Protein AF-0000000082408204 (afdb_homodimer)

Organism: Rhodococcus erythropolis (NCBI:txid1833)

Radius of gyration: 27.94 Å; Cα contacts (8 Å, |Δi|>4): 1577; chains: 2; bounding box: 45×94×66 Å

Secondary structure (DSSP, 8-state):
--EEEETTEEEEGGG--EEEEEE-SSEE-GGG----SSHHHHHHTSSS--GGGHHHHHH-TTS-TGGGEE--HHHHHHHHHHHHHTTEEEEEE---GGGT--HHHHHHHHHHHT-EEEEEES---GGG--HHHHHS-HHHHHHHHHHHT-TT-SS--SEEEEEE--SS--HHHHHHHHHHHHHHHHH---EEEE--TTS--HHHHHIIIIIIT---GGGEEE---GGGTT-HHHHHHHHTTT-EEEE--TT---EETTTEEPPPHHHHHHHHHHHHHTT-GGGEEE-----SGGGSGGGTS-TT-IIIIIIHHHHHHTT--HHHHHHHHTHHHHHHHHHHHTTTGGGT-/--EEEETTEEEEGGG--EEEEEE-SSEE-GGG----SSHHHHHHTSSS--GGGHHHHHH-TTS-TGGGEE--HHHHHHHHHHHHHTTEEEEEE---GGGT--HHHHHHHHHHHT-EEEEEES---GGG--HHHHHS-HHHHHHHHHHHT-TT-SS--SEEEEEE--SS--HHHHHHHHHHHHHHHHH---EEEE--TTS--HHHHHIIIIIIT---GGGEEE---GGGTT-HHHHHHHHTTTPEEEE--TT---EETTTEEPPPHHHHHHHHHHHHHTT-GGGEEE-----SGGGSGGGTS-TT-IIIIIIHHHHHHTT--HHHHHHHHTHHHHHHHHHHHTTTGGGT-

pLDDT: mean 96.57, std 7.71, range [27.03, 98.94]

Solvent-accessible surface area (backbone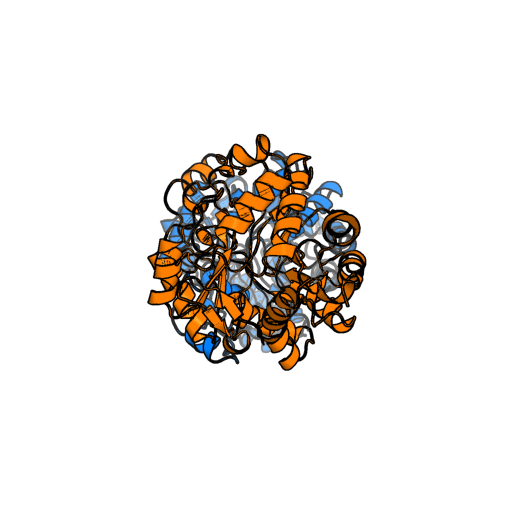 atoms only — not comparable to full-atom values): 34087 Å² total; per-residue (Å²): 131,32,82,40,41,21,42,86,46,73,40,53,36,84,67,41,49,33,39,34,71,35,29,35,80,36,34,44,50,53,86,64,44,44,82,45,86,50,64,68,59,30,59,71,37,51,59,74,74,44,21,50,47,36,51,60,33,26,65,36,53,39,35,17,64,47,27,22,27,23,76,54,62,69,54,46,34,52,31,41,37,54,20,35,74,75,57,35,32,27,37,25,27,38,30,15,64,60,30,44,45,48,69,70,58,48,32,48,43,21,68,76,28,70,29,45,34,27,34,24,32,58,45,40,40,69,94,38,47,55,72,59,64,76,72,47,53,44,68,58,48,14,51,57,54,45,57,50,52,37,84,84,45,72,76,26,44,37,35,38,11,31,30,21,36,51,87,80,54,46,72,61,26,51,41,51,47,53,10,48,38,56,24,31,68,70,69,24,35,31,37,35,34,35,47,38,34,83,52,89,53,62,67,62,52,45,44,45,45,33,69,69,62,57,40,58,33,52,22,31,33,41,35,37,43,37,60,40,34,88,40,56,67,62,52,48,57,50,44,73,63,46,26,27,44,22,35,24,44,48,79,38,70,38,34,44,86,95,72,48,63,49,45,51,55,68,54,38,36,51,31,52,40,49,40,40,73,72,70,45,47,75,35,33,41,54,25,36,46,42,59,40,33,49,36,32,28,82,22,27,13,54,45,64,42,41,56,79,54,53,48,44,51,47,30,40,76,66,67,38,52,65,68,56,54,49,33,29,34,28,50,23,59,36,47,31,48,38,48,10,52,60,45,68,51,74,72,77,103,132,31,82,40,41,22,41,86,46,73,42,53,36,85,67,41,49,32,40,35,71,35,32,33,80,37,33,43,50,51,87,64,43,43,79,44,86,51,65,68,58,30,58,72,36,51,60,76,75,44,21,48,47,37,52,59,32,26,65,36,53,38,36,17,65,48,26,22,27,24,76,55,63,68,54,46,33,51,32,41,37,53,19,34,75,73,56,36,30,27,36,25,29,37,31,16,65,59,30,44,44,47,69,70,56,49,32,49,42,20,68,75,29,70,29,47,33,27,33,24,32,59,46,42,40,69,94,40,46,56,70,59,64,78,72,46,53,43,67,58,49,13,50,57,56,43,58,50,54,39,83,84,45,73,76,26,44,38,34,37,10,32,30,22,36,50,85,81,52,46,71,61,24,50,40,51,49,53,10,49,37,57,24,31,68,70,69,25,34,30,38,34,34,37,47,40,34,86,53,90,54,62,66,60,51,45,44,44,44,32,70,70,61,57,40,57,33,52,21,32,33,42,35,38,43,38,58,41,34,86,40,55,66,62,53,49,59,49,45,72,64,46,26,28,44,22,34,24,43,48,80,37,70,38,34,43,87,95,74,49,65,48,45,51,56,68,52,39,36,51,32,52,42,49,38,40,73,73,69,45,48,76,35,33,39,54,24,36,46,43,59,39,32,48,36,33,28,82,22,26,13,53,44,63,42,41,56,79,53,54,47,44,52,47,30,39,75,65,66,40,52,65,68,55,54,49,32,30,33,26,52,24,58,35,47,31,48,37,48,11,51,62,45,70,52,76,74,78,105

InterPro domains:
  IPR001559 Phosphotriesterase [PF02126] (3-337)
  IPR001559 Phosphotriesterase [PS51347] (2-342)
  IPR001559 Phosphotriesterase [PTHR10819] (1-338)
  IPR032466 Metal-dependent hydrolase [SSF51556] (1-338)

Sequence (698 aa):
MSKVRTVTGTVDSSELGLVLPHEHLHNDVTGAYTEAPDPVVAQRLAGPVRAEDGWLLHDNPYYSLDNCRVDDAAAVVEDLVDFARLGGRTIVDLTPPGLGRAPEKLAEFSRKSDVRVIMGSGWYLETTHPVEVHELGVDDLAGSLVEEFDPAKELAPGVIGEIGVSPLFTQNEAKALRAACIAQREVDVPLFVHLPGWQRVGHHVVDIVVDEMGVDPQAVVLCHMDPSGHDADYQRSLADRGVFLEFDMIGMPFDFPGEGLSPHPAETATAVAGLVTSGHASQLLLSHDLFLKSMLRKHGGNGFSYVPLVFAARLVRAGVDPQQVSALMRDNPRSLFEQAAKGNRSSHGMSKVRTVTGTVDSSELGLVLPHEHLHNDVTGAYTEAPDPVVAQRLAGPVRAEDGWLLHDNPYYSLDNCRVDDAAAVVEDLVDFARLGGRTIVDLTPPGLGRAPEKLAEFSRKSDVRVIMGSGWYLETTHPVEVHELGVDDLAGSLVEEFDPAKELAPGVIGEIGVSPLFTQNEAKALRAACIAQREVDVPLFVHLPGWQRVGHHVVDIVVDEMGVDPQAVVLCHMDPSGHDADYQRSLADRGVFLEFDMIGMPFDFPGEGLSPHPAETATAVAGLVTSGHASQLLLSHDLFLKSMLRKHGGNGFSYVPLVFAARLVRAGVDPQQVSALMRDNPRSLFEQAAKGNRSSHG

Nearest PDB structures (foldseek):
  3k2g-assembly1_B  TM=9.594E-01  e=1.259E-33  Cereibacter sphaeroides 2.4.1
  3rhg-assembly1_A  TM=9.277E-01  e=2.143E-33  Proteus mirabilis HI4320
  5wms-assembly1_A  TM=8.334E-01  e=2.188E-19  Brevundimonas diminuta
  3urb-assembly1_A  TM=8.331E-01  e=4.069E-18  Brevundimonas diminuta
  3urq-assembly1_B  TM=8.294E-01  e=3.470E-18  Brevundimonas diminuta

Foldseek 3Di:
DDWFAFLQGIDALQQQWFEFEFAAQWWAQLVLADADPDVVLNVVLEDAFALVCLVSCQAVVRNHRNQRTNPPLVLSLVLLLVCVVLGHAEYEHFHEVLTPDDSVSRSVSCVSRVHTYAYEYFDADPVSDDPCLVVDFLQVLLVVLLVQQPPVDSRGGRAYDDQYQDPVRDPSSLRRLLSSLSNLLVNLAAYHYEDLQQDLCLVVSCCCNPVVNNQDQLRYEYENVQNCLVVLVSVLVSLVSVHAYENAQAQPSHQDPPRGGGDHLLSSLLSLLSCVVVPSLLRYAYHNHHRTNCCRVNSNRPRGVCLSPPSLVSNVVSPDDNVSSSCNRRVSVSSNRVNSNVRSPVVVD/DDWFAFLQGIDALQQQWFEFEFAAQWWAQLVLADADPDVVLNVVLEDAFALVCLVSCQAVVRNHRNQRTNPPLVLSLVLLLVCVVLGHAEYEHFHEPLTPDDSVSRSVSCVSRVHTYAYEYFDADPVSDDPCLVVDFLQVLLVVLLVQQPPVDSRGGRAYDDQYQDPVRDPSSLRRLLSSLSNLLVNLAAYHYEDLQQDLCLVVSCCCNPVVNNQDQLSYEYENVQNCLVVLVSVLVSLVSVHAYENAQAQPSHQDPPRGGGDHLLSSLLSLLVCVVVPSLLRYAYHNHHRTNCCRVNSNRDRGVCLSPPSLVSNVVSPDDNVSSSCNRRVSVSSNRVNSNVHSPVVVD

Structure (mmCIF, N/CA/C/O backbone):
data_AF-0000000082408204-model_v1
#
loop_
_entity.id
_entity.type
_entity.pdbx_description
1 polymer Phosphotriesterase
#
loop_
_atom_site.group_PDB
_atom_site.id
_atom_site.type_symbol
_atom_site.label_atom_id
_atom_site.label_alt_id
_atom_site.label_comp_id
_atom_site.label_asym_id
_atom_site.label_entity_id
_atom_site.label_seq_id
_atom_site.pdbx_PDB_ins_code
_atom_site.Cartn_x
_atom_site.Cartn_y
_atom_site.Cartn_z
_atom_site.occupancy
_atom_site.B_iso_or_equiv
_atom_site.auth_seq_id
_atom_site.auth_comp_id
_atom_site.auth_asym_id
_atom_site.auth_atom_id
_atom_site.pdbx_PDB_model_num
ATOM 1 N N . MET A 1 1 ? 18.766 -33.031 -13.812 1 89.12 1 MET A N 1
ATOM 2 C CA . MET A 1 1 ? 18.078 -32.031 -14.633 1 89.12 1 MET A CA 1
ATOM 3 C C . MET A 1 1 ? 16.875 -32.625 -15.344 1 89.12 1 MET A C 1
ATOM 5 O O . MET A 1 1 ? 16.844 -33.844 -15.57 1 89.12 1 MET A O 1
ATOM 9 N N . SER A 1 2 ? 15.836 -31.797 -15.414 1 93.56 2 SER A N 1
ATOM 10 C CA . SER A 1 2 ? 14.617 -32.281 -16.047 1 93.56 2 SER A CA 1
ATOM 11 C C . SER A 1 2 ? 14.203 -31.375 -17.203 1 93.56 2 SER A C 1
ATOM 13 O O . SER A 1 2 ? 14.742 -30.281 -17.359 1 93.56 2 SER A O 1
ATOM 15 N N . LYS A 1 3 ? 13.367 -31.938 -18.062 1 96.25 3 LYS A N 1
ATOM 16 C CA . LYS A 1 3 ? 12.805 -31.156 -19.172 1 96.25 3 LYS A CA 1
ATOM 17 C C . LYS A 1 3 ? 11.547 -30.406 -18.734 1 96.25 3 LYS A C 1
ATOM 19 O O . LYS A 1 3 ? 10.711 -30.969 -18 1 96.25 3 LYS A O 1
ATOM 24 N N . VAL A 1 4 ? 11.5 -29.172 -19.109 1 98 4 VAL A N 1
ATOM 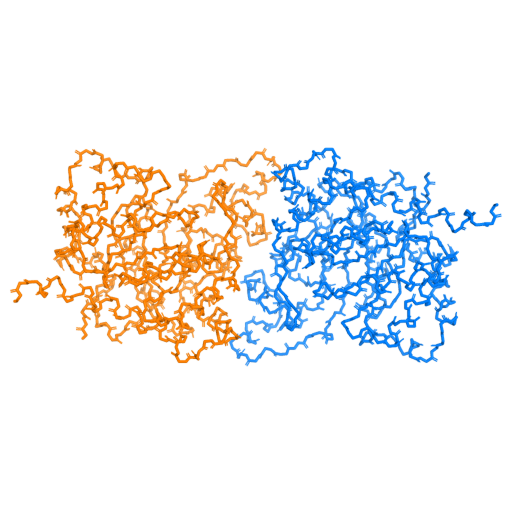25 C CA . VAL A 1 4 ? 10.367 -28.328 -18.766 1 98 4 VAL A CA 1
ATOM 26 C C . VAL A 1 4 ? 9.711 -27.781 -20.031 1 98 4 VAL A C 1
ATOM 28 O O . VAL A 1 4 ? 10.383 -27.172 -20.875 1 98 4 VAL A O 1
ATOM 31 N N . ARG A 1 5 ? 8.469 -28 -20.172 1 98.12 5 ARG A N 1
ATOM 32 C CA . ARG A 1 5 ? 7.73 -27.547 -21.344 1 98.12 5 ARG A CA 1
ATOM 33 C C . ARG A 1 5 ? 7.328 -26.078 -21.203 1 98.12 5 ARG A C 1
ATOM 35 O O . ARG A 1 5 ? 6.734 -25.688 -20.203 1 98.12 5 ARG A O 1
ATOM 42 N N . THR A 1 6 ? 7.691 -25.25 -22.219 1 98.31 6 THR A N 1
ATOM 43 C CA . THR A 1 6 ? 7.238 -23.875 -22.312 1 98.31 6 THR A CA 1
ATOM 44 C C . THR A 1 6 ? 6.375 -23.688 -23.562 1 98.31 6 THR A C 1
ATOM 46 O O . THR A 1 6 ? 6.262 -24.594 -24.391 1 98.31 6 THR A O 1
ATOM 49 N N . VAL A 1 7 ? 5.828 -22.531 -23.719 1 98.38 7 VAL A N 1
ATOM 50 C CA . VAL A 1 7 ? 4.938 -22.25 -24.844 1 98.38 7 VAL A CA 1
ATOM 51 C C . VAL A 1 7 ? 5.758 -22.016 -26.109 1 98.38 7 VAL A C 1
ATOM 53 O O . VAL A 1 7 ? 5.203 -21.906 -27.203 1 98.38 7 VAL A O 1
ATOM 56 N N . THR A 1 8 ? 7.047 -22.016 -26 1 96.75 8 THR A N 1
ATOM 57 C CA . THR A 1 8 ? 7.887 -21.859 -27.188 1 96.75 8 THR A CA 1
ATOM 58 C C . THR A 1 8 ? 8.859 -23.016 -27.312 1 96.75 8 THR A C 1
ATOM 60 O O . THR A 1 8 ? 9.859 -22.922 -28.031 1 96.75 8 THR A O 1
ATOM 63 N N . GLY A 1 9 ? 8.586 -24.094 -26.594 1 96 9 GLY A N 1
ATOM 64 C CA . GLY A 1 9 ? 9.414 -25.281 -26.703 1 96 9 GLY A CA 1
ATOM 65 C C . GLY A 1 9 ? 9.875 -25.812 -25.359 1 96 9 GLY A C 1
ATOM 66 O O . GLY A 1 9 ? 9.656 -25.172 -24.328 1 96 9 GLY A O 1
ATOM 67 N N . THR A 1 10 ? 10.484 -26.969 -25.375 1 97.06 10 THR A N 1
ATOM 68 C CA . THR A 1 10 ? 10.977 -27.625 -24.156 1 97.06 10 THR A CA 1
ATOM 69 C C . THR A 1 10 ? 12.398 -27.172 -23.844 1 97.06 10 THR A C 1
ATOM 71 O O . THR A 1 10 ? 13.227 -27.031 -24.75 1 97.06 10 THR A O 1
ATOM 74 N N . VAL A 1 11 ? 12.656 -26.953 -22.578 1 97.75 11 VAL A N 1
ATOM 75 C CA . VAL A 1 11 ? 13.992 -26.531 -22.156 1 97.75 11 VAL A CA 1
ATOM 76 C C . VAL A 1 11 ? 14.461 -27.422 -21 1 97.75 11 VAL A C 1
ATOM 78 O O . VAL A 1 11 ? 13.664 -28.109 -20.375 1 97.75 11 VAL A O 1
ATOM 81 N N . ASP A 1 12 ? 15.789 -27.344 -20.797 1 98.19 12 ASP A N 1
ATOM 82 C CA . ASP A 1 12 ? 16.344 -28 -19.609 1 98.19 12 ASP A CA 1
ATOM 83 C C . ASP A 1 12 ? 16.062 -27.188 -18.344 1 98.19 12 ASP A C 1
ATOM 85 O O . ASP A 1 12 ? 16.094 -25.969 -18.375 1 98.19 12 ASP A O 1
ATOM 89 N N . SER A 1 13 ? 15.812 -27.906 -17.25 1 98.38 13 SER A N 1
ATOM 90 C CA . SER A 1 13 ? 15.523 -27.203 -15.992 1 98.38 13 SER A CA 1
ATOM 91 C C . SER A 1 13 ? 16.656 -26.266 -15.609 1 98.38 13 SER A C 1
ATOM 93 O O . SER A 1 13 ? 16.422 -25.234 -14.984 1 98.38 13 SER A O 1
ATOM 95 N N . SER A 1 14 ? 17.906 -26.516 -15.992 1 97.75 14 SER A N 1
ATOM 96 C CA . SER A 1 14 ? 19.062 -25.688 -15.68 1 97.75 14 SER A CA 1
ATOM 97 C C . SER A 1 14 ? 18.969 -24.344 -16.391 1 97.75 14 SER A C 1
ATOM 99 O O . SER A 1 14 ? 19.688 -23.406 -16.047 1 97.75 14 SER A O 1
ATOM 101 N N . GLU A 1 15 ? 18.062 -24.188 -17.312 1 97.94 15 GLU A N 1
ATOM 102 C CA . GLU A 1 15 ? 17.969 -22.984 -18.141 1 97.94 15 GLU A CA 1
ATOM 103 C C . GLU A 1 15 ? 16.859 -22.062 -17.625 1 97.94 15 GLU A C 1
ATOM 105 O O . GLU A 1 15 ? 16.688 -20.953 -18.125 1 97.94 15 GLU A O 1
ATOM 110 N N . LEU A 1 16 ? 16.172 -22.406 -16.641 1 98.69 16 LEU A N 1
ATOM 111 C CA . LEU A 1 16 ? 15 -21.656 -16.188 1 98.69 16 LEU A CA 1
ATOM 112 C C . LEU A 1 16 ? 15.414 -20.297 -15.648 1 98.69 16 LEU A C 1
ATOM 114 O O . LEU A 1 16 ? 14.648 -19.328 -15.758 1 98.69 16 LEU A O 1
ATOM 118 N N . GLY A 1 17 ? 16.641 -20.172 -15 1 98.62 17 GLY A N 1
ATOM 119 C CA . GLY A 1 17 ? 17.094 -18.891 -14.5 1 98.62 17 GLY A CA 1
ATOM 120 C C . GLY A 1 17 ? 16.219 -18.328 -13.391 1 98.62 17 GLY A C 1
ATOM 121 O O . GLY A 1 17 ? 15.766 -19.078 -12.523 1 98.62 17 GLY A O 1
ATOM 122 N N . LEU A 1 18 ? 16.109 -16.984 -13.344 1 98.88 18 LEU A N 1
ATOM 123 C CA . LEU A 1 18 ? 15.203 -16.328 -12.406 1 98.88 18 LEU A CA 1
ATOM 124 C C . LEU A 1 18 ? 13.75 -16.547 -12.828 1 98.88 18 LEU A C 1
ATOM 126 O O . LEU A 1 18 ? 13.375 -16.25 -13.961 1 98.88 18 LEU A O 1
ATOM 130 N N . VAL A 1 19 ? 12.961 -17.141 -11.906 1 98.94 19 VAL A N 1
ATOM 131 C CA . VAL A 1 19 ? 11.617 -17.594 -12.234 1 98.94 19 VAL A CA 1
ATOM 132 C C . VAL A 1 19 ? 10.594 -16.859 -11.367 1 98.94 19 VAL A C 1
ATOM 134 O O . VAL A 1 19 ? 10.797 -16.703 -10.156 1 98.94 19 VAL A O 1
ATOM 137 N N . LEU A 1 20 ? 9.562 -16.344 -11.969 1 98.94 20 LEU A N 1
ATOM 138 C CA . LEU A 1 20 ? 8.32 -16.062 -11.266 1 98.94 20 LEU A CA 1
ATOM 139 C C . LEU A 1 20 ? 7.324 -17.203 -11.422 1 98.94 20 LEU A C 1
ATOM 141 O O . LEU A 1 20 ? 6.785 -17.406 -12.516 1 98.94 20 LEU A O 1
ATOM 145 N N . PRO A 1 21 ? 7.047 -17.875 -10.375 1 98.94 21 PRO A N 1
ATOM 146 C CA . PRO A 1 21 ? 6.34 -19.156 -10.508 1 98.94 21 PRO A CA 1
ATOM 147 C C . PRO A 1 21 ? 4.82 -18.984 -10.523 1 98.94 21 PRO A C 1
ATOM 149 O O . PRO A 1 21 ? 4.094 -19.969 -10.695 1 98.94 21 PRO A O 1
ATOM 152 N N . HIS A 1 22 ? 4.273 -17.766 -10.422 1 98.94 22 HIS A N 1
ATOM 153 C CA . HIS A 1 22 ? 2.828 -17.594 -10.312 1 98.94 22 HIS A CA 1
ATOM 154 C C . HIS A 1 22 ? 2.396 -16.234 -10.844 1 98.94 22 HIS A C 1
ATOM 156 O O . HIS A 1 22 ? 2.344 -15.258 -10.102 1 98.94 22 HIS A O 1
ATOM 162 N N . GLU A 1 23 ? 1.952 -16.188 -12.062 1 98.94 23 GLU A N 1
ATOM 163 C CA . GLU A 1 23 ? 1.441 -14.969 -12.68 1 98.94 23 GLU A CA 1
ATOM 164 C C . GLU A 1 23 ? 0.255 -15.258 -13.594 1 98.94 23 GLU A C 1
ATOM 166 O O . GLU A 1 23 ? -0.073 -16.422 -13.836 1 98.94 23 GLU A O 1
ATOM 171 N N . HIS A 1 24 ? -0.434 -14.266 -14.023 1 98.88 24 HIS A N 1
ATOM 172 C CA . HIS A 1 24 ? -1.466 -14.305 -15.055 1 98.88 24 HIS A CA 1
ATOM 173 C C . HIS A 1 24 ? -1.238 -13.219 -16.109 1 98.88 24 HIS A C 1
ATOM 175 O O . HIS A 1 24 ? -1.566 -12.055 -15.875 1 98.88 24 HIS A O 1
ATOM 181 N N . LEU A 1 25 ? -0.733 -13.688 -17.281 1 98.88 25 LEU A N 1
ATOM 182 C CA . LEU A 1 25 ? -0.298 -12.734 -18.297 1 98.88 25 LEU A CA 1
ATOM 183 C C . LEU A 1 25 ? -1.47 -12.305 -19.172 1 98.88 25 LEU A C 1
ATOM 185 O O . LEU A 1 25 ? -1.405 -11.266 -19.844 1 98.88 25 LEU A O 1
ATOM 189 N N . HIS A 1 26 ? -2.473 -13.094 -19.234 1 98.75 26 HIS A N 1
ATOM 190 C CA . HIS A 1 26 ? -3.76 -12.852 -19.875 1 98.75 26 HIS A CA 1
ATOM 191 C C . HIS A 1 26 ? -4.887 -13.578 -19.141 1 98.75 26 HIS A C 1
ATOM 193 O O . HIS A 1 26 ? -4.797 -14.781 -18.906 1 98.75 26 HIS A O 1
ATOM 199 N N . ASN A 1 27 ? -5.859 -12.836 -18.719 1 98.62 27 ASN A N 1
ATOM 200 C CA . ASN A 1 27 ? -6.973 -13.484 -18.031 1 98.62 27 ASN A CA 1
ATOM 201 C C . ASN A 1 27 ? -8.234 -12.617 -18.062 1 98.62 27 ASN A C 1
ATOM 203 O O . ASN A 1 27 ? -8.219 -11.523 -18.625 1 98.62 27 ASN A O 1
ATOM 207 N N . ASP A 1 28 ? -9.32 -13.164 -17.719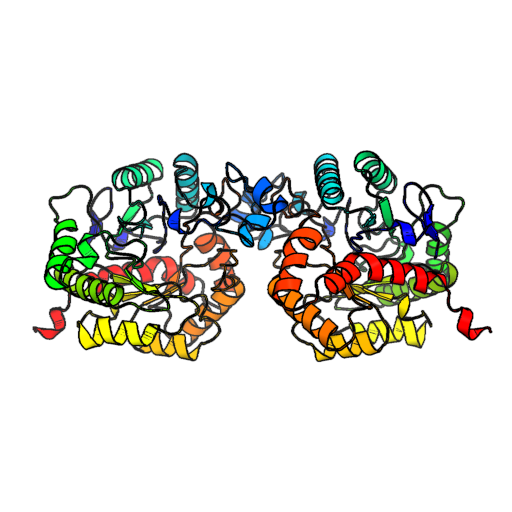 1 98.19 28 ASP A N 1
ATOM 208 C CA . ASP A 1 28 ? -10.617 -12.516 -17.531 1 98.19 28 ASP A CA 1
ATOM 209 C C . ASP A 1 28 ? -11.289 -12.969 -16.25 1 98.19 28 ASP A C 1
ATOM 211 O O . ASP A 1 28 ? -11.828 -14.078 -16.172 1 98.19 28 ASP A O 1
ATOM 215 N N . VAL A 1 29 ? -11.273 -12.117 -15.258 1 97.88 29 VAL A N 1
ATOM 216 C CA . VAL A 1 29 ? -11.922 -12.453 -13.992 1 97.88 29 VAL A CA 1
ATOM 217 C C . VAL A 1 29 ? -13.125 -11.539 -13.766 1 97.88 29 VAL A C 1
ATOM 219 O O . VAL A 1 29 ? -13.406 -11.156 -12.625 1 97.88 29 VAL A O 1
ATOM 222 N N . THR A 1 30 ? -13.844 -11.102 -14.789 1 97.25 30 THR A N 1
ATOM 223 C CA . THR A 1 30 ? -14.984 -10.203 -14.719 1 97.25 30 THR A CA 1
ATOM 224 C C . THR A 1 30 ? -16.109 -10.812 -13.875 1 97.25 30 THR A C 1
ATOM 226 O O . THR A 1 30 ? -17.016 -10.102 -13.438 1 97.25 30 THR A O 1
ATOM 229 N N . GLY A 1 31 ? -16.047 -12.133 -13.672 1 95.25 31 GLY A N 1
ATOM 230 C CA . GLY A 1 31 ? -16.984 -12.758 -12.766 1 95.25 31 GLY A CA 1
ATOM 231 C C . GLY A 1 31 ? -16.938 -12.188 -11.359 1 95.25 31 GLY A C 1
ATOM 232 O O . GLY A 1 31 ? -17.922 -12.266 -10.617 1 95.25 31 GLY A O 1
ATOM 233 N N . ALA A 1 32 ? -15.812 -11.609 -11.008 1 95.12 32 ALA A N 1
ATOM 234 C CA . ALA A 1 32 ? -15.633 -11.047 -9.672 1 95.12 32 ALA A CA 1
ATOM 235 C C . ALA A 1 32 ? -16.109 -9.594 -9.625 1 95.12 32 ALA A C 1
ATOM 237 O O . ALA A 1 32 ? -16.234 -9.008 -8.547 1 95.12 32 ALA A O 1
ATOM 238 N N . TYR A 1 33 ? -16.406 -8.961 -10.758 1 97.19 33 TYR A N 1
ATOM 239 C CA . TYR A 1 33 ? -16.781 -7.555 -10.828 1 97.19 33 TYR A CA 1
ATOM 240 C C . TYR A 1 33 ? -18.062 -7.297 -10.047 1 97.19 33 TYR A C 1
ATOM 242 O O . TYR A 1 33 ? -19.016 -8.094 -10.102 1 97.19 33 TYR A O 1
ATOM 250 N N . THR A 1 34 ? -18.047 -6.301 -9.328 1 96.31 34 THR A N 1
ATOM 251 C CA . THR A 1 34 ? -19.234 -5.793 -8.641 1 96.31 34 THR A CA 1
ATOM 252 C C . THR A 1 34 ? -19.328 -4.277 -8.789 1 96.31 34 THR A C 1
ATOM 254 O O . THR A 1 34 ? -18.328 -3.566 -8.68 1 96.31 34 THR A O 1
ATOM 257 N N . GLU A 1 35 ? -20.531 -3.773 -9.008 1 95.94 35 GLU A N 1
ATOM 258 C CA . GLU A 1 35 ? -20.719 -2.33 -9.086 1 95.94 35 GLU A CA 1
ATOM 259 C C . GLU A 1 35 ? -20.5 -1.663 -7.734 1 95.94 35 GLU A C 1
ATOM 261 O O . GLU A 1 35 ? -20.953 -2.162 -6.707 1 95.94 35 GLU A O 1
ATOM 266 N N . ALA A 1 36 ? -19.75 -0.56 -7.805 1 96.31 36 ALA A N 1
ATOM 267 C CA . ALA A 1 36 ? -19.5 0.173 -6.566 1 96.31 36 ALA A CA 1
ATOM 268 C C . ALA A 1 36 ? -20.781 0.752 -6.004 1 96.31 36 ALA A C 1
ATOM 270 O O . ALA A 1 36 ? -21.578 1.351 -6.734 1 96.31 36 ALA A O 1
ATOM 271 N N . PRO A 1 37 ? -21.031 0.598 -4.742 1 94.88 37 PRO A N 1
ATOM 272 C CA . PRO A 1 37 ? -22.234 1.201 -4.152 1 94.88 37 PRO A CA 1
ATOM 273 C C . PRO A 1 37 ? -22.172 2.725 -4.105 1 94.88 37 PRO A C 1
ATOM 275 O O . PRO A 1 37 ? -23.203 3.398 -4.219 1 94.88 37 PRO A O 1
ATOM 278 N N . ASP A 1 38 ? -21.062 3.328 -3.861 1 96.25 38 ASP A N 1
ATOM 279 C CA . ASP A 1 38 ? -20.875 4.773 -3.861 1 96.25 38 ASP A CA 1
ATOM 280 C C . ASP A 1 38 ? -20.844 5.324 -5.285 1 96.25 38 ASP A C 1
ATOM 282 O O . ASP A 1 38 ? -19.953 4.961 -6.07 1 96.25 38 ASP A O 1
ATOM 286 N N . PRO A 1 39 ? -21.703 6.23 -5.629 1 96.75 39 PRO A N 1
ATOM 287 C CA . PRO A 1 39 ? -21.781 6.727 -7.004 1 96.75 39 PRO A CA 1
ATOM 288 C C . PRO A 1 39 ? -20.5 7.461 -7.434 1 96.75 39 PRO A C 1
ATOM 290 O O . PRO A 1 39 ? -20.141 7.43 -8.609 1 96.75 39 PRO A O 1
ATOM 293 N N . VAL A 1 40 ? -19.828 8.102 -6.535 1 96.62 40 VAL A N 1
ATOM 294 C CA . VAL A 1 40 ? -18.594 8.805 -6.863 1 96.62 40 VAL A CA 1
ATOM 295 C C . VAL A 1 40 ? -17.531 7.797 -7.277 1 96.62 40 VAL A C 1
ATOM 297 O O . VAL A 1 40 ? -16.844 7.988 -8.281 1 96.62 40 VAL A O 1
ATOM 300 N N . VAL A 1 41 ? -17.422 6.734 -6.504 1 97.38 41 VAL A N 1
ATOM 301 C CA . VAL A 1 41 ? -16.453 5.684 -6.809 1 97.38 41 VAL A CA 1
ATOM 302 C C . VAL A 1 41 ? -16.828 5.008 -8.125 1 97.38 41 VAL A C 1
ATOM 304 O O . VAL A 1 41 ? -15.969 4.777 -8.977 1 97.38 41 VAL A O 1
ATOM 307 N N . ALA A 1 42 ? -18.141 4.711 -8.281 1 97.69 42 ALA A N 1
ATOM 308 C CA . ALA A 1 42 ? -18.625 4.07 -9.5 1 97.69 42 ALA A CA 1
ATOM 309 C C . ALA A 1 42 ? -18.25 4.898 -10.727 1 97.69 42 ALA A C 1
ATOM 311 O O . ALA A 1 42 ? -17.797 4.352 -11.734 1 97.69 42 ALA A O 1
ATOM 312 N N . GLN A 1 43 ? -18.469 6.18 -10.586 1 96.81 43 GLN A N 1
ATOM 313 C CA . GLN A 1 43 ? -18.188 7.066 -11.711 1 96.81 43 GLN A CA 1
ATOM 314 C C . GLN A 1 43 ? -16.688 7.129 -12.016 1 96.81 43 GLN A C 1
ATOM 316 O O . GLN A 1 43 ? -16.281 7.07 -13.18 1 96.81 43 GLN A O 1
ATOM 321 N N . ARG A 1 44 ? -15.859 7.207 -11.016 1 95.75 44 ARG A N 1
ATOM 322 C CA . ARG A 1 44 ? -14.414 7.336 -11.188 1 95.75 44 ARG A CA 1
ATOM 323 C C . ARG A 1 44 ? -13.82 6.07 -11.789 1 95.75 44 ARG A C 1
ATOM 325 O O . ARG A 1 44 ? -12.844 6.129 -12.531 1 95.75 44 ARG A O 1
ATOM 332 N N . LEU A 1 45 ? -14.422 4.945 -11.445 1 97.25 45 LEU A N 1
ATOM 333 C CA . LEU A 1 45 ? -13.852 3.67 -11.852 1 97.25 45 LEU A CA 1
ATOM 334 C C . LEU A 1 45 ? -14.594 3.102 -13.055 1 97.25 45 LEU A C 1
ATOM 336 O O . LEU A 1 45 ? -14.375 1.947 -13.438 1 97.25 45 LEU A O 1
ATOM 340 N N . ALA A 1 46 ? -15.43 4.113 -13.609 1 94.75 46 ALA A N 1
ATOM 341 C CA . ALA A 1 46 ? -16.109 3.73 -14.844 1 94.75 46 ALA A CA 1
ATOM 342 C C . ALA A 1 46 ? -15.156 3.826 -16.031 1 94.75 46 ALA A C 1
ATOM 344 O O . ALA A 1 46 ? -14.328 4.734 -16.109 1 94.75 46 ALA A O 1
ATOM 345 N N . GLY A 1 47 ? -14.922 2.908 -16.875 1 95.62 47 GLY A N 1
ATOM 346 C CA . GLY A 1 47 ? -14.109 2.992 -18.078 1 95.62 47 GLY A CA 1
ATOM 347 C C . GLY A 1 47 ? -12.758 2.32 -17.938 1 95.62 47 GLY A C 1
ATOM 348 O O . GLY A 1 47 ? -12.578 1.445 -17.094 1 95.62 47 GLY A O 1
ATOM 349 N N . PRO A 1 48 ? -11.789 2.852 -18.719 1 97.5 48 PRO A N 1
ATOM 350 C CA . PRO A 1 48 ? -10.469 2.215 -18.688 1 97.5 48 PRO A CA 1
ATOM 351 C C . PRO A 1 48 ? -9.688 2.533 -17.406 1 97.5 48 PRO A C 1
ATOM 353 O O . PRO A 1 48 ? -9.773 3.648 -16.891 1 97.5 48 PRO A O 1
ATOM 356 N N . VAL A 1 49 ? -8.961 1.629 -16.922 1 97 49 VAL A N 1
ATOM 357 C CA . VAL A 1 49 ? -8.094 1.803 -15.766 1 97 49 VAL A CA 1
ATOM 358 C C . VAL A 1 49 ? -7.066 2.896 -16.047 1 97 49 VAL A C 1
ATOM 360 O O . VAL A 1 49 ? -6.504 2.959 -17.141 1 97 49 VAL A O 1
ATOM 363 N N . ARG A 1 50 ? -6.867 3.793 -15.164 1 94.75 50 ARG A N 1
ATOM 364 C CA . ARG A 1 50 ? -5.828 4.816 -15.211 1 94.75 50 ARG A CA 1
ATOM 365 C C . ARG A 1 50 ? -4.91 4.719 -13.992 1 94.75 50 ARG A C 1
ATOM 367 O O . ARG A 1 50 ? -5.371 4.449 -12.883 1 94.75 50 ARG A O 1
ATOM 374 N N . ALA A 1 51 ? -3.588 4.98 -14.211 1 95.19 51 ALA A N 1
ATOM 375 C CA . ALA A 1 51 ? -2.627 4.938 -13.109 1 95.19 51 ALA A CA 1
ATOM 376 C C . ALA A 1 51 ? -3.025 5.902 -12 1 95.19 51 ALA A C 1
ATOM 378 O O . ALA A 1 51 ? -2.799 5.621 -10.82 1 95.19 51 ALA A O 1
ATOM 379 N N . GLU A 1 52 ? -3.73 7.012 -12.32 1 93.25 52 GLU A N 1
ATOM 380 C CA . GLU A 1 52 ? -4.121 8.055 -11.375 1 93.25 52 GLU A CA 1
ATOM 381 C C . GLU A 1 52 ? -5.223 7.566 -10.445 1 93.25 52 GLU A C 1
ATOM 383 O O . GLU A 1 52 ? -5.492 8.188 -9.414 1 93.25 52 GLU A O 1
ATOM 388 N N . ASP A 1 53 ? -5.855 6.422 -10.844 1 93.19 53 ASP A N 1
ATOM 389 C CA . ASP A 1 53 ? -6.957 5.91 -10.031 1 93.19 53 ASP A CA 1
ATOM 390 C C . ASP A 1 53 ? -6.527 4.676 -9.242 1 93.19 53 ASP A C 1
ATOM 392 O O . ASP A 1 53 ? -7.363 3.994 -8.641 1 93.19 53 ASP A O 1
ATOM 396 N N . GLY A 1 54 ? -5.18 4.383 -9.281 1 95.38 54 GLY A N 1
ATOM 397 C CA . GLY A 1 54 ? -4.645 3.203 -8.625 1 95.38 54 GLY A CA 1
ATOM 398 C C . GLY A 1 54 ? -5 3.119 -7.156 1 95.38 54 GLY A C 1
ATOM 399 O O . GLY A 1 54 ? -5.352 2.047 -6.656 1 95.38 54 GLY A O 1
ATOM 400 N N . TRP A 1 55 ? -4.996 4.301 -6.5 1 95.88 55 TRP A N 1
ATOM 401 C CA . TRP A 1 55 ? -5.281 4.336 -5.066 1 95.88 55 TRP A CA 1
ATOM 402 C C . TRP A 1 55 ? -6.699 3.846 -4.785 1 95.88 55 TRP A C 1
ATOM 404 O O . TRP A 1 55 ? -6.926 3.123 -3.812 1 95.88 55 TRP A O 1
ATOM 414 N N . LEU A 1 56 ? -7.645 4.223 -5.629 1 96.94 56 LEU A N 1
ATOM 415 C CA . LEU A 1 56 ? -9.039 3.832 -5.461 1 96.94 56 LEU A CA 1
ATOM 416 C C . LEU A 1 56 ? -9.227 2.346 -5.742 1 96.94 56 LEU A C 1
ATOM 418 O O . LEU A 1 56 ? -10.031 1.681 -5.086 1 96.94 56 LEU A O 1
ATOM 422 N N . LEU A 1 57 ? -8.461 1.85 -6.676 1 97.44 57 LEU A N 1
ATOM 423 C CA . LEU A 1 57 ? -8.516 0.435 -7.027 1 97.44 57 LEU A CA 1
ATOM 424 C C . LEU A 1 57 ? -7.887 -0.422 -5.938 1 97.44 57 LEU A C 1
ATOM 426 O O . LEU A 1 57 ? -8.273 -1.578 -5.746 1 97.44 57 LEU A O 1
ATOM 430 N N . HIS A 1 58 ? -6.898 0.118 -5.199 1 97.12 58 HIS A N 1
ATOM 431 C CA . HIS A 1 58 ? -6.305 -0.611 -4.082 1 97.12 58 HIS A CA 1
ATOM 432 C C . HIS A 1 58 ? -7.363 -1.006 -3.059 1 97.12 58 HIS A C 1
ATOM 434 O O . HIS A 1 58 ? -7.336 -2.121 -2.531 1 97.12 58 HIS A O 1
ATOM 440 N N . ASP A 1 59 ? -8.352 -0.14 -2.877 1 96.31 59 ASP A N 1
ATOM 441 C CA . ASP A 1 59 ? -9.391 -0.376 -1.879 1 96.31 59 ASP A CA 1
ATOM 442 C C . ASP A 1 59 ? -10.602 -1.063 -2.502 1 96.31 59 ASP A C 1
ATOM 444 O O . ASP A 1 59 ? -11.461 -1.595 -1.787 1 96.31 59 ASP A O 1
ATOM 448 N N . ASN A 1 60 ? -10.68 -1.015 -3.85 1 96.81 60 ASN A N 1
ATOM 449 C CA . ASN A 1 60 ? -11.844 -1.504 -4.578 1 96.81 60 ASN A CA 1
ATOM 450 C C . ASN A 1 60 ? -11.445 -2.223 -5.863 1 96.81 60 ASN A C 1
ATOM 452 O O . ASN A 1 60 ? -11.852 -1.824 -6.953 1 96.81 60 ASN A O 1
ATOM 456 N N . PRO A 1 61 ? -10.734 -3.311 -5.715 1 97.81 61 PRO A N 1
ATOM 457 C CA . PRO A 1 61 ? -10.117 -3.881 -6.914 1 97.81 61 PRO A CA 1
ATOM 458 C C . PRO A 1 61 ? -11.148 -4.43 -7.902 1 97.81 61 PRO A C 1
ATOM 460 O O . PRO A 1 61 ? -10.883 -4.496 -9.102 1 97.81 61 PRO A O 1
ATOM 463 N N . TYR A 1 62 ? -12.367 -4.762 -7.461 1 98.06 62 TYR A N 1
ATOM 464 C CA . TYR A 1 62 ? -13.336 -5.422 -8.328 1 98.06 62 TYR A CA 1
ATOM 465 C C . TYR A 1 62 ? -14.438 -4.457 -8.75 1 98.06 62 TYR A C 1
ATOM 467 O O . TYR A 1 62 ? -15.422 -4.863 -9.375 1 98.06 62 TYR A O 1
ATOM 475 N N . TYR A 1 63 ? -14.305 -3.158 -8.469 1 97.81 63 TYR A N 1
ATOM 476 C CA . TYR A 1 63 ? -15.344 -2.191 -8.812 1 97.81 63 TYR A CA 1
ATOM 477 C C . TYR A 1 63 ? -15.094 -1.588 -10.188 1 97.81 63 TYR A C 1
ATOM 479 O O . TYR A 1 63 ? -15.797 -0.67 -10.609 1 97.81 63 TYR A O 1
ATOM 487 N N . SER A 1 64 ? -14.102 -2.035 -10.906 1 98.31 64 SER A N 1
ATOM 488 C CA . SER A 1 64 ? -13.812 -1.652 -12.281 1 98.31 64 SER A CA 1
ATOM 489 C C . SER A 1 64 ? -13.828 -2.865 -13.211 1 98.31 64 SER A C 1
ATOM 491 O O . SER A 1 64 ? -13.008 -3.771 -13.062 1 98.31 64 SER A O 1
ATOM 493 N N . LEU A 1 65 ? -14.711 -2.838 -14.125 1 98.25 65 LEU A N 1
ATOM 494 C CA . LEU A 1 65 ? -14.805 -3.932 -15.086 1 98.25 65 LEU A CA 1
ATOM 495 C C . LEU A 1 65 ? -13.508 -4.074 -15.875 1 98.25 65 LEU A C 1
ATOM 497 O O . LEU A 1 65 ? -13.039 -5.188 -16.109 1 98.25 65 LEU A O 1
ATOM 501 N N . ASP A 1 66 ? -12.961 -2.965 -16.266 1 98.56 66 ASP A N 1
ATOM 502 C CA . ASP A 1 66 ? -11.727 -2.967 -17.047 1 98.56 66 ASP A CA 1
ATOM 503 C C . ASP A 1 66 ? -10.57 -3.551 -16.234 1 98.56 66 ASP A C 1
ATOM 505 O O . ASP A 1 66 ? -9.688 -4.207 -16.781 1 98.56 66 ASP A O 1
ATOM 509 N N . ASN A 1 67 ? -10.578 -3.299 -14.898 1 98.56 67 ASN A N 1
ATOM 510 C CA . ASN A 1 67 ? -9.508 -3.793 -14.039 1 98.56 67 ASN A CA 1
ATOM 511 C C . ASN A 1 67 ? -9.547 -5.312 -13.914 1 98.56 67 ASN A C 1
ATOM 513 O O . ASN A 1 67 ? -8.547 -5.941 -13.57 1 98.56 67 ASN A O 1
ATOM 517 N N . CYS A 1 68 ? -10.672 -5.93 -14.281 1 98.5 68 CYS A N 1
ATOM 518 C CA . CYS A 1 68 ? -10.883 -7.359 -14.07 1 98.5 68 CYS A CA 1
ATOM 519 C C . CYS A 1 68 ? -10.414 -8.164 -15.281 1 98.5 68 CYS A C 1
ATOM 521 O O . CYS A 1 68 ? -10.734 -9.344 -15.398 1 98.5 68 CYS A O 1
ATOM 523 N N . ARG A 1 69 ? -9.633 -7.547 -16.125 1 98.44 69 ARG A N 1
ATOM 524 C CA . ARG A 1 69 ? -9.078 -8.234 -17.281 1 98.44 69 ARG A CA 1
ATOM 525 C C . ARG A 1 69 ? -7.629 -7.82 -17.516 1 98.44 69 ARG A C 1
ATOM 527 O O . ARG A 1 69 ? -7.328 -6.633 -17.672 1 98.44 69 ARG A O 1
ATOM 534 N N . VAL A 1 70 ? -6.777 -8.742 -17.531 1 98.69 70 VAL A N 1
ATOM 535 C CA . VAL A 1 70 ? -5.445 -8.492 -18.078 1 98.69 70 VAL A CA 1
ATOM 536 C C . VAL A 1 70 ? -5.438 -8.758 -19.578 1 98.69 70 VAL A C 1
ATOM 538 O O . VAL A 1 70 ? -5.109 -9.859 -20.016 1 98.69 70 VAL A O 1
ATOM 541 N N . ASP A 1 71 ? -5.77 -7.715 -20.359 1 98.31 71 ASP A N 1
ATOM 542 C CA . ASP A 1 71 ? -5.949 -7.867 -21.797 1 98.31 71 ASP A CA 1
ATOM 543 C C . ASP A 1 71 ? -5.191 -6.789 -22.562 1 98.31 71 ASP A C 1
ATOM 545 O O . ASP A 1 71 ? -5.52 -6.484 -23.703 1 98.31 71 ASP A O 1
ATOM 549 N N . ASP A 1 72 ? -4.277 -6.125 -21.922 1 98.25 72 ASP A N 1
ATOM 550 C CA . ASP A 1 72 ? -3.414 -5.121 -22.531 1 98.25 72 ASP A CA 1
ATOM 551 C C . ASP A 1 72 ? -2.08 -5.73 -22.953 1 98.25 72 ASP A C 1
ATOM 553 O O . ASP A 1 72 ? -1.075 -5.582 -22.25 1 98.25 72 ASP A O 1
ATOM 557 N N . ALA A 1 73 ? -2.018 -6.305 -24.109 1 98.62 73 ALA A N 1
ATOM 558 C CA . ALA A 1 73 ? -0.879 -7.082 -24.594 1 98.62 73 ALA A CA 1
ATOM 559 C C . ALA A 1 73 ? 0.398 -6.25 -24.578 1 98.62 73 ALA A C 1
ATOM 561 O O . ALA A 1 73 ? 1.46 -6.727 -24.188 1 98.62 73 ALA A O 1
ATOM 562 N N . ALA A 1 74 ? 0.289 -5.023 -25.062 1 98.62 74 ALA A N 1
ATOM 563 C CA . ALA A 1 74 ? 1.468 -4.164 -25.141 1 98.62 74 ALA A CA 1
ATOM 564 C C . ALA A 1 74 ? 2.059 -3.914 -23.75 1 98.62 74 ALA A C 1
ATOM 566 O O . ALA A 1 74 ? 3.277 -3.949 -23.578 1 98.62 74 ALA A O 1
ATOM 567 N N . ALA A 1 75 ? 1.176 -3.627 -22.766 1 98.62 75 ALA A N 1
ATOM 568 C CA . ALA A 1 75 ? 1.633 -3.383 -21.391 1 98.62 75 ALA A CA 1
ATOM 569 C C . ALA A 1 75 ? 2.268 -4.633 -20.797 1 98.62 75 ALA A C 1
ATOM 571 O O . ALA A 1 75 ? 3.266 -4.547 -20.078 1 98.62 75 ALA A O 1
ATOM 572 N N . VAL A 1 76 ? 1.704 -5.773 -21.062 1 98.88 76 VAL A N 1
ATOM 573 C CA . VAL A 1 76 ? 2.24 -7.035 -20.578 1 98.88 76 VAL A CA 1
ATOM 574 C C . VAL A 1 76 ? 3.639 -7.266 -21.141 1 98.88 76 VAL A C 1
ATOM 576 O O . VAL A 1 76 ? 4.57 -7.598 -20.406 1 98.88 76 VAL A O 1
ATOM 579 N N . VAL A 1 77 ? 3.793 -7.086 -22.438 1 98.88 77 VAL A N 1
ATOM 580 C CA . VAL A 1 77 ? 5.086 -7.293 -23.078 1 98.88 77 VAL A CA 1
ATOM 581 C C . VAL A 1 77 ? 6.109 -6.316 -22.5 1 98.88 77 VAL A C 1
ATOM 583 O O . VAL A 1 77 ? 7.258 -6.691 -22.25 1 98.88 77 VAL A O 1
ATOM 586 N N . GLU A 1 78 ? 5.688 -5.074 -22.312 1 98.69 78 GLU A N 1
ATOM 587 C CA . GLU A 1 78 ? 6.594 -4.09 -21.734 1 98.69 78 GLU A CA 1
ATOM 588 C C . GLU A 1 78 ? 7.078 -4.531 -20.359 1 98.69 78 GLU A C 1
ATOM 590 O O . GLU A 1 78 ? 8.258 -4.395 -20.031 1 98.69 78 GLU A O 1
ATOM 595 N N . ASP A 1 79 ? 6.227 -5.012 -19.531 1 98.81 79 ASP A N 1
ATOM 596 C CA . ASP A 1 79 ? 6.594 -5.484 -18.203 1 98.81 79 ASP A CA 1
ATOM 597 C C . ASP A 1 79 ? 7.508 -6.703 -18.281 1 98.81 79 ASP A C 1
ATOM 599 O O . ASP A 1 79 ? 8.414 -6.859 -17.469 1 98.81 79 ASP A O 1
ATOM 603 N N . LEU A 1 80 ? 7.215 -7.586 -19.234 1 98.94 80 LEU A N 1
ATOM 604 C CA . LEU A 1 80 ? 8.062 -8.758 -19.438 1 98.94 80 LEU A CA 1
ATOM 605 C C . LEU A 1 80 ? 9.477 -8.336 -19.844 1 98.94 80 LEU A C 1
ATOM 607 O O . LEU A 1 80 ? 10.461 -8.914 -19.375 1 98.94 80 LEU A O 1
ATOM 611 N N . VAL A 1 81 ? 9.555 -7.383 -20.719 1 98.75 81 VAL A N 1
ATOM 612 C CA . VAL A 1 81 ? 10.852 -6.871 -21.156 1 98.75 81 VAL A CA 1
ATOM 613 C C . VAL A 1 81 ? 11.586 -6.273 -19.953 1 98.75 81 VAL A C 1
ATOM 615 O O . VAL A 1 81 ? 12.797 -6.465 -19.812 1 98.75 81 VAL A O 1
ATOM 618 N N . ASP A 1 82 ? 10.898 -5.543 -19.141 1 97.94 82 ASP A N 1
ATOM 619 C CA . ASP A 1 82 ? 11.484 -5 -17.922 1 97.94 82 ASP A CA 1
ATOM 620 C C . ASP A 1 82 ? 12 -6.117 -17.016 1 97.94 82 ASP A C 1
ATOM 622 O O . ASP A 1 82 ? 13.086 -6.004 -16.438 1 97.94 82 ASP A O 1
ATOM 626 N N . PHE A 1 83 ? 11.227 -7.152 -16.859 1 98.75 83 PHE A N 1
ATOM 627 C CA . PHE A 1 83 ? 11.617 -8.32 -16.094 1 98.75 83 PHE A CA 1
ATOM 628 C C . PHE A 1 83 ? 12.891 -8.938 -16.656 1 98.75 83 PHE A C 1
ATOM 630 O O . PHE A 1 83 ? 13.812 -9.266 -15.898 1 98.75 83 PHE A O 1
ATOM 637 N N . ALA A 1 84 ? 12.961 -9.062 -17.922 1 98.75 84 ALA A N 1
ATOM 638 C CA . ALA A 1 84 ? 14.133 -9.617 -18.594 1 98.75 84 ALA A CA 1
ATOM 639 C C . ALA A 1 84 ? 15.367 -8.758 -18.328 1 98.75 84 ALA A C 1
ATOM 641 O O . ALA A 1 84 ? 16.469 -9.289 -18.125 1 98.75 84 ALA A O 1
ATOM 642 N N . ARG A 1 85 ? 15.219 -7.484 -18.312 1 97.5 85 ARG A N 1
ATOM 643 C CA . ARG A 1 85 ? 16.328 -6.562 -18.078 1 97.5 85 ARG A CA 1
ATOM 644 C C . ARG A 1 85 ? 16.891 -6.742 -16.672 1 97.5 85 ARG A C 1
ATOM 646 O O . ARG A 1 85 ? 18.078 -6.477 -16.453 1 97.5 85 ARG A O 1
ATOM 653 N N . LEU A 1 86 ? 16.078 -7.281 -15.773 1 97.31 86 LEU A N 1
ATOM 654 C CA . LEU A 1 86 ? 16.5 -7.508 -14.398 1 97.31 86 LEU A CA 1
ATOM 655 C C . LEU A 1 86 ? 17.078 -8.906 -14.227 1 97.31 86 LEU A C 1
ATOM 657 O O . LEU A 1 86 ? 17.359 -9.336 -13.109 1 97.31 86 LEU A O 1
ATOM 661 N N . GLY A 1 87 ? 17.141 -9.625 -15.312 1 97.88 87 GLY A N 1
ATOM 662 C CA . GLY A 1 87 ? 17.688 -10.969 -15.266 1 97.88 87 GLY A CA 1
ATOM 663 C C . GLY A 1 87 ? 16.625 -12.047 -15.25 1 97.88 87 GLY A C 1
ATOM 664 O O . GLY A 1 87 ? 16.938 -13.242 -15.188 1 97.88 87 GLY A O 1
ATOM 665 N N . GLY A 1 88 ? 15.375 -11.609 -15.336 1 98.75 88 GLY A N 1
ATOM 666 C CA . GLY A 1 88 ? 14.289 -12.57 -15.422 1 98.75 88 GLY A CA 1
ATOM 667 C C . GLY A 1 88 ? 14.336 -13.414 -16.688 1 98.75 88 GLY A C 1
ATOM 668 O O . GLY A 1 88 ? 14.68 -12.922 -17.75 1 98.75 88 GLY A O 1
ATOM 669 N N . ARG A 1 89 ? 13.93 -14.703 -16.531 1 98.81 89 ARG A N 1
ATOM 670 C CA . ARG A 1 89 ? 14.055 -15.602 -17.672 1 98.81 89 ARG A CA 1
ATOM 671 C C . ARG A 1 89 ? 12.766 -16.391 -17.891 1 98.81 89 ARG A C 1
ATOM 673 O O . ARG A 1 89 ? 12.422 -16.703 -19.031 1 98.81 89 ARG A O 1
ATOM 680 N N . THR A 1 90 ? 12.062 -16.766 -16.828 1 98.94 90 THR A N 1
ATOM 681 C CA . THR A 1 90 ? 10.922 -17.656 -16.953 1 98.94 90 THR A CA 1
ATOM 682 C C . THR A 1 90 ? 9.766 -17.188 -16.078 1 98.94 90 THR A C 1
ATOM 684 O O . THR A 1 90 ? 9.984 -16.734 -14.945 1 98.94 90 THR A O 1
ATOM 687 N N . ILE A 1 91 ? 8.586 -17.266 -16.578 1 98.94 91 ILE A N 1
ATOM 688 C CA . ILE A 1 91 ? 7.367 -17 -15.805 1 98.94 91 ILE A CA 1
ATOM 689 C C . ILE A 1 91 ? 6.391 -18.156 -15.961 1 98.94 91 ILE A C 1
ATOM 691 O O . ILE A 1 91 ? 6.254 -18.719 -17.047 1 98.94 91 ILE A O 1
ATOM 695 N N . VAL A 1 92 ? 5.793 -18.594 -14.867 1 98.94 92 VAL A N 1
ATOM 696 C CA . VAL A 1 92 ? 4.707 -19.578 -14.898 1 98.94 92 VAL A CA 1
ATOM 697 C C . VAL A 1 92 ? 3.361 -18.844 -14.906 1 98.94 92 VAL A C 1
ATOM 699 O O . VAL A 1 92 ? 3.061 -18.078 -13.992 1 98.94 92 VAL A O 1
ATOM 702 N N . ASP A 1 93 ? 2.609 -18.984 -15.969 1 98.94 93 ASP A N 1
ATOM 703 C CA . ASP A 1 93 ? 1.248 -18.469 -16.078 1 98.94 93 ASP A CA 1
ATOM 704 C C . ASP A 1 93 ? 0.228 -19.5 -15.609 1 98.94 93 ASP A C 1
ATOM 706 O O . ASP A 1 93 ? 0.037 -20.531 -16.266 1 98.94 93 ASP A O 1
ATOM 710 N N . LEU A 1 94 ? -0.459 -19.203 -14.539 1 98.81 94 LEU A N 1
ATOM 711 C CA . LEU A 1 94 ? -1.344 -20.188 -13.93 1 98.81 94 LEU A CA 1
ATOM 712 C C . LEU A 1 94 ? -2.803 -19.891 -14.25 1 98.81 94 LEU A C 1
ATOM 714 O O . LEU A 1 94 ? -3.697 -20.234 -13.477 1 98.81 94 LEU A O 1
ATOM 718 N N . THR A 1 95 ? -3.059 -19.219 -15.383 1 98.56 95 THR A N 1
ATOM 719 C CA . THR A 1 95 ? -4.426 -18.938 -15.797 1 98.56 95 THR A CA 1
ATOM 720 C C . THR A 1 95 ? -5.109 -20.203 -16.312 1 98.56 95 THR A C 1
ATOM 722 O O . THR A 1 95 ? -4.73 -20.734 -17.359 1 98.5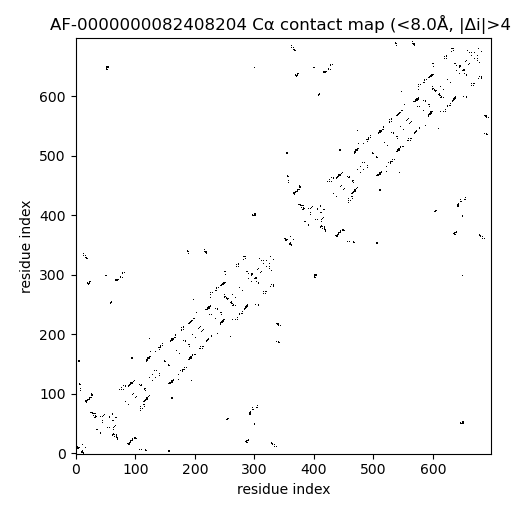6 95 THR A O 1
ATOM 725 N N . PRO A 1 96 ? -6.125 -20.656 -15.648 1 96.25 96 PRO A N 1
ATOM 726 C CA . PRO A 1 96 ? -6.848 -21.812 -16.156 1 96.25 96 PRO A CA 1
ATOM 727 C C . PRO A 1 96 ? -7.781 -21.469 -17.312 1 96.25 96 PRO A C 1
ATOM 729 O O . PRO A 1 96 ? -8.094 -20.297 -17.531 1 96.25 96 PRO A O 1
ATOM 732 N N . PRO A 1 97 ? -8.219 -22.5 -18.031 1 94.12 97 PRO A N 1
ATOM 733 C CA . PRO A 1 97 ? -9.148 -22.25 -19.141 1 94.12 97 PRO A CA 1
ATOM 734 C C . PRO A 1 97 ? -10.391 -21.469 -18.703 1 94.12 97 PRO A C 1
ATOM 736 O O . PRO A 1 97 ? -10.859 -20.594 -19.438 1 94.12 97 PRO A O 1
ATOM 739 N N . GLY A 1 98 ? -10.883 -21.688 -17.547 1 94.19 98 GLY A N 1
ATOM 740 C CA . GLY A 1 98 ? -12.094 -21.031 -17.062 1 94.19 98 GLY A CA 1
ATOM 741 C C . GLY A 1 98 ? -11.914 -19.547 -16.797 1 94.19 98 GLY A C 1
ATOM 742 O O . GLY A 1 98 ? -12.898 -18.828 -16.641 1 94.19 98 GLY A O 1
ATOM 743 N N . LEU A 1 99 ? -10.672 -19.094 -16.844 1 96.62 99 LEU A N 1
ATOM 744 C CA . LEU A 1 99 ? -10.383 -17.688 -16.547 1 96.62 99 LEU A CA 1
ATOM 745 C C . LEU A 1 99 ? -9.703 -17.016 -17.734 1 96.62 99 LEU A C 1
ATOM 747 O O . LEU A 1 99 ? -9.023 -16 -17.562 1 96.62 99 LEU A O 1
ATOM 751 N N . GLY A 1 100 ? -9.742 -17.594 -18.891 1 95.88 100 GLY A N 1
ATOM 752 C CA . GLY A 1 100 ? -9.312 -16.906 -20.094 1 95.88 100 GLY A CA 1
ATOM 753 C C . GLY A 1 100 ? -7.895 -17.266 -20.5 1 95.88 100 GLY A C 1
ATOM 754 O O . GLY A 1 100 ? -7.191 -16.438 -21.109 1 95.88 100 GLY A O 1
ATOM 755 N N . ARG A 1 101 ? -7.457 -18.484 -20.156 1 97.19 101 ARG A N 1
ATOM 756 C CA . ARG A 1 101 ? -6.164 -18.938 -20.672 1 97.19 101 ARG A CA 1
ATOM 757 C C . ARG A 1 101 ? -6.07 -18.719 -22.172 1 97.19 101 ARG A C 1
ATOM 759 O O . ARG A 1 101 ? -7.012 -19.016 -22.906 1 97.19 101 ARG A O 1
ATOM 766 N N . ALA A 1 102 ? -4.922 -18.141 -22.656 1 98 102 ALA A N 1
ATOM 767 C CA . ALA A 1 102 ? -4.734 -17.812 -24.062 1 98 102 ALA A CA 1
ATOM 768 C C . ALA A 1 102 ? -3.363 -18.266 -24.562 1 98 102 ALA A C 1
ATOM 770 O O . ALA A 1 102 ? -2.424 -17.469 -24.625 1 98 102 ALA A O 1
ATOM 771 N N . PRO A 1 103 ? -3.287 -19.531 -24.984 1 98.19 103 PRO A N 1
ATOM 772 C CA . PRO A 1 103 ? -1.99 -20.109 -25.344 1 98.19 103 PRO A CA 1
ATOM 773 C C . PRO A 1 103 ? -1.271 -19.328 -26.438 1 98.19 103 PRO A C 1
ATOM 775 O O . PRO A 1 103 ? -0.067 -19.078 -26.328 1 98.19 103 PRO A O 1
ATOM 778 N N . GLU A 1 104 ? -1.98 -18.891 -27.484 1 98.19 104 GLU A N 1
ATOM 779 C CA . GLU A 1 104 ? -1.353 -18.156 -28.594 1 98.19 104 GLU A CA 1
ATOM 780 C C . GLU A 1 104 ? -0.805 -16.812 -28.125 1 98.19 104 GLU A C 1
ATOM 782 O O . GLU A 1 104 ? 0.261 -16.375 -28.578 1 98.19 104 GLU A O 1
ATOM 787 N N . LYS A 1 105 ? -1.537 -16.188 -27.219 1 98.62 105 LYS A N 1
ATOM 788 C CA . LYS A 1 105 ? -1.054 -14.922 -26.656 1 98.62 105 LYS A CA 1
ATOM 789 C C . LYS A 1 105 ? 0.197 -15.141 -25.812 1 98.62 105 LYS A C 1
ATOM 791 O O . LYS A 1 105 ? 1.133 -14.336 -25.859 1 98.62 105 LYS A O 1
ATOM 796 N N . LEU A 1 106 ? 0.156 -16.172 -25.062 1 98.81 106 LEU A N 1
ATOM 797 C CA . LEU A 1 106 ? 1.312 -16.469 -24.234 1 98.81 106 LEU A CA 1
ATOM 798 C C . LEU A 1 106 ? 2.553 -16.719 -25.078 1 98.81 106 LEU A C 1
ATOM 800 O O . LEU A 1 106 ? 3.645 -16.25 -24.75 1 98.81 106 LEU A O 1
ATOM 804 N N . ALA A 1 107 ? 2.373 -17.453 -26.172 1 98.69 107 ALA A N 1
ATOM 805 C CA . ALA A 1 107 ? 3.484 -17.688 -27.094 1 98.69 107 ALA A CA 1
ATOM 806 C C . ALA A 1 107 ? 3.986 -16.375 -27.688 1 98.69 107 ALA A C 1
ATOM 808 O O . ALA A 1 107 ? 5.195 -16.156 -27.812 1 98.69 107 ALA A O 1
ATOM 809 N N . GLU A 1 108 ? 3.043 -15.523 -28.047 1 98.62 108 GLU A N 1
ATOM 810 C CA . GLU A 1 108 ? 3.396 -14.219 -28.578 1 98.62 108 GLU A CA 1
ATOM 811 C C . GLU A 1 108 ? 4.18 -13.398 -27.562 1 98.62 108 GLU A C 1
ATOM 813 O O . GLU A 1 108 ? 5.211 -12.805 -27.891 1 98.62 108 GLU A O 1
ATOM 818 N N . PHE A 1 109 ? 3.672 -13.344 -26.297 1 98.88 109 PHE A N 1
ATOM 819 C CA . PHE A 1 109 ? 4.352 -12.617 -25.219 1 98.88 109 PHE A CA 1
ATOM 820 C C . PHE A 1 109 ? 5.773 -13.133 -25.047 1 98.88 109 PHE A C 1
ATOM 822 O O . PHE A 1 109 ? 6.711 -12.344 -24.906 1 98.88 109 PHE A O 1
ATOM 829 N N . SER A 1 110 ? 5.891 -14.461 -25.031 1 98.81 110 SER A N 1
ATOM 830 C CA . SER A 1 110 ? 7.199 -15.086 -24.844 1 98.81 110 SER A CA 1
ATOM 831 C C . SER A 1 110 ? 8.164 -14.68 -25.953 1 98.81 110 SER A C 1
ATOM 833 O O . SER A 1 110 ? 9.297 -14.273 -25.672 1 98.81 110 SER A O 1
ATOM 835 N N . ARG A 1 111 ? 7.762 -14.719 -27.188 1 98.5 111 ARG A N 1
ATOM 836 C CA . ARG A 1 111 ? 8.609 -14.391 -28.328 1 98.5 111 ARG A CA 1
ATOM 837 C C . ARG A 1 111 ? 9.008 -12.922 -28.312 1 98.5 111 ARG A C 1
ATOM 839 O O . ARG A 1 111 ? 10.164 -12.578 -28.562 1 98.5 111 ARG A O 1
ATOM 846 N N . LYS A 1 112 ? 8.094 -12.07 -27.969 1 98.69 112 LYS A N 1
ATOM 847 C CA . LYS A 1 112 ? 8.312 -10.633 -28.047 1 98.69 112 LYS A CA 1
ATOM 848 C C . LYS A 1 112 ? 9.219 -10.156 -26.906 1 98.69 112 LYS A C 1
ATOM 850 O O . LYS A 1 112 ? 9.93 -9.156 -27.047 1 98.69 112 LYS A O 1
ATOM 855 N N . SER A 1 113 ? 9.227 -10.844 -25.781 1 98.69 113 SER A N 1
ATOM 856 C CA . SER A 1 113 ? 9.938 -10.359 -24.609 1 98.69 113 SER A CA 1
ATOM 857 C C . SER A 1 113 ? 11.211 -11.148 -24.359 1 98.69 113 SER A C 1
ATOM 859 O O . SER A 1 113 ? 12.062 -10.742 -23.562 1 98.69 113 SER A O 1
ATOM 861 N N . ASP A 1 114 ? 11.352 -12.305 -24.953 1 97.5 114 ASP A N 1
ATOM 862 C CA . ASP A 1 114 ? 12.445 -13.25 -24.734 1 97.5 114 ASP A CA 1
ATOM 863 C C . ASP A 1 114 ? 12.398 -13.82 -23.312 1 97.5 114 ASP A C 1
ATOM 865 O O . ASP A 1 114 ? 13.438 -14.102 -22.719 1 97.5 114 ASP A O 1
ATOM 869 N N . VAL A 1 115 ? 11.203 -13.812 -22.688 1 98.88 115 VAL A N 1
ATOM 870 C CA . VAL A 1 115 ? 10.93 -14.484 -21.422 1 98.88 115 VAL A CA 1
ATOM 871 C C . VAL A 1 115 ? 10.164 -15.781 -21.672 1 98.88 115 VAL A C 1
ATOM 873 O O . VAL A 1 115 ? 9.148 -15.789 -22.375 1 98.88 115 VAL A O 1
ATOM 876 N N . ARG A 1 116 ? 10.688 -16.906 -21.203 1 98.88 116 ARG A N 1
ATOM 877 C CA . ARG A 1 116 ? 9.977 -18.172 -21.328 1 98.88 116 ARG A CA 1
ATOM 878 C C . ARG A 1 116 ? 8.695 -18.172 -20.5 1 98.88 116 ARG A C 1
ATOM 880 O O . ARG A 1 116 ? 8.68 -17.672 -19.375 1 98.88 116 ARG A O 1
ATOM 887 N N . VAL A 1 117 ? 7.652 -18.703 -21.094 1 98.94 117 VAL A N 1
ATOM 888 C CA . VAL A 1 117 ? 6.391 -18.828 -20.375 1 98.94 117 VAL A CA 1
ATOM 889 C C . VAL A 1 117 ? 6 -20.297 -20.25 1 98.94 117 VAL A C 1
ATOM 891 O O . VAL A 1 117 ? 5.961 -21.016 -21.25 1 98.94 117 VAL A O 1
ATOM 894 N N . ILE A 1 118 ? 5.863 -20.75 -19.062 1 98.94 118 ILE A N 1
ATOM 895 C CA . ILE A 1 118 ? 5.27 -22.062 -18.781 1 98.94 118 ILE A CA 1
ATOM 896 C C . ILE A 1 118 ? 3.777 -21.891 -18.5 1 98.94 118 ILE A C 1
ATOM 898 O O . ILE A 1 118 ? 3.385 -21.156 -17.594 1 98.94 118 ILE A O 1
ATOM 902 N N . MET A 1 119 ? 2.961 -22.531 -19.328 1 98.81 119 MET A N 1
ATOM 903 C CA . MET A 1 119 ? 1.51 -22.391 -19.234 1 98.81 119 MET A CA 1
ATOM 904 C C . MET A 1 119 ? 0.928 -23.469 -18.328 1 98.81 119 MET A C 1
ATOM 906 O O . MET A 1 119 ? 1.346 -24.625 -18.375 1 98.81 119 MET A O 1
ATOM 910 N N . GLY A 1 120 ? 0.011 -23.062 -17.438 1 98.69 120 GLY A N 1
ATOM 911 C CA . GLY A 1 120 ? -0.687 -24 -16.594 1 98.69 120 GLY A CA 1
ATOM 912 C C . GLY A 1 120 ? -2.029 -24.438 -17.156 1 98.69 120 GLY A C 1
ATOM 913 O O . GLY A 1 120 ? -2.502 -23.875 -18.141 1 98.69 120 GLY A O 1
ATOM 914 N N . SER A 1 121 ? -2.547 -25.5 -16.625 1 97.81 121 SER A N 1
ATOM 915 C CA . SER A 1 121 ? -3.912 -25.938 -16.891 1 97.81 121 SER A CA 1
ATOM 916 C C . SER A 1 121 ? -4.543 -26.578 -15.664 1 97.81 121 SER A C 1
ATOM 918 O O . SER A 1 121 ? -3.834 -27.031 -14.758 1 97.81 121 SER A O 1
ATOM 920 N N . GLY A 1 122 ? -5.738 -26.75 -15.688 1 98.19 122 GLY A N 1
ATOM 921 C CA . GLY A 1 122 ? -6.555 -27.219 -14.586 1 98.19 122 GLY A CA 1
ATOM 922 C C . GLY A 1 122 ? -7.832 -26.422 -14.406 1 98.19 122 GLY A C 1
ATOM 923 O O . GLY A 1 122 ? -8.414 -25.953 -15.375 1 98.19 122 GLY A O 1
ATOM 924 N N . TRP A 1 123 ? -8.344 -26.453 -13.102 1 98.5 123 TRP A N 1
ATOM 925 C CA . TRP A 1 123 ? -9.625 -25.812 -12.789 1 98.5 123 TRP A CA 1
ATOM 926 C C . TRP A 1 123 ? -9.516 -24.953 -11.539 1 98.5 123 TRP A C 1
ATOM 928 O O . TRP A 1 123 ? -8.992 -25.391 -10.516 1 98.5 123 TRP A O 1
ATOM 938 N N . TYR A 1 124 ? -10.016 -23.781 -11.727 1 97.94 124 TYR A N 1
ATOM 939 C CA . TYR A 1 124 ? -9.969 -22.844 -10.609 1 97.94 124 TYR A CA 1
ATOM 940 C C . TYR A 1 124 ? -11.156 -23.047 -9.68 1 97.94 124 TYR A C 1
ATOM 942 O O . TYR A 1 124 ? -11.531 -24.188 -9.375 1 97.94 124 TYR A O 1
ATOM 950 N N . LEU A 1 125 ? -11.742 -22.016 -9.125 1 97.69 125 LEU A N 1
ATOM 951 C CA . LEU A 1 125 ? -12.859 -22.094 -8.195 1 97.69 125 LEU A CA 1
ATOM 952 C C . LEU A 1 125 ? -14.133 -22.562 -8.898 1 97.69 125 LEU A C 1
ATOM 954 O O . LEU A 1 125 ? -14.297 -22.328 -10.102 1 97.69 125 LEU A O 1
ATOM 958 N N . GLU A 1 126 ? -14.977 -23.109 -8.148 1 96.94 126 GLU A N 1
ATOM 959 C CA . GLU A 1 126 ? -16.188 -23.703 -8.703 1 96.94 126 GLU A CA 1
ATOM 960 C C . GLU A 1 126 ? -16.953 -22.703 -9.57 1 96.94 126 GLU A C 1
ATOM 962 O O . GLU A 1 126 ? -17.5 -23.062 -10.617 1 96.94 126 GLU A O 1
ATOM 967 N N . THR A 1 127 ? -16.953 -21.453 -9.203 1 94.25 127 THR A N 1
ATOM 968 C CA . THR A 1 127 ? -17.719 -20.438 -9.922 1 94.25 127 THR A CA 1
ATOM 969 C C . THR A 1 127 ? -17.141 -20.219 -11.32 1 94.25 127 THR A C 1
ATOM 971 O O . THR A 1 127 ? -17.781 -19.625 -12.18 1 94.25 127 THR A O 1
ATOM 974 N N . THR A 1 128 ? -15.922 -20.719 -11.57 1 95.38 128 THR A N 1
ATOM 975 C CA . THR A 1 128 ? -15.273 -20.547 -12.867 1 95.38 128 THR A CA 1
ATOM 976 C C . THR A 1 128 ? -15.133 -21.875 -13.586 1 95.38 128 THR A C 1
ATOM 978 O O . THR A 1 128 ? -14.547 -21.953 -14.672 1 95.38 128 THR A O 1
ATOM 981 N N . HIS A 1 129 ? -15.648 -22.969 -13.016 1 95.06 129 HIS A N 1
ATOM 982 C CA . HIS A 1 129 ? -15.539 -24.297 -13.625 1 95.06 129 HIS A CA 1
ATOM 983 C C . HIS A 1 129 ? -16.312 -24.359 -14.938 1 95.06 129 HIS A C 1
ATOM 985 O O . HIS A 1 129 ? -17.453 -23.891 -15.023 1 95.06 129 HIS A O 1
ATOM 991 N N . PRO A 1 130 ? -15.656 -24.953 -15.906 1 92.75 130 PRO A N 1
ATOM 992 C CA . PRO A 1 130 ? -16.484 -25.359 -17.047 1 92.75 130 PRO A CA 1
ATOM 993 C C . PRO A 1 130 ? -17.531 -26.422 -16.672 1 92.75 130 PRO A C 1
ATOM 995 O O . PRO A 1 130 ? -17.406 -27.062 -15.633 1 92.75 130 PRO A O 1
ATOM 998 N N . VAL A 1 131 ? -18.5 -26.578 -17.484 1 92.69 131 VAL A N 1
ATOM 999 C CA . VAL A 1 131 ? -19.641 -27.453 -17.219 1 92.69 131 VAL A CA 1
ATOM 1000 C C . VAL A 1 131 ? -19.156 -28.891 -17.016 1 92.69 131 VAL A C 1
ATOM 1002 O O . VAL A 1 131 ? -19.719 -29.625 -16.203 1 92.69 131 VAL A O 1
ATOM 1005 N N . GLU A 1 132 ? -18.141 -29.234 -17.656 1 93.12 132 GLU A N 1
ATOM 1006 C CA . GLU A 1 132 ? -17.641 -30.609 -17.609 1 93.12 132 GLU A CA 1
ATOM 1007 C C . GLU A 1 132 ? -17.219 -31 -16.203 1 93.12 132 GLU A C 1
ATOM 1009 O O . GLU A 1 132 ? -17.328 -32.156 -15.812 1 93.12 132 GLU A O 1
ATOM 1014 N N . VAL A 1 133 ? -16.734 -30.078 -15.414 1 94.31 133 VAL A N 1
ATOM 1015 C CA . VAL A 1 133 ? -16.281 -30.391 -14.062 1 94.31 133 VAL A CA 1
ATOM 1016 C C . VAL A 1 133 ? -17.453 -30.828 -13.203 1 94.31 133 VAL A C 1
ATOM 1018 O O . VAL A 1 133 ? -17.297 -31.672 -12.312 1 94.31 133 VAL A O 1
ATOM 1021 N N . HIS A 1 134 ? -18.578 -30.281 -13.492 1 94.44 134 HIS A N 1
ATOM 1022 C CA . HIS A 1 134 ? -19.781 -30.672 -12.75 1 94.44 134 HIS A CA 1
ATOM 1023 C C . HIS A 1 134 ? -20.297 -32.031 -13.203 1 94.44 134 HIS A C 1
ATOM 1025 O O . HIS A 1 134 ? -20.781 -32.812 -12.391 1 94.44 134 HIS A O 1
ATOM 1031 N N . GLU A 1 135 ? -20.094 -32.312 -14.43 1 95.69 135 GLU A N 1
ATOM 1032 C CA . GLU A 1 135 ? -20.766 -33.469 -15.031 1 95.69 135 GLU A CA 1
ATOM 1033 C C . GLU A 1 135 ? -19.906 -34.719 -14.945 1 95.69 135 GLU A C 1
ATOM 1035 O O . GLU A 1 135 ? -20.422 -35.844 -14.836 1 95.69 135 GLU A O 1
ATOM 1040 N N . LEU A 1 136 ? -18.641 -34.562 -15.031 1 97.12 136 LEU A N 1
ATOM 1041 C CA . LEU A 1 136 ? -17.75 -35.688 -15.125 1 97.12 136 LEU A CA 1
ATOM 1042 C C . LEU A 1 136 ? -17.266 -36.125 -13.742 1 97.12 136 LEU A C 1
ATOM 1044 O O . LEU A 1 136 ? -17.281 -35.312 -12.805 1 97.12 136 LEU A O 1
ATOM 1048 N N . GLY A 1 137 ? -16.844 -37.375 -13.656 1 97.62 137 GLY A N 1
ATOM 1049 C CA . GLY A 1 137 ? -16.219 -37.875 -12.453 1 97.62 137 GLY A CA 1
ATOM 1050 C C . GLY A 1 137 ? -14.727 -37.625 -12.406 1 97.62 137 GLY A C 1
ATOM 1051 O O . GLY A 1 137 ? -14.148 -37.125 -13.367 1 97.62 137 GLY A O 1
ATOM 1052 N N . VAL A 1 138 ? -14.125 -38 -11.375 1 98.5 138 VAL A N 1
ATOM 1053 C CA . VAL A 1 138 ? -12.727 -37.75 -11.07 1 98.5 138 VAL A CA 1
ATOM 1054 C C . VAL A 1 138 ? -11.844 -38.312 -12.172 1 98.5 138 VAL A C 1
ATOM 1056 O O . VAL A 1 138 ? -10.961 -37.625 -12.703 1 98.5 138 VAL A O 1
ATOM 1059 N N . ASP A 1 139 ? -12.07 -39.562 -12.586 1 98.44 139 ASP A N 1
ATOM 1060 C CA . ASP A 1 139 ? -11.203 -40.25 -13.547 1 98.44 139 ASP A CA 1
ATOM 1061 C C . ASP A 1 139 ? -11.312 -39.594 -14.93 1 98.44 139 ASP A C 1
ATOM 1063 O O . ASP A 1 139 ? -10.305 -39.469 -15.625 1 98.44 139 ASP A O 1
ATOM 1067 N N . ASP A 1 140 ? -12.523 -39.281 -15.297 1 98.44 140 ASP A N 1
ATOM 1068 C CA . ASP A 1 140 ? -12.734 -38.656 -16.594 1 98.44 140 ASP A CA 1
ATOM 1069 C C . ASP A 1 140 ? -12.094 -37.25 -16.641 1 98.44 140 ASP A C 1
ATOM 1071 O O . ASP A 1 140 ? -11.516 -36.875 -17.656 1 98.44 140 ASP A O 1
ATOM 1075 N N . LEU A 1 141 ? -12.242 -36.531 -15.586 1 98.5 141 LEU A N 1
ATOM 1076 C CA . LEU A 1 141 ? -11.602 -35.219 -15.484 1 98.5 141 LEU A CA 1
ATOM 1077 C C . LEU A 1 141 ? -10.086 -35.375 -15.578 1 98.5 141 LEU A C 1
ATOM 1079 O O . LEU A 1 141 ? -9.43 -34.594 -16.297 1 98.5 141 LEU A O 1
ATOM 1083 N N . ALA A 1 142 ? -9.555 -36.312 -14.812 1 98.69 142 ALA A N 1
ATOM 1084 C CA . ALA A 1 142 ? -8.117 -36.562 -14.852 1 98.69 142 ALA A CA 1
ATOM 1085 C C . ALA A 1 142 ? -7.648 -36.875 -16.266 1 98.69 142 ALA A C 1
ATOM 1087 O O . ALA A 1 142 ? -6.617 -36.344 -16.719 1 98.69 142 ALA A O 1
ATOM 1088 N N . GLY A 1 143 ? -8.391 -37.75 -16.922 1 98.44 143 GLY A N 1
ATOM 1089 C CA . GLY A 1 143 ? -8.055 -38.094 -18.297 1 98.44 143 GLY A CA 1
ATOM 1090 C C . GLY A 1 143 ? -8.055 -36.875 -19.219 1 98.44 143 GLY A C 1
ATOM 1091 O O . GLY A 1 143 ? -7.172 -36.75 -20.078 1 98.44 143 GLY A O 1
ATOM 1092 N N . SER A 1 144 ? -9.07 -36.062 -19.078 1 97.44 144 SER A N 1
ATOM 1093 C CA . SER A 1 144 ? -9.148 -34.844 -19.906 1 97.44 144 SER A CA 1
ATOM 1094 C C . SER A 1 144 ? -7.957 -33.938 -19.672 1 97.44 144 SER A C 1
ATOM 1096 O O . SER A 1 144 ? -7.43 -33.344 -20.609 1 97.44 144 SER A O 1
ATOM 1098 N N . LEU A 1 145 ? -7.543 -33.781 -18.453 1 98.19 145 LEU A N 1
ATOM 1099 C CA . LEU A 1 145 ? -6.391 -32.938 -18.125 1 98.19 145 LEU A CA 1
ATOM 1100 C C . LEU A 1 145 ? -5.105 -33.562 -18.672 1 98.19 145 LEU A C 1
ATOM 1102 O O . LEU A 1 145 ? -4.27 -32.844 -19.25 1 98.19 145 LEU A O 1
ATOM 1106 N N . VAL A 1 146 ? -4.891 -34.844 -18.531 1 98.44 146 VAL A N 1
ATOM 1107 C CA . VAL A 1 146 ? -3.709 -35.531 -19.031 1 98.44 146 VAL A CA 1
ATOM 1108 C C . VAL A 1 146 ? -3.596 -35.344 -20.531 1 98.44 146 VAL A C 1
ATOM 1110 O O . VAL A 1 146 ? -2.496 -35.156 -21.062 1 98.44 146 VAL A O 1
ATOM 1113 N N . GLU A 1 147 ? -4.727 -35.375 -21.203 1 97.94 147 GLU A N 1
ATOM 1114 C CA . GLU A 1 147 ? -4.746 -35.219 -22.656 1 97.94 147 GLU A CA 1
ATOM 1115 C C . GLU A 1 147 ? -4.16 -33.875 -23.078 1 97.94 147 GLU A C 1
ATOM 1117 O O . GLU A 1 147 ? -3.562 -33.75 -24.141 1 97.94 147 GLU A O 1
ATOM 1122 N N . GLU A 1 148 ? -4.309 -32.844 -22.281 1 97.5 148 GLU A N 1
ATOM 1123 C CA . GLU A 1 148 ? -3.756 -31.531 -22.594 1 97.5 148 GLU A CA 1
ATOM 1124 C C . GLU A 1 148 ? -2.23 -31.562 -22.641 1 97.5 148 GLU A C 1
ATOM 1126 O O . GLU A 1 148 ? -1.601 -30.719 -23.281 1 97.5 148 GLU A O 1
ATOM 1131 N N . PHE A 1 149 ? -1.625 -32.5 -21.969 1 97.5 149 PHE A N 1
ATOM 1132 C CA . PHE A 1 149 ? -0.175 -32.594 -21.844 1 97.5 149 PHE A CA 1
ATOM 1133 C C . PHE A 1 149 ? 0.421 -33.469 -22.922 1 97.5 149 PHE A C 1
ATOM 1135 O O . PHE A 1 149 ? 1.593 -33.844 -22.859 1 97.5 149 PHE A O 1
ATOM 1142 N N . ASP A 1 150 ? -0.37 -33.781 -23.906 1 96.19 150 ASP A N 1
ATOM 1143 C CA . ASP A 1 150 ? 0.114 -34.562 -25.047 1 96.19 150 ASP A CA 1
ATOM 1144 C C . ASP A 1 150 ? 1.349 -33.938 -25.672 1 96.19 150 ASP A C 1
ATOM 1146 O O . ASP A 1 150 ? 1.288 -32.812 -26.141 1 96.19 150 ASP A O 1
ATOM 1150 N N . PRO A 1 151 ? 2.441 -34.625 -25.719 1 92.31 151 PRO A N 1
ATOM 1151 C CA . PRO A 1 151 ? 3.691 -34.094 -26.25 1 92.31 151 PRO A CA 1
ATOM 1152 C C . PRO A 1 151 ? 3.574 -33.656 -27.719 1 92.31 151 PRO A C 1
ATOM 1154 O O . PRO A 1 151 ? 4.387 -32.875 -28.203 1 92.31 151 PRO A O 1
ATOM 1157 N N . ALA A 1 152 ? 2.584 -34.156 -28.359 1 94.44 152 ALA A N 1
ATOM 1158 C CA . ALA A 1 152 ? 2.406 -33.844 -29.781 1 94.44 152 ALA A CA 1
ATOM 1159 C C . ALA A 1 152 ? 1.806 -32.469 -29.969 1 94.44 152 ALA A C 1
ATOM 1161 O O . ALA A 1 152 ? 1.853 -31.906 -31.062 1 94.44 152 ALA A O 1
ATOM 1162 N N . LYS A 1 153 ? 1.254 -31.953 -28.922 1 94.06 153 LYS A N 1
ATOM 1163 C CA . LYS A 1 153 ? 0.666 -30.625 -29 1 94.06 153 LYS A CA 1
ATOM 1164 C C . LYS A 1 153 ? 1.74 -29.547 -28.938 1 94.06 153 LYS A C 1
ATOM 1166 O O . LYS A 1 153 ? 2.643 -29.609 -28.094 1 94.06 153 LYS A O 1
ATOM 1171 N N . GLU A 1 154 ? 1.677 -28.641 -29.812 1 90.75 154 GLU A N 1
ATOM 1172 C CA . GLU A 1 154 ? 2.654 -27.562 -29.859 1 90.75 154 GLU A CA 1
ATOM 1173 C C . GLU A 1 154 ? 2.541 -26.672 -28.625 1 90.75 154 GLU A C 1
ATOM 1175 O O . GLU A 1 154 ? 3.553 -26.297 -28.031 1 90.75 154 GLU A O 1
ATOM 1180 N N . LEU A 1 155 ? 1.332 -26.25 -28.391 1 96.06 155 LEU A N 1
ATOM 1181 C CA . LEU A 1 155 ? 1.066 -25.469 -27.188 1 96.06 155 LEU A CA 1
ATOM 1182 C C . LEU A 1 155 ? 0.4 -26.312 -26.109 1 96.06 155 LEU A C 1
ATOM 1184 O O . LEU A 1 155 ? -0.801 -26.578 -26.188 1 96.06 155 LEU A O 1
ATOM 1188 N N . ALA A 1 156 ? 1.189 -26.812 -25.219 1 96.38 156 ALA A N 1
ATOM 1189 C CA . ALA A 1 156 ? 0.723 -27.641 -24.109 1 96.38 156 ALA A CA 1
ATOM 1190 C C . ALA A 1 156 ? 1.188 -27.094 -22.766 1 96.38 156 ALA A C 1
ATOM 1192 O O . ALA A 1 156 ? 2.193 -26.391 -22.703 1 96.38 156 ALA A O 1
ATOM 1193 N N . PRO A 1 157 ? 0.442 -27.375 -21.766 1 98.44 157 PRO A N 1
ATOM 1194 C CA . PRO A 1 157 ? 0.841 -26.906 -20.438 1 98.44 157 PRO A CA 1
ATOM 1195 C C . PRO A 1 157 ? 2.113 -27.578 -19.922 1 98.44 157 PRO A C 1
ATOM 1197 O O . PRO A 1 157 ? 2.475 -28.656 -20.406 1 98.44 157 PRO A O 1
ATOM 1200 N N . GLY A 1 158 ? 2.832 -26.859 -19.047 1 98.56 158 GLY A N 1
ATOM 1201 C CA . GLY A 1 158 ? 4.027 -27.391 -18.406 1 98.56 158 GLY A CA 1
ATOM 1202 C C . GLY A 1 158 ? 3.873 -27.578 -16.906 1 98.56 158 GLY A C 1
ATOM 1203 O O . GLY A 1 158 ? 4.777 -28.094 -16.234 1 98.56 158 GLY A O 1
ATOM 1204 N N . VAL A 1 159 ? 2.721 -27.188 -16.344 1 98.88 159 VAL A N 1
ATOM 1205 C CA . VAL A 1 159 ? 2.377 -27.391 -14.938 1 98.88 159 VAL A CA 1
ATOM 1206 C C . VAL A 1 159 ? 0.874 -27.609 -14.797 1 98.88 159 VAL A C 1
ATOM 1208 O O . VAL A 1 159 ? 0.112 -27.344 -15.734 1 98.88 159 VAL A O 1
ATOM 1211 N N . ILE A 1 160 ? 0.5 -28.203 -13.68 1 98.88 160 ILE A N 1
ATOM 1212 C CA . ILE A 1 160 ? -0.914 -28.266 -13.328 1 98.88 160 ILE A CA 1
ATOM 1213 C C . ILE A 1 160 ? -1.242 -27.203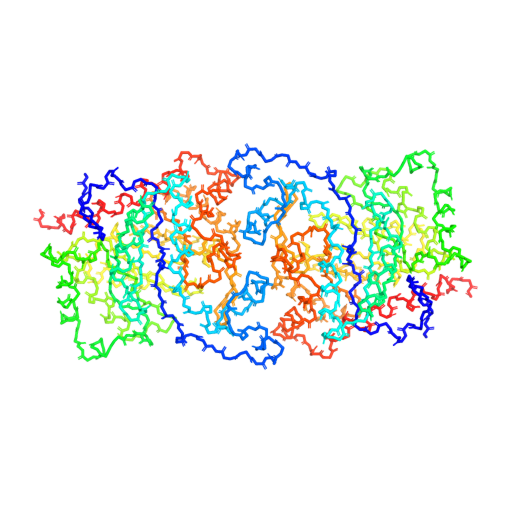 -12.281 1 98.88 160 ILE A C 1
ATOM 1215 O O . ILE A 1 160 ? -0.63 -27.156 -11.219 1 98.88 160 ILE A O 1
ATOM 1219 N N . GLY A 1 161 ? -2.26 -26.391 -12.586 1 97.75 161 GLY A N 1
ATOM 1220 C CA . GLY A 1 161 ? -2.678 -25.328 -11.68 1 97.75 161 GLY A CA 1
ATOM 1221 C C . GLY A 1 161 ? -2.965 -24.016 -12.375 1 97.75 161 GLY A C 1
ATOM 1222 O O . GLY A 1 161 ? -2.695 -23.875 -13.57 1 97.75 161 GLY A O 1
ATOM 1223 N N . GLU A 1 162 ? -3.518 -23.094 -11.711 1 96.88 162 GLU A N 1
ATOM 1224 C CA . GLU A 1 162 ? -3.75 -23.328 -10.289 1 96.88 162 GLU A CA 1
ATOM 1225 C C . GLU A 1 162 ? -5.094 -24.016 -10.055 1 96.88 162 GLU A C 1
ATOM 1227 O O . GLU A 1 162 ? -6.086 -23.688 -10.703 1 96.88 162 GLU A O 1
ATOM 1232 N N . ILE A 1 163 ? -5.094 -24.984 -9.156 1 98.81 163 ILE A N 1
ATOM 1233 C CA . ILE A 1 163 ? -6.309 -25.703 -8.789 1 98.81 163 ILE A CA 1
ATOM 1234 C C . ILE A 1 163 ? -6.98 -25.016 -7.605 1 98.81 163 ILE A C 1
ATOM 1236 O O . ILE A 1 163 ? -6.398 -24.906 -6.523 1 98.81 163 ILE A O 1
ATOM 1240 N N . GLY A 1 164 ? -8.234 -24.625 -7.855 1 98.5 164 GLY A N 1
ATOM 1241 C CA . GLY A 1 164 ? -8.891 -23.719 -6.922 1 98.5 164 GLY A CA 1
ATOM 1242 C C . GLY A 1 164 ? -9.484 -24.422 -5.723 1 98.5 164 GLY A C 1
ATOM 1243 O O . GLY A 1 164 ? -10.219 -25.406 -5.875 1 98.5 164 GLY A O 1
ATOM 1244 N N . VAL A 1 165 ? -9.133 -23.953 -4.555 1 98.31 165 VAL A N 1
ATOM 1245 C CA . VAL A 1 165 ? -9.773 -24.297 -3.291 1 98.31 165 VAL A CA 1
ATOM 1246 C C . VAL A 1 165 ? -10.312 -23.031 -2.631 1 98.31 165 VAL A C 1
ATOM 1248 O O . VAL A 1 165 ? -9.547 -22.109 -2.309 1 98.31 165 VAL A O 1
ATOM 1251 N N . SER A 1 166 ? -11.648 -22.922 -2.498 1 97.31 166 SER A N 1
ATOM 1252 C CA . SER A 1 166 ? -12.289 -21.781 -1.855 1 97.31 166 SER A CA 1
ATOM 1253 C C . SER A 1 166 ? -12.445 -22 -0.355 1 97.31 166 SER A C 1
ATOM 1255 O O . SER A 1 166 ? -12.172 -23.094 0.147 1 97.31 166 SER A O 1
ATOM 1257 N N . PRO A 1 167 ? -12.852 -20.969 0.344 1 95.81 167 PRO A N 1
ATOM 1258 C CA . PRO A 1 167 ? -13.109 -21.156 1.771 1 95.81 167 PRO A CA 1
ATOM 1259 C C . PRO A 1 167 ? -14.141 -22.25 2.039 1 95.81 167 PRO A C 1
ATOM 1261 O O . PRO A 1 167 ? -14.039 -22.969 3.039 1 95.81 167 PRO A O 1
ATOM 1264 N N . LEU A 1 168 ? -15.109 -22.406 1.191 1 96 168 LEU A N 1
ATOM 1265 C CA . LEU A 1 168 ? -16.141 -23.422 1.352 1 96 168 LEU A CA 1
ATOM 1266 C C . LEU A 1 168 ? -15.602 -24.812 1.017 1 96 168 LEU A C 1
ATOM 1268 O O . LEU A 1 168 ? -16.109 -25.812 1.518 1 96 168 LEU A O 1
ATOM 1272 N N . PHE A 1 169 ? -14.484 -24.828 0.162 1 97.88 169 PHE A N 1
ATOM 1273 C CA . PHE A 1 169 ? -13.898 -26.078 -0.305 1 97.88 169 PHE A CA 1
ATOM 1274 C C . PHE A 1 169 ? -14.977 -27.062 -0.741 1 97.88 169 PHE A C 1
ATOM 1276 O O . PHE A 1 169 ? -15.062 -28.172 -0.216 1 97.88 169 PHE A O 1
ATOM 1283 N N . THR A 1 170 ? -15.727 -26.75 -1.791 1 97.69 170 THR A N 1
ATOM 1284 C CA . THR A 1 170 ? -16.922 -27.453 -2.217 1 97.69 170 THR A CA 1
ATOM 1285 C C . THR A 1 170 ? -16.578 -28.875 -2.691 1 97.69 170 THR A C 1
ATOM 1287 O O . THR A 1 170 ? -15.414 -29.172 -2.928 1 97.69 170 THR A O 1
ATOM 1290 N N . GLN A 1 171 ? -17.547 -29.688 -2.836 1 97.19 171 GLN A N 1
ATOM 1291 C CA . GLN A 1 171 ? -17.359 -31.047 -3.324 1 97.19 171 GLN A CA 1
ATOM 1292 C C . GLN A 1 171 ? -16.781 -31.047 -4.73 1 97.19 171 GLN A C 1
ATOM 1294 O O . GLN A 1 171 ? -15.953 -31.906 -5.062 1 97.19 171 GLN A O 1
ATOM 1299 N N . ASN A 1 172 ? -17.172 -30.109 -5.531 1 97.69 172 ASN A N 1
ATOM 1300 C CA . ASN A 1 172 ? -16.641 -30.031 -6.891 1 97.69 172 ASN A CA 1
ATOM 1301 C C . ASN A 1 172 ? -15.18 -29.594 -6.898 1 97.69 172 ASN A C 1
ATOM 1303 O O . ASN A 1 172 ? -14.398 -30.062 -7.734 1 97.69 172 ASN A O 1
ATOM 1307 N N . GLU A 1 173 ? -14.867 -28.703 -6.039 1 98.56 173 GLU A N 1
ATOM 1308 C CA . GLU A 1 173 ? -13.469 -28.312 -5.918 1 98.56 173 GLU A CA 1
ATOM 1309 C C . GLU A 1 173 ? -12.602 -29.484 -5.445 1 98.56 173 GLU A C 1
ATOM 1311 O O . GLU A 1 173 ? -11.5 -29.703 -5.957 1 98.56 173 GLU A O 1
ATOM 1316 N N . ALA A 1 174 ? -13.133 -30.234 -4.496 1 98.56 174 ALA A N 1
ATOM 1317 C CA . ALA A 1 174 ? -12.422 -31.422 -4.027 1 98.56 174 ALA A CA 1
ATOM 1318 C C . ALA A 1 174 ? -12.289 -32.469 -5.137 1 98.56 174 ALA A C 1
ATOM 1320 O O . ALA A 1 174 ? -11.234 -33.094 -5.273 1 98.56 174 ALA A O 1
ATOM 1321 N N . LYS A 1 175 ? -13.352 -32.625 -5.871 1 98.62 175 LYS A N 1
ATOM 1322 C CA . LYS A 1 175 ? -13.32 -33.531 -7.016 1 98.62 175 LYS A CA 1
ATOM 1323 C C . LYS A 1 175 ? -12.266 -33.094 -8.031 1 98.62 175 LYS A C 1
ATOM 1325 O O . LYS A 1 175 ? -11.484 -33.938 -8.516 1 98.62 175 LYS A O 1
ATOM 1330 N N . ALA A 1 176 ? -12.258 -31.828 -8.352 1 98.69 176 ALA A N 1
ATOM 1331 C CA . ALA A 1 176 ? -11.281 -31.297 -9.297 1 98.69 176 ALA A CA 1
ATOM 1332 C C . ALA A 1 176 ? -9.859 -31.469 -8.773 1 98.69 176 ALA A C 1
ATOM 1334 O O . ALA A 1 176 ? -8.938 -31.781 -9.539 1 98.69 176 ALA A O 1
ATOM 1335 N N . LEU A 1 177 ? -9.695 -31.281 -7.48 1 98.88 177 LEU A N 1
ATOM 1336 C CA . LEU A 1 177 ? -8.391 -31.453 -6.859 1 98.88 177 LEU A CA 1
ATOM 1337 C C . LEU A 1 177 ? -7.914 -32.906 -6.988 1 98.88 177 LEU A C 1
ATOM 1339 O O . LEU A 1 177 ? -6.766 -33.156 -7.359 1 98.88 177 LEU A O 1
ATOM 1343 N N . ARG A 1 178 ? -8.734 -33.844 -6.691 1 98.88 178 ARG A N 1
ATOM 1344 C CA . ARG A 1 178 ? -8.391 -35.25 -6.809 1 98.88 178 ARG A CA 1
ATOM 1345 C C . ARG A 1 178 ? -8.062 -35.625 -8.25 1 98.88 178 ARG A C 1
ATOM 1347 O O . ARG A 1 178 ? -7.117 -36.375 -8.516 1 98.88 178 ARG A O 1
ATOM 1354 N N . ALA A 1 179 ? -8.859 -35.094 -9.172 1 98.88 179 ALA A N 1
ATOM 1355 C CA . ALA A 1 179 ? -8.594 -35.312 -10.586 1 98.88 179 ALA A CA 1
ATOM 1356 C C . ALA A 1 179 ? -7.223 -34.781 -10.992 1 98.88 179 ALA A C 1
ATOM 1358 O O . ALA A 1 179 ? -6.48 -35.438 -11.727 1 98.88 179 ALA A O 1
ATOM 1359 N N . ALA A 1 180 ? -6.918 -33.594 -10.531 1 98.88 180 ALA A N 1
ATOM 1360 C CA . ALA A 1 180 ? -5.621 -33 -10.805 1 98.88 180 ALA A CA 1
ATOM 1361 C C . ALA A 1 180 ? -4.48 -33.844 -10.25 1 98.88 180 ALA A C 1
ATOM 1363 O O . ALA A 1 180 ? -3.412 -33.938 -10.852 1 98.88 180 ALA A O 1
ATOM 1364 N N . CYS A 1 181 ? -4.695 -34.438 -9.086 1 98.81 181 CYS A N 1
ATOM 1365 C CA . CYS A 1 181 ? -3.691 -35.312 -8.477 1 98.81 181 CYS A CA 1
ATOM 1366 C C . CYS A 1 181 ? -3.42 -36.531 -9.344 1 98.81 181 CYS A C 1
ATOM 1368 O O . CYS A 1 181 ? -2.264 -36.906 -9.547 1 98.81 181 CYS A O 1
ATOM 1370 N N . ILE A 1 182 ? -4.465 -37.156 -9.82 1 98.75 182 ILE A N 1
ATOM 1371 C CA . ILE A 1 182 ? -4.309 -38.281 -10.703 1 98.75 182 ILE A CA 1
ATOM 1372 C C . ILE A 1 182 ? -3.516 -37.906 -11.945 1 98.75 182 ILE A C 1
ATOM 1374 O O . ILE A 1 182 ? -2.574 -38.594 -12.336 1 98.75 182 ILE A O 1
ATOM 1378 N N . ALA A 1 183 ? -3.898 -36.75 -12.5 1 98.69 183 ALA A N 1
ATOM 1379 C CA . ALA A 1 183 ? -3.201 -36.281 -13.688 1 98.69 183 ALA A CA 1
ATOM 1380 C C . ALA A 1 183 ? -1.731 -36 -13.383 1 98.69 183 ALA A C 1
ATOM 1382 O O . ALA A 1 183 ? -0.853 -36.312 -14.188 1 98.69 183 ALA A O 1
ATOM 1383 N N . GLN A 1 184 ? -1.477 -35.406 -12.273 1 98.62 184 GLN A N 1
ATOM 1384 C CA . GLN A 1 184 ? -0.113 -35.062 -11.883 1 98.62 184 GLN A CA 1
ATOM 1385 C C . GLN A 1 184 ? 0.771 -36.312 -11.828 1 98.62 184 GLN A C 1
ATOM 1387 O O . GLN A 1 184 ? 1.896 -36.281 -12.336 1 98.62 184 GLN A O 1
ATOM 1392 N N . ARG A 1 185 ? 0.309 -37.375 -11.281 1 97.81 185 ARG A N 1
ATOM 1393 C CA . ARG A 1 185 ? 1.079 -38.594 -11.133 1 97.81 185 ARG A CA 1
ATOM 1394 C C . ARG A 1 185 ? 1.331 -39.25 -12.484 1 97.81 185 ARG A C 1
ATOM 1396 O O . ARG A 1 185 ? 2.215 -40.094 -12.617 1 97.81 185 ARG A O 1
ATOM 1403 N N . GLU A 1 186 ? 0.574 -38.844 -13.414 1 97.25 186 GLU A N 1
ATOM 1404 C CA . GLU A 1 186 ? 0.743 -39.406 -14.75 1 97.25 186 GLU A CA 1
ATOM 1405 C C . GLU A 1 186 ? 1.715 -38.562 -15.578 1 97.25 186 GLU A C 1
ATOM 1407 O O . GLU A 1 186 ? 2.52 -39.125 -16.344 1 97.25 186 GLU A O 1
ATOM 1412 N N . VAL A 1 187 ? 1.634 -37.25 -15.438 1 97.5 187 VAL A N 1
ATOM 1413 C CA . VAL A 1 187 ? 2.395 -36.406 -16.344 1 97.5 187 VAL A CA 1
ATOM 1414 C C . VAL A 1 187 ? 3.633 -35.844 -15.641 1 97.5 187 VAL A C 1
ATOM 1416 O O . VAL A 1 187 ? 4.531 -35.312 -16.281 1 97.5 187 VAL A O 1
ATOM 1419 N N . ASP A 1 188 ? 3.738 -35.906 -14.32 1 97.19 188 ASP A N 1
ATOM 1420 C CA . ASP A 1 188 ? 4.922 -35.625 -13.508 1 97.19 188 ASP A CA 1
ATOM 1421 C C . ASP A 1 188 ? 5.363 -34.188 -13.625 1 97.19 188 ASP A C 1
ATOM 1423 O O . ASP A 1 188 ? 6.539 -33.906 -13.883 1 97.19 188 ASP A O 1
ATOM 1427 N N . VAL A 1 189 ? 4.492 -33.281 -13.523 1 98.44 189 VAL A N 1
ATOM 1428 C CA . VAL A 1 189 ? 4.793 -31.844 -13.492 1 98.44 189 VAL A CA 1
ATOM 1429 C C . VAL A 1 189 ? 4.359 -31.25 -12.156 1 98.44 189 VAL A C 1
ATOM 1431 O O . VAL A 1 189 ? 3.619 -31.875 -11.398 1 98.44 189 VAL A O 1
ATOM 1434 N N . PRO A 1 190 ? 4.852 -30.031 -11.812 1 98.81 190 PRO A N 1
ATOM 1435 C CA . PRO A 1 190 ? 4.43 -29.406 -10.555 1 98.81 190 PRO A CA 1
ATOM 1436 C C . PRO A 1 190 ? 2.918 -29.203 -10.484 1 98.81 190 PRO A C 1
ATOM 1438 O O . PRO A 1 190 ? 2.275 -28.938 -11.5 1 98.81 190 PRO A O 1
ATOM 1441 N N . LEU A 1 191 ? 2.375 -29.359 -9.273 1 98.94 191 LEU A N 1
ATOM 1442 C CA . LEU A 1 191 ? 0.967 -29.125 -8.977 1 98.94 191 LEU A CA 1
ATOM 1443 C C . LEU A 1 191 ? 0.795 -27.906 -8.086 1 98.94 191 LEU A C 1
ATOM 1445 O O . LEU A 1 191 ? 1.239 -27.891 -6.938 1 98.94 191 LEU A O 1
ATOM 1449 N N . PHE A 1 192 ? 0.183 -26.828 -8.641 1 98.94 192 PHE A N 1
ATOM 1450 C CA . PHE A 1 192 ? -0.099 -25.609 -7.898 1 98.94 192 PHE A CA 1
ATOM 1451 C C . PHE A 1 192 ? -1.531 -25.609 -7.379 1 98.94 192 PHE A C 1
ATOM 1453 O O . PHE A 1 192 ? -2.48 -25.734 -8.156 1 98.94 192 PHE A O 1
ATOM 1460 N N . VAL A 1 193 ? -1.671 -25.438 -6.086 1 98.94 193 VAL A N 1
ATOM 1461 C CA . VAL A 1 193 ? -2.994 -25.438 -5.473 1 98.94 193 VAL A CA 1
ATOM 1462 C C . VAL A 1 193 ? -3.291 -24.062 -4.887 1 98.94 193 VAL A C 1
ATOM 1464 O O . VAL A 1 193 ? -2.568 -23.594 -4.008 1 98.94 193 VAL A O 1
ATOM 1467 N N . HIS A 1 194 ? -4.297 -23.453 -5.402 1 98.81 194 HIS A N 1
ATOM 1468 C CA . HIS A 1 194 ? -4.797 -22.188 -4.867 1 98.81 194 HIS A CA 1
ATOM 1469 C C . HIS A 1 194 ? -5.457 -22.391 -3.51 1 98.81 194 HIS A C 1
ATOM 1471 O O . HIS A 1 194 ? -6.426 -23.141 -3.391 1 98.81 194 HIS A O 1
ATOM 1477 N N . LEU A 1 195 ? -5.012 -21.719 -2.496 1 98.62 195 LEU A N 1
ATOM 1478 C CA . LEU A 1 195 ? -5.641 -21.688 -1.179 1 98.62 195 LEU A CA 1
ATOM 1479 C C . LEU A 1 195 ? -6.371 -20.375 -0.948 1 98.62 195 LEU A C 1
ATOM 1481 O O . LEU A 1 195 ? -5.941 -19.328 -1.439 1 98.62 195 LEU A O 1
ATOM 1485 N N . PRO A 1 196 ? -7.523 -20.453 -0.174 1 97.75 196 PRO A N 1
ATOM 1486 C CA . PRO A 1 196 ? -8 -19.203 0.405 1 97.75 196 PRO A CA 1
ATOM 1487 C C . PRO A 1 196 ? -7.059 -18.641 1.466 1 97.75 196 PRO A C 1
ATOM 1489 O O . PRO A 1 196 ? -7.02 -19.156 2.59 1 97.75 196 PRO A O 1
ATOM 1492 N N . GLY A 1 197 ? -6.316 -17.656 1.112 1 96.12 197 GLY A N 1
ATOM 1493 C CA . GLY A 1 197 ? -5.156 -17.188 1.853 1 96.12 197 GLY A CA 1
ATOM 1494 C C . GLY A 1 197 ? -5.461 -16.875 3.303 1 96.12 197 GLY A C 1
ATOM 1495 O O . GLY A 1 197 ? -4.613 -17.047 4.18 1 96.12 197 GLY A O 1
ATOM 1496 N N . TRP A 1 198 ? -6.664 -16.469 3.619 1 97.5 198 TRP A N 1
ATOM 1497 C CA . TRP A 1 198 ? -7.016 -16.016 4.965 1 97.5 198 TRP A CA 1
ATOM 1498 C C . TRP A 1 198 ? -7.648 -17.141 5.766 1 97.5 198 TRP A C 1
ATOM 1500 O O . TRP A 1 198 ? -8.023 -16.953 6.93 1 97.5 198 TRP A O 1
ATOM 1510 N N . GLN A 1 199 ? -7.785 -18.297 5.113 1 97.19 199 GLN A N 1
ATOM 1511 C CA . GLN A 1 199 ? -8.305 -19.5 5.77 1 97.19 199 GLN A CA 1
ATOM 1512 C C . GLN A 1 199 ? -7.211 -20.547 5.965 1 97.19 199 GLN A C 1
ATOM 1514 O O . GLN A 1 199 ? -6.172 -20.484 5.301 1 97.19 199 GLN A O 1
ATOM 1519 N N . ARG A 1 200 ? -7.414 -21.438 6.91 1 97.81 200 ARG A N 1
ATOM 1520 C CA . ARG A 1 200 ? -6.414 -22.438 7.246 1 97.81 200 ARG A CA 1
ATOM 1521 C C . ARG A 1 200 ? -6.832 -23.812 6.746 1 97.81 200 ARG A C 1
ATOM 1523 O O . ARG A 1 200 ? -6.969 -24.75 7.535 1 97.81 200 ARG A O 1
ATOM 1530 N N . VAL A 1 201 ? -6.887 -23.906 5.434 1 98 201 VAL A N 1
ATOM 1531 C CA . VAL A 1 201 ? -7.348 -25.172 4.859 1 98 201 VAL A CA 1
ATOM 1532 C C . VAL A 1 201 ? -6.152 -25.969 4.344 1 98 201 VAL A C 1
ATOM 1534 O O . VAL A 1 201 ? -6.316 -27.078 3.82 1 98 201 VAL A O 1
ATOM 1537 N N . GLY A 1 202 ? -4.934 -25.484 4.52 1 98.56 202 GLY A N 1
ATOM 1538 C CA . GLY A 1 202 ? -3.732 -26.062 3.941 1 98.56 202 GLY A CA 1
ATOM 1539 C C . GLY A 1 202 ? -3.537 -27.516 4.312 1 98.56 202 GLY A C 1
ATOM 1540 O O . GLY A 1 202 ? -3.25 -28.359 3.453 1 98.56 202 GLY A O 1
ATOM 1541 N N . HIS A 1 203 ? -3.67 -27.875 5.59 1 98.69 203 HIS A N 1
ATOM 1542 C CA . HIS A 1 203 ? -3.455 -29.25 6.031 1 98.69 203 HIS A CA 1
ATOM 1543 C C . HIS A 1 203 ? -4.488 -30.188 5.418 1 98.69 203 HIS A C 1
ATOM 1545 O O . HIS A 1 203 ? -4.16 -31.312 5.055 1 98.69 203 HIS A O 1
ATOM 1551 N N . HIS A 1 204 ? -5.707 -29.719 5.305 1 98.69 204 HIS A N 1
ATOM 1552 C CA . HIS A 1 204 ? -6.734 -30.531 4.664 1 98.69 204 HIS A CA 1
ATOM 1553 C C . HIS A 1 204 ? -6.391 -30.812 3.205 1 98.69 204 HIS A C 1
ATOM 1555 O O . HIS A 1 204 ? -6.566 -31.922 2.721 1 98.69 204 HIS A O 1
ATOM 1561 N N . VAL A 1 205 ? -5.934 -29.828 2.541 1 98.88 205 VAL A N 1
ATOM 1562 C CA . VAL A 1 205 ? -5.512 -29.969 1.152 1 98.88 205 VAL A CA 1
ATOM 1563 C C . VAL A 1 205 ? -4.379 -30.984 1.058 1 98.88 205 VAL A C 1
ATOM 1565 O O . VAL A 1 205 ? -4.406 -31.875 0.208 1 98.88 205 VAL A O 1
ATOM 1568 N N . VAL A 1 206 ? -3.371 -30.891 1.918 1 98.88 206 VAL A N 1
ATOM 1569 C CA . VAL A 1 206 ? -2.227 -31.797 1.881 1 98.88 206 VAL A CA 1
ATOM 1570 C C . VAL A 1 206 ? -2.674 -33.219 2.232 1 98.88 206 VAL A C 1
ATOM 1572 O O . VAL A 1 206 ? -2.158 -34.188 1.683 1 98.88 206 VAL A O 1
ATOM 1575 N N . ASP A 1 207 ? -3.664 -33.344 3.146 1 98.88 207 ASP A N 1
ATOM 1576 C CA . ASP A 1 207 ? -4.238 -34.656 3.436 1 98.88 207 ASP A CA 1
ATOM 1577 C C . ASP A 1 207 ? -4.766 -35.344 2.166 1 98.88 207 ASP A C 1
ATOM 1579 O O . ASP A 1 207 ? -4.527 -36.531 1.935 1 98.88 207 ASP A O 1
ATOM 1583 N N . ILE A 1 208 ? -5.41 -34.562 1.36 1 98.88 208 ILE A N 1
ATOM 1584 C CA . ILE A 1 208 ? -5.992 -35.094 0.137 1 98.88 208 ILE A CA 1
ATOM 1585 C C . ILE A 1 208 ? -4.895 -35.375 -0.887 1 98.88 208 ILE A C 1
ATOM 1587 O O . ILE A 1 208 ? -4.781 -36.5 -1.41 1 98.88 208 ILE A O 1
ATOM 1591 N N . VAL A 1 209 ? -4.047 -34.438 -1.131 1 98.88 209 VAL A N 1
ATOM 1592 C CA . VAL A 1 209 ? -3.1 -34.438 -2.242 1 98.88 209 VAL A CA 1
ATOM 1593 C C . VAL A 1 209 ? -2.006 -35.469 -1.979 1 98.88 209 VAL A C 1
ATOM 1595 O O . VAL A 1 209 ? -1.668 -36.281 -2.859 1 98.88 209 VAL A O 1
ATOM 1598 N N . VAL A 1 210 ? -1.512 -35.5 -0.739 1 98.5 210 VAL A N 1
ATOM 1599 C CA . VAL A 1 210 ? -0.354 -36.312 -0.421 1 98.5 210 VAL A CA 1
ATOM 1600 C C . VAL A 1 210 ? -0.817 -37.625 0.203 1 98.5 210 VAL A C 1
ATOM 1602 O O . VAL A 1 210 ? -0.517 -38.719 -0.314 1 98.5 210 VAL A O 1
ATOM 1605 N N . ASP A 1 211 ? -1.629 -37.562 1.202 1 98.31 211 ASP A N 1
ATOM 1606 C CA . ASP A 1 211 ? -1.977 -38.75 1.954 1 98.31 211 ASP A CA 1
ATOM 1607 C C . ASP A 1 211 ? -3.002 -39.594 1.199 1 98.31 211 ASP A C 1
ATOM 1609 O O . ASP A 1 211 ? -2.852 -40.812 1.094 1 98.31 211 ASP A O 1
ATOM 1613 N N . GLU A 1 212 ? -4.012 -38.969 0.716 1 98.69 212 GLU A N 1
ATOM 1614 C CA . GLU A 1 212 ? -5.082 -39.719 0.045 1 98.69 212 GLU A CA 1
ATOM 1615 C C . GLU A 1 212 ? -4.695 -40.062 -1.389 1 98.69 212 GLU A C 1
ATOM 1617 O O . GLU A 1 212 ? -4.855 -41.219 -1.817 1 98.69 212 GLU A O 1
ATOM 1622 N N . MET A 1 213 ? -4.145 -39.125 -2.164 1 98.56 213 MET A N 1
ATOM 1623 C CA . MET A 1 213 ? -3.992 -39.25 -3.607 1 98.56 213 MET A CA 1
ATOM 1624 C C . MET A 1 213 ? -2.57 -39.688 -3.961 1 98.56 213 MET A C 1
ATOM 1626 O O . MET A 1 213 ? -2.303 -40.094 -5.094 1 98.56 213 MET A O 1
ATOM 1630 N N . GLY A 1 214 ? -1.633 -39.5 -3.008 1 98 214 GLY A N 1
ATOM 1631 C CA . GLY A 1 214 ? -0.308 -40.094 -3.174 1 98 214 GLY A CA 1
ATOM 1632 C C . GLY A 1 214 ? 0.622 -39.219 -3.998 1 98 214 GLY A C 1
ATOM 1633 O O . GLY A 1 214 ? 1.609 -39.688 -4.551 1 98 214 GLY A O 1
ATOM 1634 N N . VAL A 1 215 ? 0.377 -38 -4.152 1 98.5 215 VAL A N 1
ATOM 1635 C CA . VAL A 1 215 ? 1.283 -37.094 -4.852 1 98.5 215 VAL A CA 1
ATOM 1636 C C . VAL A 1 215 ? 2.518 -36.844 -3.992 1 98.5 215 VAL A C 1
ATOM 1638 O O . VAL A 1 215 ? 2.41 -36.656 -2.775 1 98.5 215 VAL A O 1
ATOM 1641 N N . ASP A 1 216 ? 3.717 -36.906 -4.582 1 98.38 216 ASP A N 1
ATOM 1642 C CA . ASP A 1 216 ? 4.93 -36.531 -3.865 1 98.38 216 ASP A CA 1
ATOM 1643 C C . ASP A 1 216 ? 4.832 -35.094 -3.35 1 98.38 216 ASP A C 1
ATOM 1645 O O . ASP A 1 216 ? 4.598 -34.156 -4.125 1 98.38 216 ASP A O 1
ATOM 1649 N N . PRO A 1 217 ? 5.004 -34.875 -2.061 1 98.5 217 PRO A N 1
ATOM 1650 C CA . PRO A 1 217 ? 4.879 -33.531 -1.522 1 98.5 217 PRO A CA 1
ATOM 1651 C C . PRO A 1 217 ? 5.844 -32.531 -2.174 1 98.5 217 PRO A C 1
ATOM 1653 O O . PRO A 1 217 ? 5.535 -31.344 -2.289 1 98.5 217 PRO A O 1
ATOM 1656 N N . GLN A 1 218 ? 6.938 -32.969 -2.678 1 98.44 218 GLN A N 1
ATOM 1657 C CA . GLN A 1 218 ? 7.941 -32.094 -3.271 1 98.44 218 GLN A CA 1
ATOM 1658 C C . GLN A 1 218 ? 7.516 -31.625 -4.66 1 98.44 218 GLN A C 1
ATOM 1660 O O . GLN A 1 218 ? 8.188 -30.781 -5.277 1 98.44 218 GLN A O 1
ATOM 1665 N N . ALA A 1 219 ? 6.355 -32.125 -5.152 1 98.62 219 ALA A N 1
ATOM 1666 C CA . ALA A 1 219 ? 5.793 -31.672 -6.422 1 98.62 219 ALA A CA 1
ATOM 1667 C C . ALA A 1 219 ? 4.633 -30.703 -6.195 1 98.62 219 ALA A C 1
ATOM 1669 O O . ALA A 1 219 ? 4.047 -30.203 -7.152 1 98.62 219 ALA A O 1
ATOM 1670 N N . VAL A 1 220 ? 4.312 -30.438 -4.934 1 98.88 220 VAL A N 1
ATOM 1671 C CA . VAL A 1 220 ? 3.088 -29.719 -4.586 1 98.88 220 VAL A CA 1
ATOM 1672 C C . VAL A 1 220 ? 3.428 -28.312 -4.105 1 98.88 220 VAL A C 1
ATOM 1674 O O . VAL A 1 220 ? 4.305 -28.141 -3.254 1 98.88 220 VAL A O 1
ATOM 1677 N N . VAL A 1 221 ? 2.797 -27.359 -4.68 1 98.94 221 VAL A N 1
ATOM 1678 C CA . VAL A 1 221 ? 2.943 -25.953 -4.27 1 98.94 221 VAL A CA 1
ATOM 1679 C C . VAL A 1 221 ? 1.643 -25.469 -3.643 1 98.94 221 VAL A C 1
ATOM 1681 O O . VAL A 1 221 ? 0.59 -25.484 -4.285 1 98.94 221 VAL A O 1
ATOM 1684 N N . LEU A 1 222 ? 1.663 -25.062 -2.395 1 98.94 222 LEU A N 1
ATOM 1685 C CA . LEU A 1 222 ? 0.562 -24.328 -1.775 1 98.94 222 LEU A CA 1
ATOM 1686 C C . LEU A 1 222 ? 0.687 -22.844 -2.035 1 98.94 222 LEU A C 1
ATOM 1688 O O . LEU A 1 222 ? 1.635 -22.203 -1.568 1 98.94 222 LEU A O 1
ATOM 1692 N N . CYS A 1 223 ? -0.26 -22.297 -2.773 1 98.88 223 CYS A N 1
ATOM 1693 C CA . CYS A 1 223 ? -0.207 -20.891 -3.193 1 98.88 223 CYS A CA 1
ATOM 1694 C C . CYS A 1 223 ? -0.809 -19.984 -2.131 1 98.88 223 CYS A C 1
ATOM 1696 O O . CYS A 1 223 ? -1.507 -20.453 -1.229 1 98.88 223 CYS A O 1
ATOM 1698 N N . HIS A 1 224 ? -0.549 -18.688 -2.154 1 98.62 224 HIS A N 1
ATOM 1699 C CA . HIS A 1 224 ? -1.145 -17.594 -1.38 1 98.62 224 HIS A CA 1
ATOM 1700 C C . HIS A 1 224 ? -0.879 -17.781 0.111 1 98.62 224 HIS A C 1
ATOM 1702 O O . HIS A 1 224 ? -1.797 -17.672 0.927 1 98.62 224 HIS A O 1
ATOM 1708 N N . MET A 1 225 ? 0.323 -18 0.449 1 98.75 225 MET A N 1
ATOM 1709 C CA . MET A 1 225 ? 0.693 -18.203 1.847 1 98.75 225 MET A CA 1
ATOM 1710 C C . MET A 1 225 ? 0.882 -16.859 2.561 1 98.75 225 MET A C 1
ATOM 1712 O O . MET A 1 225 ? 0.975 -16.812 3.787 1 98.75 225 MET A O 1
ATOM 1716 N N . ASP A 1 226 ? 0.861 -15.734 1.865 1 98.75 226 ASP A N 1
ATOM 1717 C CA . ASP A 1 226 ? 1.146 -14.406 2.408 1 98.75 226 ASP A CA 1
ATOM 1718 C C . ASP A 1 226 ? 0.213 -14.078 3.57 1 98.75 226 ASP A C 1
ATOM 1720 O O . ASP A 1 226 ? 0.668 -13.695 4.648 1 98.75 226 ASP A O 1
ATOM 1724 N N . PRO A 1 227 ? -1.109 -14.297 3.449 1 98.38 227 PRO A N 1
ATOM 1725 C CA . PRO A 1 227 ? -2.025 -13.867 4.508 1 98.38 227 PRO A CA 1
ATOM 1726 C C . PRO A 1 227 ? -1.854 -14.664 5.801 1 98.38 227 PRO A C 1
ATOM 1728 O O . PRO A 1 227 ? -2.299 -14.227 6.863 1 98.38 227 PRO A O 1
ATOM 1731 N N . SER A 1 228 ? -1.239 -15.812 5.746 1 98.38 228 SER A N 1
ATOM 1732 C CA . SER A 1 228 ? -1.035 -16.609 6.949 1 98.38 228 SER A CA 1
ATOM 1733 C C . SER A 1 228 ? 0.335 -16.344 7.562 1 98.38 228 SER A C 1
ATOM 1735 O O . SER A 1 228 ? 0.755 -17.047 8.484 1 98.38 228 SER A O 1
ATOM 1737 N N . GLY A 1 229 ? 1 -15.328 7.098 1 97.88 229 GLY A N 1
ATOM 1738 C CA . GLY A 1 229 ? 2.365 -15.047 7.512 1 97.88 229 GLY A CA 1
ATOM 1739 C C . GLY A 1 229 ? 2.506 -14.836 9.008 1 97.88 229 GLY A C 1
ATOM 1740 O O . GLY A 1 229 ? 3.564 -15.102 9.578 1 97.88 229 GLY A O 1
ATOM 1741 N N . HIS A 1 230 ? 1.495 -14.375 9.688 1 95.88 230 HIS A N 1
ATOM 1742 C CA . HIS A 1 230 ? 1.556 -14.117 11.117 1 95.88 230 HIS A CA 1
ATOM 1743 C C . HIS A 1 230 ? 1.394 -15.406 11.914 1 95.88 230 HIS A C 1
ATOM 1745 O O . HIS A 1 230 ? 1.618 -15.422 13.133 1 95.88 230 HIS A O 1
ATOM 1751 N N . ASP A 1 231 ? 0.958 -16.453 11.297 1 98.06 231 ASP A N 1
ATOM 1752 C CA . ASP A 1 231 ? 0.787 -17.766 11.914 1 98.06 231 ASP A CA 1
ATOM 1753 C C . ASP A 1 231 ? 1.947 -18.703 11.562 1 98.06 231 ASP A C 1
ATOM 1755 O O . ASP A 1 231 ? 1.776 -19.656 10.797 1 98.06 231 ASP A O 1
ATOM 1759 N N . ALA A 1 232 ? 3.033 -18.453 12.172 1 98 232 ALA A N 1
ATOM 1760 C CA . ALA A 1 232 ? 4.277 -19.141 11.859 1 98 232 ALA A CA 1
ATOM 1761 C C . ALA A 1 232 ? 4.129 -20.641 12.062 1 98 232 ALA A C 1
ATOM 1763 O O . ALA A 1 232 ? 4.688 -21.438 11.297 1 98 232 ALA A O 1
ATOM 1764 N N . ASP A 1 233 ? 3.441 -21.047 13.062 1 98.38 233 ASP A N 1
ATOM 1765 C CA . ASP A 1 233 ? 3.248 -22.469 13.336 1 98.38 233 ASP A CA 1
ATOM 1766 C C . ASP A 1 233 ? 2.506 -23.156 12.188 1 98.38 233 ASP A C 1
ATOM 1768 O O . ASP A 1 233 ? 2.848 -24.266 11.797 1 98.38 233 ASP A O 1
ATOM 1772 N N . TYR A 1 234 ? 1.517 -22.484 11.664 1 98.75 234 TYR A N 1
ATOM 1773 C CA . TYR A 1 234 ? 0.761 -23.016 10.531 1 98.75 234 TYR A CA 1
ATOM 1774 C C . TYR A 1 234 ? 1.665 -23.219 9.32 1 98.75 234 TYR A C 1
ATOM 1776 O O . TYR A 1 234 ? 1.673 -24.297 8.727 1 98.75 234 TYR A O 1
ATOM 1784 N N . GLN A 1 235 ? 2.463 -22.266 9.031 1 98.75 235 GLN A N 1
ATOM 1785 C CA . GLN A 1 235 ? 3.318 -22.344 7.848 1 98.75 235 GLN A CA 1
ATOM 1786 C C . GLN A 1 235 ? 4.414 -23.391 8.031 1 98.75 235 GLN A C 1
ATOM 1788 O O . GLN A 1 235 ? 4.691 -24.172 7.117 1 98.75 235 GLN A O 1
ATOM 1793 N N . ARG A 1 236 ? 4.984 -23.422 9.219 1 98.62 236 ARG A N 1
ATOM 1794 C CA . ARG A 1 236 ? 6.043 -24.391 9.484 1 98.62 236 ARG A CA 1
ATOM 1795 C C . ARG A 1 236 ? 5.512 -25.812 9.43 1 98.62 236 ARG A C 1
ATOM 1797 O O . ARG A 1 236 ? 6.164 -26.703 8.875 1 98.62 236 ARG A O 1
ATOM 1804 N N . SER A 1 237 ? 4.359 -25.984 10 1 98.69 237 SER A N 1
ATOM 1805 C CA . SER A 1 237 ? 3.787 -27.328 10.031 1 98.69 237 SER A CA 1
ATOM 1806 C C . SER A 1 237 ? 3.455 -27.828 8.625 1 98.69 237 SER A C 1
ATOM 1808 O O . SER A 1 237 ? 3.561 -29.016 8.336 1 98.69 237 SER A O 1
ATOM 1810 N N . LEU A 1 238 ? 3.049 -26.953 7.734 1 98.81 238 LEU A N 1
ATOM 1811 C CA . LEU A 1 238 ? 2.83 -27.312 6.34 1 98.81 238 LEU A CA 1
ATOM 1812 C C . LEU A 1 238 ? 4.152 -27.609 5.641 1 98.81 238 LEU A C 1
ATOM 1814 O O . LEU A 1 238 ? 4.262 -28.609 4.918 1 98.81 238 LEU A O 1
ATOM 1818 N N . ALA A 1 239 ? 5.117 -26.766 5.883 1 98.75 239 ALA A N 1
ATOM 1819 C CA . ALA A 1 239 ? 6.438 -26.969 5.293 1 98.75 239 ALA A CA 1
ATOM 1820 C C . ALA A 1 239 ? 7.031 -28.297 5.734 1 98.75 239 ALA A C 1
ATOM 1822 O O . ALA A 1 239 ? 7.695 -28.984 4.949 1 98.75 239 ALA A O 1
ATOM 1823 N N . ASP A 1 240 ? 6.805 -28.672 6.984 1 98.69 240 ASP A N 1
ATOM 1824 C CA . ASP A 1 240 ? 7.312 -29.906 7.547 1 98.69 240 ASP A CA 1
ATOM 1825 C C . ASP A 1 240 ? 6.762 -31.125 6.797 1 98.69 240 ASP A C 1
ATOM 1827 O O . ASP A 1 240 ? 7.336 -32.219 6.855 1 98.69 240 ASP A O 1
ATOM 1831 N N . ARG A 1 241 ? 5.75 -30.922 6.094 1 98.44 241 ARG A N 1
ATOM 1832 C CA . ARG A 1 241 ? 5.148 -32.031 5.355 1 98.44 241 ARG A CA 1
ATOM 1833 C C . ARG A 1 241 ? 5.758 -32.156 3.963 1 98.44 241 ARG A C 1
ATOM 1835 O O . ARG A 1 241 ? 5.359 -33.031 3.182 1 98.44 241 ARG A O 1
ATOM 1842 N N . GLY A 1 242 ? 6.641 -31.281 3.6 1 98.25 242 GLY A N 1
ATOM 1843 C CA . GLY A 1 242 ? 7.5 -31.484 2.441 1 98.25 242 GLY A CA 1
ATOM 1844 C C . GLY A 1 242 ? 7.047 -30.703 1.224 1 98.25 242 GLY A C 1
ATOM 1845 O O . GLY A 1 242 ? 7.727 -30.688 0.196 1 98.25 242 GLY A O 1
ATOM 1846 N N . VAL A 1 243 ? 5.914 -29.953 1.359 1 98.81 243 VAL A N 1
ATOM 1847 C CA . VAL A 1 243 ? 5.359 -29.234 0.224 1 98.81 243 VAL A CA 1
ATOM 1848 C C . VAL A 1 243 ? 6.059 -27.875 0.082 1 98.81 243 VAL A C 1
ATOM 1850 O O . VAL A 1 243 ? 6.75 -27.438 1.001 1 98.81 243 VAL A O 1
ATOM 1853 N N . PHE A 1 244 ? 5.969 -27.281 -1.091 1 98.88 244 PHE A N 1
ATOM 1854 C CA . PHE A 1 244 ? 6.414 -25.906 -1.297 1 98.88 244 PHE A CA 1
ATOM 1855 C C . PHE A 1 244 ? 5.375 -24.906 -0.782 1 98.88 244 PHE A C 1
ATOM 1857 O O . PHE A 1 244 ? 4.172 -25.125 -0.933 1 98.88 244 PHE A O 1
ATOM 1864 N N . LEU A 1 245 ? 5.84 -23.891 -0.167 1 98.94 245 LEU A N 1
ATOM 1865 C CA . LEU A 1 245 ? 5.027 -22.734 0.2 1 98.94 245 LEU A CA 1
ATOM 1866 C C . LEU A 1 245 ? 5.309 -21.547 -0.726 1 98.94 245 LEU A C 1
ATOM 1868 O O . LEU A 1 245 ? 6.457 -21.125 -0.87 1 98.94 245 LEU A O 1
ATOM 1872 N N . GLU A 1 246 ? 4.262 -21.078 -1.332 1 98.94 246 GLU A N 1
ATOM 1873 C CA . GLU A 1 246 ? 4.445 -19.984 -2.283 1 98.94 246 GLU A CA 1
ATOM 1874 C C . GLU A 1 246 ? 3.885 -18.672 -1.734 1 98.94 246 GLU A C 1
ATOM 1876 O O . GLU A 1 246 ? 2.709 -18.594 -1.373 1 98.94 246 GLU A O 1
ATOM 1881 N N . PHE A 1 247 ? 4.723 -17.719 -1.655 1 98.94 247 PHE A N 1
ATOM 1882 C CA . PHE A 1 247 ? 4.348 -16.344 -1.386 1 98.94 247 PHE A CA 1
ATOM 1883 C C . PHE A 1 247 ? 4.211 -15.555 -2.684 1 98.94 247 PHE A C 1
ATOM 1885 O O . PHE A 1 247 ? 5.207 -15.07 -3.232 1 98.94 247 PHE A O 1
ATOM 1892 N N . ASP A 1 248 ? 2.934 -15.453 -3.125 1 98.88 248 ASP A N 1
ATOM 1893 C CA . ASP A 1 248 ? 2.732 -14.945 -4.48 1 98.88 248 ASP A CA 1
ATOM 1894 C C . ASP A 1 248 ? 1.819 -13.727 -4.48 1 98.88 248 ASP A C 1
ATOM 1896 O O . ASP A 1 248 ? 1.239 -13.375 -5.508 1 98.88 248 ASP A O 1
ATOM 1900 N N . MET A 1 249 ? 1.647 -13.086 -3.322 1 98.75 249 MET A N 1
ATOM 1901 C CA . MET A 1 249 ? 0.888 -11.844 -3.25 1 98.75 249 MET A CA 1
ATOM 1902 C C . MET A 1 249 ? 1.811 -10.656 -3.004 1 98.75 249 MET A C 1
ATOM 1904 O O . MET A 1 249 ? 1.396 -9.648 -2.422 1 98.75 249 MET A O 1
ATOM 1908 N N . ILE A 1 250 ? 3.066 -10.82 -3.369 1 98.81 250 ILE A N 1
ATOM 1909 C CA . ILE A 1 250 ? 4.082 -9.828 -3.041 1 98.81 250 ILE A CA 1
ATOM 1910 C C . ILE A 1 250 ? 3.902 -8.594 -3.918 1 98.81 250 ILE A C 1
ATOM 1912 O O . ILE A 1 250 ? 3.889 -8.695 -5.148 1 98.81 250 ILE A O 1
ATOM 1916 N N . GLY A 1 251 ? 3.812 -7.438 -3.289 1 97.69 251 GLY A N 1
ATOM 1917 C CA . GLY A 1 251 ? 3.654 -6.188 -4.012 1 97.69 251 GLY A CA 1
ATOM 1918 C C . GLY A 1 251 ? 2.211 -5.887 -4.371 1 97.69 251 GLY A C 1
ATOM 1919 O O . GLY A 1 251 ? 1.91 -4.82 -4.914 1 97.69 251 GLY A O 1
ATOM 1920 N N . MET A 1 252 ? 1.322 -6.859 -4.055 1 96.88 252 MET A N 1
ATOM 1921 C CA . MET A 1 252 ? -0.11 -6.688 -4.281 1 96.88 252 MET A CA 1
ATOM 1922 C C . MET A 1 252 ? -0.722 -5.773 -3.227 1 96.88 252 MET A C 1
ATOM 1924 O O . MET A 1 252 ? -0.635 -6.051 -2.029 1 96.88 252 MET A O 1
ATOM 1928 N N . PRO A 1 253 ? -1.41 -4.684 -3.637 1 96 253 PRO A N 1
ATOM 1929 C CA . PRO A 1 253 ? -1.84 -3.695 -2.645 1 96 253 PRO A CA 1
ATOM 1930 C C . PRO A 1 253 ? -3.332 -3.783 -2.332 1 96 253 PRO A C 1
ATOM 1932 O O . PRO A 1 253 ? -3.912 -2.834 -1.8 1 96 253 PRO A O 1
ATOM 1935 N N . PHE A 1 254 ? -4.035 -4.836 -2.516 1 97.69 254 PHE A N 1
ATOM 1936 C CA . PHE A 1 254 ? -5.492 -4.812 -2.611 1 97.69 254 PHE A CA 1
ATOM 1937 C C . PHE A 1 254 ? -6.129 -5.137 -1.266 1 97.69 254 PHE A C 1
ATOM 1939 O O . PHE A 1 254 ? -5.602 -5.953 -0.505 1 97.69 254 PHE A O 1
ATOM 1946 N N . ASP A 1 255 ? -7.223 -4.488 -1.011 1 96 255 ASP A N 1
ATOM 1947 C CA . ASP A 1 255 ? -8.203 -4.883 -0.005 1 96 255 ASP A CA 1
ATOM 1948 C C . ASP A 1 255 ? -9.359 -5.656 -0.638 1 96 255 ASP A C 1
ATOM 1950 O O . ASP A 1 255 ? -10.227 -5.066 -1.287 1 96 255 ASP A O 1
ATOM 1954 N N . PHE A 1 256 ? -9.352 -6.973 -0.465 1 94.44 256 PHE A N 1
ATOM 1955 C CA . PHE A 1 256 ? -10.352 -7.82 -1.107 1 94.44 256 PHE A CA 1
ATOM 1956 C C . PHE A 1 256 ? -11.641 -7.848 -0.297 1 94.44 256 PHE A C 1
ATOM 1958 O O . PHE A 1 256 ? -11.648 -8.266 0.863 1 94.44 256 PHE A O 1
ATOM 1965 N N . PRO A 1 257 ? -12.727 -7.473 -0.959 1 87.12 257 PRO A N 1
ATOM 1966 C CA . PRO A 1 257 ? -13.992 -7.445 -0.219 1 87.12 257 PRO A CA 1
ATOM 1967 C C . PRO A 1 257 ? -14.367 -8.812 0.353 1 87.12 257 PRO A C 1
ATOM 1969 O O . PRO A 1 257 ? -14.398 -9.805 -0.379 1 87.12 257 PRO A O 1
ATOM 1972 N N . GLY A 1 258 ? -14.578 -8.812 1.61 1 86 258 GLY A N 1
ATOM 1973 C CA . GLY A 1 258 ? -15.055 -10.031 2.252 1 86 258 GLY A CA 1
ATOM 1974 C C . GLY A 1 258 ? -13.945 -11.023 2.535 1 86 258 GLY A C 1
ATOM 1975 O O . GLY A 1 258 ? -14.195 -12.094 3.096 1 86 258 GLY A O 1
ATOM 1976 N N . GLU A 1 259 ? -12.75 -10.797 2.223 1 91.81 259 GLU A N 1
ATOM 1977 C CA . GLU A 1 259 ? -11.633 -11.711 2.439 1 91.81 259 GLU A CA 1
ATOM 1978 C C . GLU A 1 259 ? -10.578 -11.086 3.357 1 91.81 259 GLU A C 1
ATOM 1980 O O . GLU A 1 259 ? -10.523 -11.398 4.547 1 91.81 259 GLU A O 1
ATOM 1985 N N . GLY A 1 260 ? -9.914 -10.109 2.822 1 93.56 260 GLY A N 1
ATOM 1986 C CA . GLY A 1 260 ? -8.898 -9.492 3.67 1 93.56 260 GLY A CA 1
ATOM 1987 C C . GLY A 1 260 ? -7.965 -8.57 2.91 1 93.56 260 GLY A C 1
ATOM 1988 O O . GLY A 1 260 ? -8.055 -8.461 1.687 1 93.56 260 GLY A O 1
ATOM 1989 N N . LEU A 1 261 ? -7.117 -7.926 3.672 1 95.5 261 LEU A N 1
ATOM 1990 C CA . LEU A 1 261 ? -6.113 -7.008 3.137 1 95.5 261 LEU A CA 1
ATOM 1991 C C . LEU A 1 261 ? -4.824 -7.75 2.797 1 95.5 261 LEU A C 1
ATOM 1993 O O . LEU A 1 261 ? -4.316 -8.523 3.613 1 95.5 261 LEU A O 1
ATOM 1997 N N . SER A 1 262 ? -4.344 -7.504 1.573 1 97.38 262 SER A N 1
ATOM 1998 C CA . SER A 1 262 ? -3.051 -8.078 1.205 1 97.38 262 SER A CA 1
ATOM 1999 C C . SER A 1 262 ? -1.962 -7.664 2.189 1 97.38 262 SER A C 1
ATOM 2001 O O . SER A 1 262 ? -1.865 -6.492 2.561 1 97.38 262 SER A O 1
ATOM 2003 N N . PRO A 1 263 ? -1.156 -8.625 2.643 1 96.81 263 PRO A N 1
ATOM 2004 C CA . PRO A 1 263 ? -0.074 -8.266 3.561 1 96.81 263 PRO A CA 1
ATOM 2005 C C . PRO A 1 263 ? 0.93 -7.293 2.941 1 96.81 263 PRO A C 1
ATOM 2007 O O . PRO A 1 263 ? 1.246 -7.402 1.753 1 96.81 263 PRO A O 1
ATOM 2010 N N . HIS A 1 264 ? 1.39 -6.422 3.713 1 95.62 264 HIS A N 1
ATOM 2011 C CA . HIS A 1 264 ? 2.516 -5.602 3.285 1 95.62 264 HIS A CA 1
ATOM 2012 C C . HIS A 1 264 ? 3.734 -6.461 2.963 1 95.62 264 HIS A C 1
ATOM 2014 O O . HIS A 1 264 ? 3.977 -7.473 3.625 1 95.62 264 HIS A O 1
ATOM 2020 N N . PRO A 1 265 ? 4.531 -5.973 1.982 1 97.19 265 PRO A N 1
ATOM 2021 C CA . PRO A 1 265 ? 5.73 -6.742 1.647 1 97.19 265 PRO A CA 1
ATOM 2022 C C . PRO A 1 265 ? 6.648 -6.957 2.848 1 97.19 265 PRO A C 1
ATOM 2024 O O . PRO A 1 265 ? 7.316 -7.992 2.943 1 97.19 265 PRO A O 1
ATOM 2027 N N . ALA A 1 266 ? 6.648 -6.027 3.793 1 95.75 266 ALA A N 1
ATOM 2028 C CA . ALA A 1 266 ? 7.477 -6.176 4.988 1 95.75 266 ALA A CA 1
ATOM 2029 C C . ALA A 1 266 ? 6.996 -7.344 5.844 1 95.75 266 ALA A C 1
ATOM 2031 O O . ALA A 1 266 ? 7.805 -8.055 6.445 1 95.75 266 ALA A O 1
ATOM 2032 N N . GLU A 1 267 ? 5.684 -7.512 5.949 1 96 267 GLU A N 1
ATOM 2033 C CA . GLU A 1 267 ? 5.125 -8.641 6.684 1 96 267 GLU A CA 1
ATOM 2034 C C . GLU A 1 267 ? 5.48 -9.969 6.012 1 96 267 GLU A C 1
ATOM 2036 O O . GLU A 1 267 ? 5.859 -10.93 6.688 1 96 267 GLU A O 1
ATOM 2041 N N . THR A 1 268 ? 5.336 -10 4.723 1 98.5 268 THR A N 1
ATOM 2042 C CA . THR A 1 268 ? 5.691 -11.203 3.967 1 98.5 268 THR A CA 1
ATOM 2043 C C . THR A 1 268 ? 7.176 -11.516 4.121 1 98.5 268 THR A C 1
ATOM 2045 O O . THR A 1 268 ? 7.555 -12.672 4.289 1 98.5 268 THR A O 1
ATOM 2048 N N . ALA A 1 269 ? 8.016 -10.461 4.074 1 98.38 269 ALA A N 1
ATOM 2049 C CA . ALA A 1 269 ? 9.453 -10.656 4.227 1 98.38 269 ALA A CA 1
ATOM 2050 C C . ALA A 1 269 ? 9.781 -11.258 5.59 1 98.38 269 ALA A C 1
ATOM 2052 O O . ALA A 1 269 ? 10.656 -12.125 5.699 1 98.38 269 ALA A O 1
ATOM 2053 N N . THR A 1 270 ? 9.094 -10.781 6.594 1 97.62 270 THR A N 1
ATOM 2054 C CA . THR A 1 270 ? 9.305 -11.312 7.934 1 97.62 270 THR A CA 1
ATOM 2055 C C . THR A 1 270 ? 8.938 -12.789 7.992 1 97.62 270 THR A C 1
ATOM 2057 O O . THR A 1 270 ? 9.672 -13.594 8.57 1 97.62 270 THR A O 1
ATOM 2060 N N . ALA A 1 271 ? 7.797 -13.133 7.418 1 98.62 271 ALA A N 1
ATOM 2061 C CA . ALA A 1 271 ? 7.355 -14.523 7.395 1 98.62 271 ALA A CA 1
ATOM 2062 C C . ALA A 1 271 ? 8.359 -15.406 6.656 1 98.62 271 ALA A C 1
ATOM 2064 O O . ALA A 1 271 ? 8.734 -16.469 7.148 1 98.62 271 ALA A O 1
ATOM 2065 N N . VAL A 1 272 ? 8.797 -14.969 5.484 1 98.88 272 VAL A N 1
ATOM 2066 C CA . VAL A 1 272 ? 9.734 -15.727 4.66 1 98.88 272 VAL A CA 1
ATOM 2067 C C . VAL A 1 272 ? 11.055 -15.891 5.41 1 98.88 272 VAL A C 1
ATOM 2069 O O . VAL A 1 272 ? 11.609 -17 5.469 1 98.88 272 VAL A O 1
ATOM 2072 N N . ALA A 1 273 ? 11.555 -14.812 6.012 1 98.75 273 ALA A N 1
ATOM 2073 C CA . ALA A 1 273 ? 12.797 -14.875 6.781 1 98.75 273 ALA A CA 1
ATOM 2074 C C . ALA A 1 273 ? 12.68 -15.875 7.934 1 98.75 273 ALA A C 1
ATOM 2076 O O . ALA A 1 273 ? 13.625 -16.594 8.242 1 98.75 273 ALA A O 1
ATOM 2077 N N . GLY A 1 274 ? 11.531 -15.836 8.578 1 98.5 274 GLY A N 1
ATOM 2078 C CA . GLY A 1 274 ? 11.289 -16.797 9.641 1 98.5 274 GLY A CA 1
ATOM 2079 C C . GLY A 1 274 ? 11.383 -18.234 9.188 1 98.5 274 GLY A C 1
ATOM 2080 O O . GLY A 1 274 ? 11.977 -19.078 9.859 1 98.5 274 GLY A O 1
ATOM 2081 N N . LEU A 1 275 ? 10.797 -18.547 8.062 1 98.69 275 LEU A N 1
ATOM 2082 C CA . LEU A 1 275 ? 10.82 -19.891 7.512 1 98.69 275 LEU A CA 1
ATOM 2083 C C . LEU A 1 275 ? 12.234 -20.281 7.09 1 98.69 275 LEU A C 1
ATOM 2085 O O . LEU A 1 275 ? 12.641 -21.438 7.238 1 98.69 275 LEU A O 1
ATOM 2089 N N . VAL A 1 276 ? 12.992 -19.328 6.543 1 98.44 276 VAL A N 1
ATOM 2090 C CA . VAL A 1 276 ? 14.391 -19.578 6.211 1 98.44 276 VAL A CA 1
ATOM 2091 C C . VAL A 1 276 ? 15.164 -19.953 7.477 1 98.44 276 VAL A C 1
ATOM 2093 O O . VAL A 1 276 ? 15.914 -20.938 7.488 1 98.44 276 VAL A O 1
ATOM 2096 N N . THR A 1 277 ? 14.953 -19.219 8.523 1 97.5 277 THR A N 1
ATOM 2097 C CA . THR A 1 277 ? 15.641 -19.438 9.797 1 97.5 277 THR A CA 1
ATOM 2098 C C . THR A 1 277 ? 15.273 -20.797 10.375 1 97.5 277 THR A C 1
ATOM 2100 O O . THR A 1 277 ? 16.109 -21.453 10.992 1 97.5 277 THR A O 1
ATOM 2103 N N . SER A 1 278 ? 14.086 -21.203 10.102 1 97.31 278 SER A N 1
ATOM 2104 C CA . SER A 1 278 ? 13.617 -22.453 10.68 1 97.31 278 SER A CA 1
ATOM 2105 C C . SER A 1 278 ? 14.023 -23.641 9.82 1 97.31 278 SER A C 1
ATOM 2107 O O . SER A 1 278 ? 13.617 -24.781 10.086 1 97.31 278 SER A O 1
ATOM 2109 N N . GLY A 1 279 ? 14.68 -23.422 8.68 1 97.62 279 GLY A N 1
ATOM 2110 C CA . GLY A 1 279 ? 15.273 -24.5 7.914 1 97.62 279 GLY A CA 1
ATOM 2111 C C . GLY A 1 279 ? 14.438 -24.906 6.711 1 97.62 279 GLY A C 1
ATOM 2112 O O . GLY A 1 279 ? 14.641 -25.969 6.137 1 97.62 279 GLY A O 1
ATOM 2113 N N . HIS A 1 280 ? 13.508 -24.031 6.301 1 98.5 280 HIS A N 1
ATOM 2114 C CA . HIS A 1 280 ? 12.602 -24.391 5.215 1 98.5 280 HIS A CA 1
ATOM 2115 C C . HIS A 1 280 ? 12.898 -23.578 3.959 1 98.5 280 HIS A C 1
ATOM 2117 O O . HIS A 1 280 ? 12.039 -23.438 3.086 1 98.5 280 HIS A O 1
ATOM 2123 N N . ALA A 1 281 ? 14.086 -23.062 3.805 1 98.5 281 ALA A N 1
ATOM 2124 C CA . ALA A 1 281 ? 14.445 -22.141 2.725 1 98.5 281 ALA A CA 1
ATOM 2125 C C . ALA A 1 281 ? 14.219 -22.781 1.361 1 98.5 281 ALA A C 1
ATOM 2127 O O . ALA A 1 281 ? 13.734 -22.141 0.43 1 98.5 281 ALA A O 1
ATOM 2128 N N . SER A 1 282 ? 14.508 -24.047 1.246 1 98.44 282 SER A N 1
ATOM 2129 C CA . SER A 1 282 ? 14.539 -24.703 -0.055 1 98.44 282 SER A CA 1
ATOM 2130 C C . SER A 1 282 ? 13.133 -25 -0.559 1 98.44 282 SER A C 1
ATOM 2132 O O . SER A 1 282 ? 12.945 -25.406 -1.707 1 98.44 282 SER A O 1
ATOM 2134 N N . GLN A 1 283 ? 12.078 -24.703 0.266 1 98.38 283 GLN A N 1
ATOM 2135 C CA . GLN A 1 283 ? 10.695 -25.016 -0.062 1 98.38 283 GLN A CA 1
ATOM 2136 C C . GLN A 1 283 ? 9.891 -23.75 -0.329 1 98.38 283 GLN A C 1
ATOM 2138 O O . GLN A 1 283 ? 8.656 -23.797 -0.378 1 98.38 283 GLN A O 1
ATOM 2143 N N . LEU A 1 284 ? 10.539 -22.641 -0.477 1 98.94 284 LEU A N 1
ATOM 2144 C CA . LEU A 1 284 ? 9.812 -21.375 -0.588 1 98.94 284 LEU A CA 1
ATOM 2145 C C . LEU A 1 284 ? 9.875 -20.828 -2.014 1 98.94 284 LEU A C 1
ATOM 2147 O O . LEU A 1 284 ? 10.906 -20.938 -2.674 1 98.94 284 LEU A O 1
ATOM 2151 N N . LEU A 1 285 ? 8.789 -20.297 -2.473 1 98.94 285 LEU A N 1
ATOM 2152 C CA . LEU A 1 285 ? 8.688 -19.641 -3.773 1 98.94 285 LEU A CA 1
ATOM 2153 C C . LEU A 1 285 ? 8.156 -18.219 -3.629 1 98.94 285 LEU A C 1
ATOM 2155 O O . LEU A 1 285 ? 7.422 -17.922 -2.684 1 98.94 285 LEU A O 1
ATOM 2159 N N . LEU A 1 286 ? 8.531 -17.312 -4.562 1 98.94 286 LEU A N 1
ATOM 2160 C CA . LEU A 1 286 ? 8.156 -15.906 -4.516 1 98.94 286 LEU A CA 1
ATOM 2161 C C . LEU A 1 286 ? 7.57 -15.453 -5.852 1 98.94 286 LEU A C 1
ATOM 2163 O O . LEU A 1 286 ? 8.109 -15.773 -6.91 1 98.94 286 LEU A O 1
ATOM 2167 N N . SER A 1 287 ? 6.461 -14.75 -5.805 1 98.94 287 SER A N 1
ATOM 2168 C CA . SER A 1 287 ? 5.871 -14.203 -7.023 1 98.94 287 SER A CA 1
ATOM 2169 C C . SER A 1 287 ? 4.883 -13.086 -6.703 1 98.94 287 SER A C 1
ATOM 2171 O O . SER A 1 287 ? 4.844 -12.586 -5.578 1 98.94 287 SER A O 1
ATOM 2173 N N . HIS A 1 288 ? 4.148 -12.578 -7.766 1 98.88 288 HIS A N 1
ATOM 2174 C CA . HIS A 1 288 ? 3.287 -11.414 -7.582 1 98.88 288 HIS A CA 1
ATOM 2175 C C . HIS A 1 288 ? 1.814 -11.797 -7.66 1 98.88 288 HIS A C 1
ATOM 2177 O O . HIS A 1 288 ? 0.96 -11.125 -7.086 1 98.88 288 HIS A O 1
ATOM 2183 N N . ASP A 1 289 ? 1.587 -12.828 -8.414 1 98.81 289 ASP A N 1
ATOM 2184 C CA . ASP A 1 289 ? 0.212 -13.156 -8.781 1 98.81 289 ASP A CA 1
ATOM 2185 C C . ASP A 1 289 ? -0.473 -11.969 -9.453 1 98.81 289 ASP A C 1
ATOM 2187 O O . ASP A 1 289 ? -1.568 -11.57 -9.047 1 98.81 289 ASP A O 1
ATOM 2191 N N . LEU A 1 290 ? 0.236 -11.352 -10.43 1 98.81 290 LEU A N 1
ATOM 2192 C CA . LEU A 1 290 ? -0.404 -10.32 -11.234 1 98.81 290 LEU A CA 1
ATOM 2193 C C . LEU A 1 290 ? -1.644 -10.867 -11.938 1 98.81 290 LEU A C 1
ATOM 2195 O O . LEU A 1 290 ? -1.551 -11.812 -12.719 1 98.81 290 LEU A O 1
ATOM 2199 N N . PHE A 1 291 ? -2.863 -10.312 -11.656 1 98.69 291 PHE A N 1
ATOM 2200 C CA . PHE A 1 291 ? -4.082 -10.875 -12.227 1 98.69 291 PHE A CA 1
ATOM 2201 C C . PHE A 1 291 ? -5.102 -9.773 -12.516 1 98.69 291 PHE A C 1
ATOM 2203 O O . PHE A 1 291 ? -6.152 -10.031 -13.102 1 98.69 291 PHE A O 1
ATOM 2210 N N . LEU A 1 292 ? -4.879 -8.547 -12.102 1 98.69 292 LEU A N 1
ATOM 2211 C CA . LEU A 1 292 ? -5.688 -7.379 -12.43 1 98.69 292 LEU A CA 1
ATOM 2212 C C . LEU A 1 292 ? -4.895 -6.398 -13.289 1 98.69 292 LEU A C 1
ATOM 2214 O O . LEU A 1 292 ? -3.672 -6.305 -13.164 1 98.69 292 LEU A O 1
ATOM 2218 N N . LYS A 1 293 ? -5.617 -5.656 -14.086 1 98.56 293 LYS A N 1
ATOM 2219 C CA . LYS A 1 293 ? -4.988 -4.766 -15.055 1 98.56 293 LYS A CA 1
ATOM 2220 C C . LYS A 1 293 ? -4.129 -3.713 -14.352 1 98.56 293 LYS A C 1
ATOM 2222 O O . LYS A 1 293 ? -3.049 -3.367 -14.836 1 98.56 293 LYS A O 1
ATOM 2227 N N . SER A 1 294 ? -4.551 -3.221 -13.188 1 98.25 294 SER A N 1
ATOM 2228 C CA . SER A 1 294 ? -3.891 -2.139 -12.469 1 98.25 294 SER A CA 1
ATOM 2229 C C . SER A 1 294 ? -2.568 -2.6 -11.867 1 98.25 294 SER A C 1
ATOM 2231 O O . SER A 1 294 ? -1.784 -1.784 -11.375 1 98.25 294 SER A O 1
ATOM 2233 N N . MET A 1 295 ? -2.277 -3.877 -11.953 1 98.69 295 MET A N 1
ATOM 2234 C CA . MET A 1 295 ? -0.996 -4.375 -11.469 1 98.69 295 MET A CA 1
ATOM 2235 C C . MET A 1 295 ? 0.099 -4.176 -12.508 1 98.69 295 MET A C 1
ATOM 2237 O O . MET A 1 295 ? 1.286 -4.277 -12.195 1 98.69 295 MET A O 1
ATOM 2241 N N . LEU A 1 296 ? -0.291 -3.934 -13.766 1 98.69 296 LEU A N 1
ATOM 2242 C CA . LEU A 1 296 ? 0.682 -3.613 -14.805 1 98.69 296 LEU A CA 1
ATOM 2243 C C . LEU A 1 296 ? 1.279 -2.229 -14.578 1 98.69 296 LEU A C 1
ATOM 2245 O O . LEU A 1 296 ? 0.57 -1.298 -14.188 1 98.69 296 LEU A O 1
ATOM 2249 N N . ARG A 1 297 ? 2.512 -2.102 -14.906 1 97.38 297 ARG A N 1
ATOM 2250 C CA . ARG A 1 297 ? 3.236 -0.862 -14.648 1 97.38 297 ARG A CA 1
ATOM 2251 C C . ARG A 1 297 ? 2.574 0.318 -15.352 1 97.38 297 ARG A C 1
ATOM 2253 O O . ARG A 1 297 ? 2.395 1.382 -14.75 1 97.38 297 ARG A O 1
ATOM 2260 N N . LYS A 1 298 ? 2.143 0.125 -16.562 1 97.06 298 LYS A N 1
ATOM 2261 C CA . LYS A 1 298 ? 1.492 1.179 -17.344 1 97.06 298 LYS A CA 1
ATOM 2262 C C . LYS A 1 298 ? 0.295 1.753 -16.594 1 97.06 298 LYS A C 1
ATOM 2264 O O . LYS A 1 298 ? -0.005 2.943 -16.703 1 97.06 298 LYS A O 1
ATOM 2269 N N . HIS A 1 299 ? -0.27 0.929 -15.758 1 96.88 299 HIS A N 1
ATOM 2270 C CA . HIS A 1 299 ? -1.509 1.315 -15.094 1 96.88 299 HIS A CA 1
ATOM 2271 C C . HIS A 1 299 ? -1.281 1.563 -13.609 1 96.88 299 HIS A C 1
ATOM 2273 O O . HIS A 1 299 ? -2.23 1.567 -12.82 1 96.88 299 HIS A O 1
ATOM 2279 N N . GLY A 1 300 ? -0.012 1.707 -13.25 1 94.62 300 GLY A N 1
ATOM 2280 C CA . GLY A 1 300 ? 0.299 2.195 -11.914 1 94.62 300 GLY A CA 1
ATOM 2281 C C . GLY A 1 300 ? 0.789 1.105 -10.984 1 94.62 300 GLY A C 1
ATOM 2282 O O . GLY A 1 300 ? 1.139 1.378 -9.828 1 94.62 300 GLY A O 1
ATOM 2283 N N . GLY A 1 301 ? 0.789 -0.138 -11.445 1 97.62 301 GLY A N 1
ATOM 2284 C CA . GLY A 1 301 ? 1.261 -1.248 -10.633 1 97.62 301 GLY A CA 1
ATOM 2285 C C . GLY A 1 301 ? 2.75 -1.497 -10.773 1 97.62 301 GLY A C 1
ATOM 2286 O O . GLY A 1 301 ? 3.463 -0.71 -11.398 1 97.62 301 GLY A O 1
ATOM 2287 N N . ASN A 1 302 ? 3.248 -2.561 -10.086 1 97.81 302 ASN A N 1
ATOM 2288 C CA . ASN A 1 302 ? 4.684 -2.824 -10.078 1 97.81 302 ASN A CA 1
ATOM 2289 C C . ASN A 1 302 ? 5.074 -3.824 -11.164 1 97.81 302 ASN A C 1
ATOM 2291 O O . ASN A 1 302 ? 6.262 -4.09 -11.367 1 97.81 302 ASN A O 1
ATOM 2295 N N . GLY A 1 303 ? 4.102 -4.383 -11.922 1 98.31 303 GLY A N 1
ATOM 2296 C CA . GLY A 1 303 ? 4.418 -5.395 -12.914 1 98.31 303 GLY A CA 1
ATOM 2297 C C . GLY A 1 303 ? 5.176 -6.578 -12.344 1 98.31 303 GLY A C 1
ATOM 2298 O O . GLY A 1 303 ? 4.812 -7.109 -11.289 1 98.31 303 GLY A O 1
ATOM 2299 N N . PHE A 1 304 ? 6.223 -6.992 -13.094 1 98.75 304 PHE A N 1
ATOM 2300 C CA . PHE A 1 304 ? 6.938 -8.211 -12.734 1 98.75 304 PHE A CA 1
ATOM 2301 C C . PHE A 1 304 ? 8.289 -7.883 -12.117 1 98.75 304 PHE A C 1
ATOM 2303 O O . PHE A 1 304 ? 9.141 -8.766 -11.953 1 98.75 304 PHE A O 1
ATOM 2310 N N . SER A 1 305 ? 8.492 -6.672 -11.688 1 98.19 305 SER A N 1
ATOM 2311 C CA . SER A 1 305 ? 9.836 -6.234 -11.312 1 98.19 305 SER A CA 1
ATOM 2312 C C . SER A 1 305 ? 9.984 -6.16 -9.797 1 98.19 305 SER A C 1
ATOM 2314 O O . SER A 1 305 ? 11.109 -6.105 -9.289 1 98.19 305 SER A O 1
ATOM 2316 N N . TYR A 1 306 ? 8.922 -6.172 -9.062 1 98.69 306 TYR A N 1
ATOM 2317 C CA . TYR A 1 306 ? 8.977 -5.887 -7.637 1 98.69 306 TYR A CA 1
ATOM 2318 C C . TYR A 1 306 ? 9.742 -6.973 -6.891 1 98.69 306 TYR A C 1
ATOM 2320 O O . TYR A 1 306 ? 10.617 -6.676 -6.074 1 98.69 306 TYR A O 1
ATOM 2328 N N . VAL A 1 307 ? 9.492 -8.234 -7.129 1 98.81 307 VAL A N 1
ATOM 2329 C CA . VAL A 1 307 ? 10.094 -9.344 -6.398 1 98.81 307 VAL A CA 1
ATOM 2330 C C . VAL A 1 307 ? 11.602 -9.352 -6.617 1 98.81 307 VAL A C 1
ATOM 2332 O O . VAL A 1 307 ? 12.375 -9.289 -5.66 1 98.81 307 VAL A O 1
ATOM 2335 N N . PRO A 1 308 ? 12.07 -9.305 -7.887 1 98.44 308 PRO A N 1
ATOM 2336 C CA . PRO A 1 308 ? 13.516 -9.43 -8.07 1 98.44 308 PRO A CA 1
ATOM 2337 C C . PRO A 1 308 ? 14.273 -8.164 -7.68 1 98.44 308 PRO A C 1
ATOM 2339 O O . PRO A 1 308 ? 15.477 -8.211 -7.434 1 98.44 308 PRO A O 1
ATOM 2342 N N . LEU A 1 309 ? 13.602 -7.07 -7.594 1 98.06 309 LEU A N 1
ATOM 2343 C CA . LEU A 1 309 ? 14.297 -5.809 -7.363 1 98.06 309 LEU A CA 1
ATOM 2344 C C . LEU A 1 309 ? 14.094 -5.332 -5.93 1 98.06 309 LEU A C 1
ATOM 2346 O O . LEU A 1 309 ? 15.039 -5.305 -5.141 1 98.06 309 LEU A O 1
ATOM 2350 N N . VAL A 1 310 ? 12.859 -5.164 -5.543 1 98 310 VAL A N 1
ATOM 2351 C CA . VAL A 1 310 ? 12.555 -4.484 -4.289 1 98 310 VAL A CA 1
ATOM 2352 C C . VAL A 1 310 ? 12.414 -5.512 -3.166 1 98 310 VAL A C 1
ATOM 2354 O O . VAL A 1 310 ? 12.984 -5.344 -2.088 1 98 310 VAL A O 1
ATOM 2357 N N . PHE A 1 311 ? 11.648 -6.574 -3.4 1 98.75 311 PHE A N 1
ATOM 2358 C CA . PHE A 1 311 ? 11.406 -7.555 -2.348 1 98.75 311 PHE A CA 1
ATOM 2359 C C . PHE A 1 311 ? 12.695 -8.305 -2.012 1 98.75 311 PHE A C 1
ATOM 2361 O O . PHE A 1 311 ? 12.953 -8.609 -0.846 1 98.75 311 PHE A O 1
ATOM 2368 N N . ALA A 1 312 ? 13.5 -8.648 -3.068 1 98.56 312 ALA A N 1
ATOM 2369 C CA . ALA A 1 312 ? 14.797 -9.273 -2.842 1 98.56 312 ALA A CA 1
ATOM 2370 C C . ALA A 1 312 ? 15.648 -8.445 -1.883 1 98.56 312 ALA A C 1
ATOM 2372 O O . ALA A 1 312 ? 16.219 -8.977 -0.927 1 98.56 312 ALA A O 1
ATOM 2373 N N . ALA A 1 313 ? 15.688 -7.16 -2.135 1 96.88 313 ALA A N 1
ATOM 2374 C CA . ALA A 1 313 ? 16.453 -6.266 -1.265 1 96.88 313 ALA A CA 1
ATOM 2375 C C . ALA A 1 313 ? 15.859 -6.242 0.144 1 96.88 313 ALA A C 1
ATOM 2377 O O . ALA A 1 313 ? 16.594 -6.16 1.129 1 96.88 313 ALA A O 1
ATOM 2378 N N . ARG A 1 314 ? 14.578 -6.281 0.248 1 96.94 314 ARG A N 1
ATOM 2379 C CA . ARG A 1 314 ? 13.906 -6.289 1.543 1 96.94 314 ARG A CA 1
ATOM 2380 C C . ARG A 1 314 ? 14.258 -7.547 2.332 1 96.94 314 ARG A C 1
ATOM 2382 O O . ARG A 1 314 ? 14.406 -7.492 3.555 1 96.94 314 ARG A O 1
ATOM 2389 N N . LEU A 1 315 ? 14.297 -8.68 1.674 1 98.5 315 LEU A N 1
ATOM 2390 C CA . LEU A 1 315 ? 14.672 -9.922 2.342 1 98.5 315 LEU A CA 1
ATOM 2391 C C . LEU A 1 315 ? 16.078 -9.828 2.912 1 98.5 315 LEU A C 1
ATOM 2393 O O . LEU A 1 315 ? 16.328 -10.289 4.027 1 98.5 315 LEU A O 1
ATOM 2397 N N . VAL A 1 316 ? 16.984 -9.234 2.139 1 97.69 316 VAL A N 1
ATOM 2398 C CA . VAL A 1 316 ? 18.359 -9.062 2.615 1 97.69 316 VAL A CA 1
ATOM 2399 C C . VAL A 1 316 ? 18.359 -8.172 3.855 1 97.69 316 VAL A C 1
ATOM 2401 O O . VAL A 1 316 ? 19.016 -8.484 4.848 1 97.69 316 VAL A O 1
ATOM 2404 N N . ARG A 1 317 ? 17.594 -7.125 3.85 1 94.06 317 ARG A N 1
ATOM 2405 C CA . ARG A 1 317 ? 17.484 -6.23 5 1 94.06 317 ARG A CA 1
ATOM 2406 C C . ARG A 1 317 ? 16.891 -6.949 6.203 1 94.06 317 ARG A C 1
ATOM 2408 O O . ARG A 1 317 ? 17.219 -6.621 7.348 1 94.06 317 ARG A O 1
ATOM 2415 N N . ALA A 1 318 ? 16.062 -7.93 5.887 1 95 318 ALA A N 1
ATOM 2416 C CA . ALA A 1 318 ? 15.414 -8.688 6.953 1 95 318 ALA A CA 1
ATOM 2417 C C . ALA A 1 318 ? 16.344 -9.766 7.5 1 95 318 ALA A C 1
ATOM 2419 O O . ALA A 1 318 ? 15.969 -10.516 8.406 1 95 318 ALA A O 1
ATOM 2420 N N . GLY A 1 319 ? 17.5 -9.914 6.926 1 95.81 319 GLY A N 1
ATOM 2421 C CA . GLY A 1 319 ? 18.516 -10.797 7.5 1 95.81 319 GLY A CA 1
ATOM 2422 C C . GLY A 1 319 ? 18.734 -12.055 6.688 1 95.81 319 GLY A C 1
ATOM 2423 O O . GLY A 1 319 ? 19.531 -12.914 7.07 1 95.81 319 GLY A O 1
ATOM 2424 N N . VAL A 1 320 ? 18.094 -12.188 5.555 1 98.38 320 VAL A N 1
ATOM 2425 C CA . VAL A 1 320 ? 18.312 -13.359 4.711 1 98.38 320 VAL A CA 1
ATOM 2426 C C . VAL A 1 320 ? 19.594 -13.18 3.891 1 98.38 320 VAL A C 1
ATOM 2428 O O . VAL A 1 320 ? 19.812 -12.125 3.297 1 98.38 320 VAL A O 1
ATOM 2431 N N . ASP A 1 321 ? 20.406 -14.148 3.824 1 97.88 321 ASP A N 1
ATOM 2432 C CA . ASP A 1 321 ? 21.625 -14.125 3.039 1 97.88 321 ASP A CA 1
ATOM 2433 C C . ASP A 1 321 ? 21.328 -13.883 1.561 1 97.88 321 ASP A C 1
ATOM 2435 O O . ASP A 1 321 ? 20.422 -14.5 0.997 1 97.88 321 ASP A O 1
ATOM 2439 N N . PRO A 1 322 ? 22.078 -12.977 0.941 1 97.69 322 PRO A N 1
ATOM 2440 C CA . PRO A 1 322 ? 21.859 -12.672 -0.472 1 97.69 322 PRO A CA 1
ATOM 2441 C C . PRO A 1 322 ? 21.875 -13.914 -1.356 1 97.69 322 PRO A C 1
ATOM 2443 O O . PRO A 1 322 ? 21.125 -14 -2.33 1 97.69 322 PRO A O 1
ATOM 2446 N N . GLN A 1 323 ? 22.734 -14.82 -1.053 1 97.75 323 GLN A N 1
ATOM 2447 C CA . GLN A 1 323 ? 22.797 -16.047 -1.836 1 97.75 323 GLN A CA 1
ATOM 2448 C C . GLN A 1 323 ? 21.516 -16.875 -1.659 1 97.75 323 GLN A C 1
ATOM 2450 O O . GLN A 1 323 ? 21.047 -17.5 -2.607 1 97.75 323 GLN A O 1
ATOM 2455 N N . GLN A 1 324 ? 21.031 -16.875 -0.459 1 97.88 324 GLN A N 1
ATOM 2456 C CA . GLN A 1 324 ? 19.766 -17.562 -0.201 1 97.88 324 GLN A CA 1
ATOM 2457 C C . GLN A 1 324 ? 18.609 -16.859 -0.922 1 97.88 324 GLN A C 1
ATOM 2459 O O . GLN A 1 324 ? 17.719 -17.531 -1.45 1 97.88 324 GLN A O 1
ATOM 2464 N N . VAL A 1 325 ? 18.641 -15.562 -0.905 1 98.69 325 VAL A N 1
ATOM 2465 C CA . VAL A 1 325 ? 17.594 -14.812 -1.616 1 98.69 325 VAL A CA 1
ATOM 2466 C C . VAL A 1 325 ? 17.609 -15.195 -3.094 1 98.69 325 VAL A C 1
ATOM 2468 O O . VAL A 1 325 ? 16.562 -15.422 -3.691 1 98.69 325 VAL A O 1
ATOM 2471 N N . SER A 1 326 ? 18.797 -15.273 -3.668 1 98.38 326 SER A N 1
ATOM 2472 C CA . SER A 1 326 ? 18.922 -15.695 -5.059 1 98.38 326 SER A CA 1
ATOM 2473 C C . SER A 1 326 ? 18.375 -17.094 -5.262 1 98.38 326 SER A C 1
ATOM 2475 O O . SER A 1 326 ? 17.688 -17.375 -6.258 1 98.38 326 SER A O 1
ATOM 2477 N N . ALA A 1 327 ? 18.641 -17.984 -4.363 1 98.62 327 ALA A N 1
ATOM 2478 C CA . ALA A 1 327 ? 18.203 -19.375 -4.465 1 98.62 327 ALA A CA 1
ATOM 2479 C C . ALA A 1 327 ? 16.688 -19.469 -4.426 1 98.62 327 ALA A C 1
ATOM 2481 O O . ALA A 1 327 ? 16.094 -20.328 -5.09 1 98.62 327 ALA A O 1
ATOM 2482 N N . LEU A 1 328 ? 16.047 -18.594 -3.676 1 98.81 328 LEU A N 1
ATOM 2483 C CA . LEU A 1 328 ? 14.586 -18.594 -3.596 1 98.81 328 LEU A CA 1
ATOM 2484 C C . LEU A 1 328 ? 13.961 -18.359 -4.973 1 98.81 328 LEU A C 1
ATOM 2486 O O . LEU A 1 328 ? 12.883 -18.875 -5.262 1 98.81 328 LEU A O 1
ATOM 2490 N N . MET A 1 329 ? 14.688 -17.641 -5.836 1 98.81 329 MET A N 1
ATOM 2491 C CA . MET A 1 329 ? 14.094 -17.203 -7.094 1 98.81 329 MET A CA 1
ATOM 2492 C C . MET A 1 329 ? 14.664 -17.984 -8.266 1 98.81 329 MET A C 1
ATOM 2494 O O . MET A 1 329 ? 14.195 -17.844 -9.398 1 98.81 329 MET A O 1
ATOM 2498 N N . ARG A 1 330 ? 15.688 -18.812 -8.055 1 98.69 330 ARG A N 1
ATOM 2499 C CA . ARG A 1 330 ? 16.344 -19.547 -9.125 1 98.69 330 ARG A CA 1
ATOM 2500 C C . ARG A 1 330 ? 16.375 -21.031 -8.828 1 98.69 330 ARG A C 1
ATOM 2502 O O . ARG A 1 330 ? 15.703 -21.828 -9.5 1 98.69 330 ARG A O 1
ATOM 2509 N N . ASP A 1 331 ? 16.984 -21.359 -7.715 1 98.75 331 ASP A N 1
ATOM 2510 C CA . ASP A 1 331 ? 17.234 -22.766 -7.406 1 98.75 331 ASP A CA 1
ATOM 2511 C C . ASP A 1 331 ? 15.945 -23.469 -6.969 1 98.75 331 ASP A C 1
ATOM 2513 O O . ASP A 1 331 ? 15.711 -24.625 -7.328 1 98.75 331 ASP A O 1
ATOM 2517 N N . ASN A 1 332 ? 15.156 -22.781 -6.152 1 98.88 332 ASN A N 1
ATOM 2518 C CA . ASN A 1 332 ? 13.953 -23.422 -5.625 1 98.88 332 ASN A CA 1
ATOM 2519 C C . ASN A 1 332 ? 12.961 -23.75 -6.738 1 98.88 332 ASN A C 1
ATOM 2521 O O . ASN A 1 332 ? 12.461 -24.859 -6.816 1 98.88 332 ASN A O 1
ATOM 2525 N N . PRO A 1 333 ? 12.688 -22.75 -7.621 1 98.88 333 PRO A N 1
ATOM 2526 C CA . PRO A 1 333 ? 11.805 -23.125 -8.734 1 98.88 333 PRO A CA 1
ATOM 2527 C C . PRO A 1 333 ? 12.375 -24.25 -9.586 1 98.88 333 PRO A C 1
ATOM 2529 O O . PRO A 1 333 ? 11.633 -25.141 -10.023 1 98.88 333 PRO A O 1
ATOM 2532 N N . ARG A 1 334 ? 13.648 -24.25 -9.852 1 98.75 334 ARG A N 1
ATOM 2533 C CA . ARG A 1 334 ? 14.266 -25.328 -10.602 1 98.75 334 ARG A CA 1
ATOM 2534 C C . ARG A 1 334 ? 14.062 -26.672 -9.891 1 98.75 334 ARG A C 1
ATOM 2536 O O . ARG A 1 334 ? 13.656 -27.656 -10.523 1 98.75 334 ARG A O 1
ATOM 2543 N N . SER A 1 335 ? 14.32 -26.688 -8.617 1 98.56 335 SER A N 1
ATOM 2544 C CA . SER A 1 335 ? 14.188 -27.906 -7.824 1 98.56 335 SER A CA 1
ATOM 2545 C C . SER A 1 335 ? 12.758 -28.438 -7.852 1 98.56 335 SER A C 1
ATOM 2547 O O . SER A 1 335 ? 12.531 -29.641 -7.887 1 98.56 335 SER A O 1
ATOM 2549 N N . LEU A 1 336 ? 11.805 -27.562 -7.824 1 98.75 336 LEU A N 1
ATOM 2550 C CA . LEU A 1 336 ? 10.398 -27.953 -7.91 1 98.75 336 LEU A CA 1
ATOM 2551 C C . LEU A 1 336 ? 10.133 -28.766 -9.172 1 98.75 336 LEU A C 1
ATOM 2553 O O . LEU A 1 336 ? 9.531 -29.844 -9.102 1 98.75 336 LEU A O 1
ATOM 2557 N N . PHE A 1 337 ? 10.609 -28.25 -10.305 1 98.62 337 PHE A N 1
ATOM 2558 C CA . PHE A 1 337 ? 10.398 -28.953 -11.57 1 98.62 337 PHE A CA 1
ATOM 2559 C C . PHE A 1 337 ? 11.148 -30.281 -11.586 1 98.62 337 PHE A C 1
ATOM 2561 O O . PHE A 1 337 ? 10.625 -31.281 -12.078 1 98.62 337 PHE A O 1
ATOM 2568 N N . GLU A 1 338 ? 12.32 -30.297 -11.031 1 98.31 338 GLU A N 1
ATOM 2569 C CA . GLU A 1 338 ? 13.133 -31.516 -11.023 1 98.31 338 GLU A CA 1
ATOM 2570 C C . GLU A 1 338 ? 12.539 -32.594 -10.109 1 98.31 338 GLU A C 1
ATOM 2572 O O . GLU A 1 338 ? 12.531 -33.75 -10.445 1 98.31 338 GLU A O 1
ATOM 2577 N N . GLN A 1 339 ? 12.016 -32.125 -9.016 1 97.44 339 GLN A N 1
ATOM 2578 C CA . GLN A 1 339 ? 11.414 -33.094 -8.086 1 97.44 339 GLN A CA 1
ATOM 2579 C C . GLN A 1 339 ? 10.102 -33.625 -8.641 1 97.44 339 GLN A C 1
ATOM 2581 O O . GLN A 1 339 ? 9.82 -34.844 -8.508 1 97.44 339 GLN A O 1
ATOM 2586 N N . ALA A 1 340 ? 9.344 -32.781 -9.25 1 97.5 340 ALA A N 1
ATOM 2587 C CA . ALA A 1 340 ? 8.078 -33.25 -9.836 1 97.5 340 ALA A CA 1
ATOM 2588 C C . ALA A 1 340 ? 8.312 -34.25 -10.953 1 97.5 340 ALA A C 1
ATOM 2590 O O . ALA A 1 340 ? 7.512 -35.156 -11.148 1 97.5 340 ALA A O 1
ATOM 2591 N N . ALA A 1 341 ? 9.398 -34.156 -11.672 1 95.25 341 ALA A N 1
ATOM 2592 C CA . ALA A 1 341 ? 9.711 -35 -12.82 1 95.25 341 ALA A CA 1
ATOM 2593 C C . ALA A 1 341 ? 10.156 -36.406 -12.367 1 95.25 341 ALA A C 1
ATOM 2595 O O . ALA A 1 341 ? 10.125 -37.344 -13.148 1 95.25 341 ALA A O 1
ATOM 2596 N N . LYS A 1 342 ? 10.703 -36.594 -11.188 1 88.94 342 LYS A N 1
ATOM 2597 C CA . LYS A 1 342 ? 11.133 -37.875 -10.688 1 88.94 342 LYS A CA 1
ATOM 2598 C C . LYS A 1 342 ? 9.953 -38.844 -10.547 1 88.94 342 LYS A C 1
ATOM 2600 O O . LYS A 1 342 ? 10.109 -40.062 -10.672 1 88.94 342 LYS A O 1
ATOM 2605 N N . GLY A 1 343 ? 8.82 -38.375 -10.711 1 73.62 343 GLY A N 1
ATOM 2606 C CA . GLY A 1 343 ? 7.645 -39.219 -10.594 1 73.62 343 GLY A CA 1
ATOM 2607 C C . GLY A 1 343 ? 7.543 -39.906 -9.242 1 73.62 343 GLY A C 1
ATOM 2608 O O . GLY A 1 343 ? 8.273 -39.562 -8.312 1 73.62 343 GLY A O 1
ATOM 2609 N N . ASN A 1 344 ? 6.438 -40.5 -8.945 1 59 344 ASN A N 1
ATOM 2610 C CA . ASN A 1 344 ? 6.25 -41.344 -7.773 1 59 344 ASN A CA 1
ATOM 2611 C C . ASN A 1 344 ? 7.133 -42.594 -7.828 1 59 344 ASN A C 1
ATOM 2613 O O . ASN A 1 344 ? 6.812 -43.625 -7.219 1 59 344 ASN A O 1
ATOM 2617 N N . ARG A 1 345 ? 8.172 -42.656 -8.648 1 52.25 345 ARG A N 1
ATOM 2618 C CA . ARG A 1 345 ? 8.977 -43.844 -8.906 1 52.25 345 ARG A CA 1
ATOM 2619 C C . ARG A 1 345 ? 9.547 -44.438 -7.609 1 52.25 345 ARG A C 1
ATOM 2621 O O . ARG A 1 345 ? 10.133 -45.5 -7.609 1 52.25 345 ARG A O 1
ATOM 2628 N N . SER A 1 346 ? 9.789 -43.719 -6.555 1 43.38 346 SER A N 1
ATOM 2629 C CA . SER A 1 346 ? 10.422 -44.5 -5.512 1 43.38 346 SER A CA 1
ATOM 2630 C C . SER A 1 346 ? 9.516 -45.656 -5.051 1 43.38 346 SER A C 1
ATOM 2632 O O . SER A 1 346 ? 9.906 -46.469 -4.219 1 43.38 346 SER A O 1
ATOM 2634 N N . SER A 1 347 ? 8.18 -45.594 -5.176 1 37 347 SER A N 1
ATOM 2635 C CA . SER A 1 347 ? 7.523 -46.75 -4.57 1 37 347 SER A CA 1
ATOM 2636 C C . SER A 1 347 ? 7.703 -48 -5.426 1 37 347 SER A C 1
ATOM 2638 O O . SER A 1 347 ? 7.324 -49.094 -5.016 1 37 347 SER A O 1
ATOM 2640 N N . HIS A 1 348 ? 7.895 -47.906 -6.781 1 32.62 348 HIS A N 1
ATOM 2641 C CA . HIS A 1 348 ? 7.988 -49.219 -7.441 1 32.62 348 HIS A CA 1
ATOM 2642 C C . HIS A 1 348 ? 9.422 -49.75 -7.434 1 32.62 348 HIS A C 1
ATOM 2644 O O . HIS A 1 348 ? 9.719 -50.75 -8.047 1 32.62 348 HIS A O 1
ATOM 2650 N N . GLY A 1 349 ? 10.383 -49 -7.016 1 27.27 349 GLY A N 1
ATOM 2651 C CA . GLY A 1 349 ? 11.594 -49.781 -6.914 1 27.27 349 GLY A CA 1
ATOM 2652 C C . GLY A 1 349 ? 11.656 -50.625 -5.641 1 27.27 349 GLY A C 1
ATOM 2653 O O . GLY A 1 349 ? 11.016 -50.281 -4.645 1 27.27 349 GLY A O 1
ATOM 2654 N N . MET B 1 1 ? -18.453 30.75 18.125 1 89 1 MET B N 1
ATOM 2655 C CA . MET B 1 1 ? -17.766 30.797 16.828 1 89 1 MET B CA 1
ATOM 2656 C C . MET B 1 1 ? -16.578 31.734 16.891 1 89 1 MET B C 1
ATOM 2658 O O . MET B 1 1 ? -16.531 32.656 17.719 1 89 1 MET B O 1
ATOM 2662 N N . SER B 1 2 ? -15.531 31.297 16.172 1 93.56 2 SER B N 1
ATOM 2663 C CA . SER B 1 2 ? -14.312 32.094 16.156 1 93.56 2 SER B CA 1
ATOM 2664 C C . SER B 1 2 ? -13.906 32.469 14.742 1 93.56 2 SER B C 1
ATOM 2666 O O . SER B 1 2 ? -14.453 31.953 13.773 1 93.56 2 SER B O 1
ATOM 2668 N N . LYS B 1 3 ? -13.078 33.5 14.68 1 96.25 3 LYS B N 1
ATOM 2669 C CA . LYS B 1 3 ? -12.523 33.938 13.391 1 96.25 3 LYS B CA 1
ATOM 2670 C C . LYS B 1 3 ? -11.266 33.125 13.055 1 96.25 3 LYS B C 1
ATOM 2672 O O . LYS B 1 3 ? -10.43 32.875 13.922 1 96.25 3 LYS B O 1
ATOM 2677 N N . VAL B 1 4 ? -11.219 32.688 11.828 1 98 4 VAL B N 1
ATOM 2678 C CA . VAL B 1 4 ? -10.086 31.906 11.359 1 98 4 VAL B CA 1
ATOM 2679 C C . VAL B 1 4 ? -9.438 32.594 10.156 1 98 4 VAL B C 1
ATOM 2681 O O . VAL B 1 4 ? -10.109 32.906 9.172 1 98 4 VAL B O 1
ATOM 2684 N N . ARG B 1 5 ? -8.195 32.875 10.234 1 98.06 5 ARG B N 1
ATOM 2685 C CA . ARG B 1 5 ? -7.461 33.531 9.164 1 98.06 5 ARG B CA 1
ATOM 2686 C C . ARG B 1 5 ? -7.062 32.531 8.078 1 98.06 5 ARG B C 1
ATOM 2688 O O . ARG B 1 5 ? -6.469 31.5 8.367 1 98.06 5 ARG B O 1
ATOM 2695 N N . THR B 1 6 ? -7.43 32.844 6.824 1 98.38 6 THR B N 1
ATOM 2696 C CA . THR B 1 6 ? -6.98 32.094 5.652 1 98.38 6 THR B CA 1
ATOM 2697 C C . THR B 1 6 ? -6.125 32.969 4.746 1 98.38 6 THR B C 1
ATOM 2699 O O . THR B 1 6 ? -6.008 34.188 4.977 1 98.38 6 THR B O 1
ATOM 2702 N N . VAL B 1 7 ? -5.582 32.406 3.723 1 98.38 7 VAL B N 1
ATOM 2703 C CA . VAL B 1 7 ? -4.695 33.125 2.826 1 98.38 7 VAL B CA 1
ATOM 2704 C C . VAL B 1 7 ? -5.523 34 1.886 1 98.38 7 VAL B C 1
ATOM 2706 O O . VAL B 1 7 ? -4.977 34.812 1.134 1 98.38 7 VAL B O 1
ATOM 2709 N N . THR B 1 8 ? -6.809 33.906 1.956 1 96.75 8 THR B N 1
ATOM 2710 C CA . THR B 1 8 ? -7.656 34.75 1.124 1 96.75 8 THR B CA 1
ATOM 2711 C C . THR B 1 8 ? -8.625 35.562 1.982 1 96.75 8 THR B C 1
ATOM 2713 O O . THR B 1 8 ? -9.633 36.062 1.481 1 96.75 8 THR B O 1
ATOM 2716 N N . GLY B 1 9 ? -8.352 35.625 3.262 1 96 9 GLY B N 1
ATOM 2717 C CA . GLY B 1 9 ? -9.188 36.438 4.152 1 96 9 GLY B CA 1
ATOM 2718 C C . GLY B 1 9 ? -9.633 35.656 5.387 1 96 9 GLY B C 1
ATOM 2719 O O . GLY B 1 9 ? -9.406 34.469 5.496 1 96 9 GLY B O 1
ATOM 2720 N N . THR B 1 10 ? -10.25 36.375 6.312 1 97.06 10 THR B N 1
ATOM 2721 C CA . THR B 1 10 ? -10.727 35.812 7.562 1 97.06 10 THR B CA 1
ATOM 2722 C C . THR B 1 10 ? -12.148 35.281 7.398 1 97.06 10 THR B C 1
ATOM 2724 O O . THR B 1 10 ? -12.984 35.906 6.738 1 97.06 10 THR B O 1
ATOM 2727 N N . VAL B 1 11 ? -12.398 34.125 7.98 1 97.75 11 VAL B N 1
ATOM 2728 C CA . VAL B 1 11 ? -13.734 33.531 7.91 1 97.75 11 VAL B CA 1
ATOM 2729 C C . VAL B 1 11 ? -14.203 33.156 9.312 1 97.75 11 VAL B C 1
ATOM 2731 O O . VAL B 1 11 ? -13.391 33.062 10.242 1 97.75 11 VAL B O 1
ATOM 2734 N N . ASP B 1 12 ? -15.523 32.938 9.391 1 98.12 12 ASP B N 1
ATOM 2735 C CA . ASP B 1 12 ? -16.078 32.375 10.625 1 98.12 12 ASP B CA 1
ATOM 2736 C C . ASP B 1 12 ? -15.781 30.891 10.742 1 98.12 12 ASP B C 1
ATOM 2738 O O . ASP B 1 12 ? -15.828 30.156 9.742 1 98.12 12 ASP B O 1
ATOM 2742 N N . SER B 1 13 ? -15.523 30.422 11.969 1 98.31 13 SER B N 1
ATOM 2743 C CA . SER B 1 13 ? -15.227 29.016 12.164 1 98.31 13 SER B CA 1
ATOM 2744 C C . SER B 1 13 ? -16.359 28.125 11.648 1 98.31 13 SER B C 1
ATOM 2746 O O . SER B 1 13 ? -16.141 27.016 11.195 1 98.31 13 SER B O 1
ATOM 2748 N N . SER B 1 14 ? -17.609 28.594 11.625 1 97.69 14 SER B N 1
ATOM 2749 C CA . SER B 1 14 ? -18.766 27.828 11.156 1 97.69 14 SER B CA 1
ATOM 2750 C C . SER B 1 14 ? -18.703 27.594 9.648 1 97.69 14 SER B C 1
ATOM 2752 O O . SER B 1 14 ? -19.406 26.75 9.117 1 97.69 14 SER B O 1
ATOM 2754 N N . GLU B 1 15 ? -17.797 28.25 8.961 1 97.94 15 GLU B N 1
ATOM 2755 C CA . GLU B 1 15 ? -17.688 28.172 7.508 1 97.94 15 GLU B CA 1
ATOM 2756 C C . GLU B 1 15 ? -16.594 27.219 7.074 1 97.94 15 GLU B C 1
ATOM 2758 O O . GLU B 1 15 ? -16.422 26.953 5.883 1 97.94 15 GLU B O 1
ATOM 2763 N N . LEU B 1 16 ? -15.891 26.641 7.938 1 98.69 16 LEU B N 1
ATOM 2764 C CA . LEU B 1 16 ? -14.727 25.844 7.605 1 98.69 16 LEU B CA 1
ATOM 2765 C C . LEU B 1 16 ? -15.133 24.594 6.836 1 98.69 16 LEU B C 1
ATOM 2767 O O . LEU B 1 16 ? -14.375 24.094 5.996 1 98.69 16 LEU B O 1
ATOM 2771 N N . GLY B 1 17 ? -16.359 24 7.137 1 98.62 17 GLY B N 1
ATOM 2772 C CA . GLY B 1 17 ? -16.812 22.812 6.418 1 98.62 17 GLY B CA 1
ATOM 2773 C C . GLY B 1 17 ? -15.938 21.594 6.637 1 98.62 17 GLY B C 1
ATOM 2774 O O . GLY B 1 17 ? -15.477 21.359 7.754 1 98.62 17 GLY B O 1
ATOM 2775 N N . LEU B 1 18 ? -15.828 20.75 5.59 1 98.81 18 LEU B N 1
ATOM 2776 C CA . LEU B 1 18 ? -14.914 19.609 5.629 1 98.81 18 LEU B CA 1
ATOM 2777 C C . LEU B 1 18 ? -13.469 20.078 5.543 1 98.81 18 LEU B C 1
ATOM 2779 O O . LEU B 1 18 ? -13.094 20.797 4.617 1 98.81 18 LEU B O 1
ATOM 2783 N N . VAL B 1 19 ? -12.664 19.703 6.562 1 98.94 19 VAL B N 1
ATOM 2784 C CA . VAL B 1 19 ? -11.32 20.25 6.727 1 98.94 19 VAL B CA 1
ATOM 2785 C C . VAL B 1 19 ? -10.297 19.125 6.656 1 98.94 19 VAL B C 1
ATOM 2787 O O . VAL B 1 19 ? -10.492 18.062 7.254 1 98.94 19 VAL B O 1
ATOM 2790 N N . LEU B 1 20 ? -9.273 19.281 5.867 1 98.94 20 LEU B N 1
ATOM 2791 C CA . LEU B 1 20 ? -8.031 18.547 6.055 1 98.94 20 LEU B CA 1
ATOM 2792 C C . LEU B 1 20 ? -7.031 19.359 6.867 1 98.94 20 LEU B C 1
ATOM 2794 O O . LEU B 1 20 ? -6.496 20.359 6.379 1 98.94 20 LEU B O 1
ATOM 2798 N N . PRO B 1 21 ? -6.746 18.938 8.039 1 98.94 21 PRO B N 1
ATOM 2799 C CA . PRO B 1 21 ? -6.039 19.812 8.977 1 98.94 21 PRO B CA 1
ATOM 2800 C C . PRO B 1 21 ? -4.52 19.734 8.82 1 98.94 21 PRO B C 1
ATOM 2802 O O . PRO B 1 21 ? -3.791 20.469 9.5 1 98.94 21 PRO B O 1
ATOM 2805 N N . HIS B 1 22 ? -3.973 18.906 7.91 1 98.94 22 HIS B N 1
ATOM 2806 C CA . HIS B 1 22 ? -2.529 18.734 7.828 1 98.94 22 HIS B CA 1
ATOM 2807 C C . HIS B 1 22 ? -2.102 18.344 6.414 1 98.94 22 HIS B C 1
ATOM 2809 O O . HIS B 1 22 ? -2.043 17.156 6.086 1 98.94 22 HIS B O 1
ATOM 2815 N N . GLU B 1 23 ? -1.665 19.297 5.645 1 98.94 23 GLU B N 1
ATOM 2816 C CA . GLU B 1 23 ? -1.161 19.047 4.297 1 98.94 23 GLU B CA 1
ATOM 2817 C C . GLU B 1 23 ? 0.021 19.953 3.973 1 98.94 23 GLU B C 1
ATOM 2819 O O . GLU B 1 23 ? 0.347 20.859 4.75 1 98.94 23 GLU B O 1
ATOM 2824 N N . HIS B 1 24 ? 0.711 19.703 2.928 1 98.88 24 HIS B N 1
ATOM 2825 C CA . HIS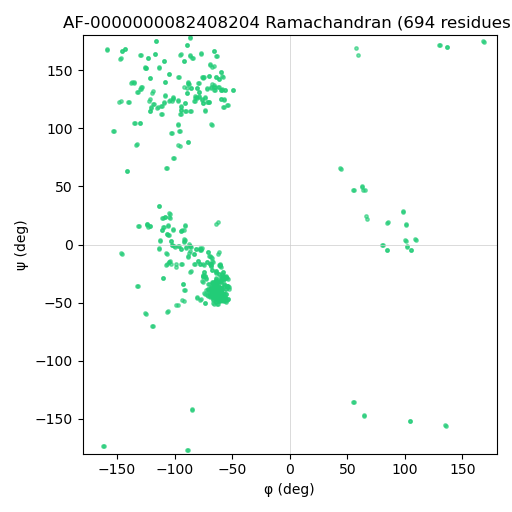 B 1 24 ? 1.735 20.547 2.332 1 98.88 24 HIS B CA 1
ATOM 2826 C C . HIS B 1 24 ? 1.497 20.734 0.836 1 98.88 24 HIS B C 1
ATOM 2828 O O . HIS B 1 24 ? 1.826 19.859 0.038 1 98.88 24 HIS B O 1
ATOM 2834 N N . LEU B 1 25 ? 0.994 21.969 0.493 1 98.88 25 LEU B N 1
ATOM 2835 C CA . LEU B 1 25 ? 0.549 22.203 -0.875 1 98.88 25 LEU B CA 1
ATOM 2836 C C . LEU B 1 25 ? 1.714 22.641 -1.756 1 98.88 25 LEU B C 1
ATOM 2838 O O . LEU B 1 25 ? 1.643 22.547 -2.982 1 98.88 25 LEU B O 1
ATOM 2842 N N . HIS B 1 26 ? 2.717 23.188 -1.168 1 98.75 26 HIS B N 1
ATOM 2843 C CA . HIS B 1 26 ? 4 23.547 -1.757 1 98.75 26 HIS B CA 1
ATOM 2844 C C . HIS B 1 26 ? 5.133 23.391 -0.743 1 98.75 26 HIS B C 1
ATOM 2846 O O . HIS B 1 26 ? 5.047 23.938 0.365 1 98.75 26 HIS B O 1
ATOM 2852 N N . ASN B 1 27 ? 6.109 22.609 -1.074 1 98.62 27 ASN B N 1
ATOM 2853 C CA . ASN B 1 27 ? 7.227 22.453 -0.149 1 98.62 27 ASN B CA 1
ATOM 2854 C C . ASN B 1 27 ? 8.484 21.953 -0.865 1 98.62 27 ASN B C 1
ATOM 2856 O O . ASN B 1 27 ? 8.469 21.75 -2.08 1 98.62 27 ASN B O 1
ATOM 2860 N N . ASP B 1 28 ? 9.578 22 -0.223 1 98.12 28 ASP B N 1
ATOM 2861 C CA . ASP B 1 28 ? 10.867 21.469 -0.645 1 98.12 28 ASP B CA 1
ATOM 2862 C C . ASP B 1 28 ? 11.555 20.719 0.492 1 98.12 28 ASP B C 1
ATOM 2864 O O . ASP B 1 28 ? 12.094 21.328 1.414 1 98.12 28 ASP B O 1
ATOM 2868 N N . VAL B 1 29 ? 11.539 19.406 0.405 1 97.81 29 VAL B N 1
ATOM 2869 C CA . VAL B 1 29 ? 12.195 18.609 1.433 1 97.81 29 VAL B CA 1
ATOM 2870 C C . VAL B 1 29 ? 13.398 17.875 0.833 1 97.81 29 VAL B C 1
ATOM 2872 O O . VAL B 1 29 ? 13.695 16.734 1.208 1 97.81 29 VAL B O 1
ATOM 2875 N N . THR B 1 30 ? 14.109 18.438 -0.137 1 97.19 30 THR B N 1
ATOM 2876 C CA . THR B 1 30 ? 15.25 17.844 -0.821 1 97.19 30 THR B CA 1
ATOM 2877 C C . THR B 1 30 ? 16.375 17.547 0.166 1 97.19 30 THR B C 1
ATOM 2879 O O . THR B 1 30 ? 17.281 16.781 -0.142 1 97.19 30 THR B O 1
ATOM 2882 N N . GLY B 1 31 ? 16.312 18.172 1.346 1 95.12 31 GLY B N 1
ATOM 2883 C CA . GLY B 1 31 ? 17.266 17.828 2.385 1 95.12 31 GLY B CA 1
ATOM 2884 C C . GLY B 1 31 ? 17.234 16.359 2.77 1 95.12 31 GLY B C 1
ATOM 2885 O O . GLY B 1 31 ? 18.219 15.82 3.273 1 95.12 31 GLY B O 1
ATOM 2886 N N . ALA B 1 32 ? 16.109 15.727 2.529 1 95 32 ALA B N 1
ATOM 2887 C CA . ALA B 1 32 ? 15.93 14.32 2.879 1 95 32 ALA B CA 1
ATOM 2888 C C . ALA B 1 32 ? 16.391 13.414 1.744 1 95 32 ALA B C 1
ATOM 2890 O O . ALA B 1 32 ? 16.516 12.195 1.924 1 95 32 ALA B O 1
ATOM 2891 N N . TYR B 1 33 ? 16.688 13.945 0.558 1 97.12 33 TYR B N 1
ATOM 2892 C CA . TYR B 1 33 ? 17.062 13.156 -0.611 1 97.12 33 TYR B CA 1
ATOM 2893 C C . TYR B 1 33 ? 18.344 12.375 -0.357 1 97.12 33 TYR B C 1
ATOM 2895 O O . TYR B 1 33 ? 19.297 12.898 0.243 1 97.12 33 TYR B O 1
ATOM 2903 N N . THR B 1 34 ? 18.328 11.203 -0.726 1 96.25 34 THR B N 1
ATOM 2904 C CA . THR B 1 34 ? 19.516 10.352 -0.727 1 96.25 34 THR B CA 1
ATOM 2905 C C . THR B 1 34 ? 19.609 9.562 -2.031 1 96.25 34 THR B C 1
ATOM 2907 O O . THR B 1 34 ? 18.609 9.047 -2.529 1 96.25 34 THR B O 1
ATOM 2910 N N . GLU B 1 35 ? 20.797 9.445 -2.561 1 95.88 35 GLU B N 1
ATOM 2911 C CA . GLU B 1 35 ? 20.984 8.648 -3.768 1 95.88 35 GLU B CA 1
ATOM 2912 C C . GLU B 1 35 ? 20.766 7.16 -3.486 1 95.88 35 GLU B C 1
ATOM 2914 O O . GLU B 1 35 ? 21.234 6.641 -2.473 1 95.88 35 GLU B O 1
ATOM 2919 N N . ALA B 1 36 ? 20.016 6.551 -4.414 1 96.31 36 ALA B N 1
ATOM 2920 C CA . ALA B 1 36 ? 19.766 5.121 -4.254 1 96.31 36 ALA B CA 1
ATOM 2921 C C . ALA B 1 36 ? 21.062 4.324 -4.387 1 96.31 36 ALA B C 1
ATOM 2923 O O . ALA B 1 36 ? 21.844 4.551 -5.312 1 96.31 36 ALA B O 1
ATOM 2924 N N . PRO B 1 37 ? 21.328 3.404 -3.498 1 94.88 37 PRO B N 1
ATOM 2925 C CA . PRO B 1 37 ? 22.531 2.578 -3.635 1 94.88 37 PRO B CA 1
ATOM 2926 C C . PRO B 1 37 ? 22.453 1.623 -4.824 1 94.88 37 PRO B C 1
ATOM 2928 O O . PRO B 1 37 ? 23.484 1.314 -5.438 1 94.88 37 PRO B O 1
ATOM 2931 N N . ASP B 1 38 ? 21.344 1.058 -5.145 1 96.19 38 ASP B N 1
ATOM 2932 C CA . ASP B 1 38 ? 21.156 0.186 -6.297 1 96.19 38 ASP B CA 1
ATOM 2933 C C . ASP B 1 38 ? 21.109 0.993 -7.594 1 96.19 38 ASP B C 1
ATOM 2935 O O . ASP B 1 38 ? 20.219 1.836 -7.77 1 96.19 38 ASP B O 1
ATOM 2939 N N . PRO B 1 39 ? 21.969 0.725 -8.523 1 96.75 39 PRO B N 1
ATOM 2940 C CA . PRO B 1 39 ? 22.031 1.525 -9.75 1 96.75 39 PRO B CA 1
ATOM 2941 C C . PRO B 1 39 ? 20.766 1.426 -10.586 1 96.75 39 PRO B C 1
ATOM 2943 O O . PRO B 1 39 ? 20.391 2.385 -11.273 1 96.75 39 PRO B O 1
ATOM 2946 N N . VAL B 1 40 ? 20.094 0.316 -10.555 1 96.62 40 VAL B N 1
ATOM 2947 C CA . VAL B 1 40 ? 18.859 0.154 -11.305 1 96.62 40 VAL B CA 1
ATOM 2948 C C . VAL B 1 40 ? 17.781 1.087 -10.742 1 96.62 40 VAL B C 1
ATOM 2950 O O . VAL B 1 40 ? 17.094 1.779 -11.492 1 96.62 40 VAL B O 1
ATOM 2953 N N . VAL B 1 41 ? 17.688 1.109 -9.422 1 97.44 41 VAL B N 1
ATOM 2954 C CA . VAL B 1 41 ? 16.719 1.985 -8.766 1 97.44 41 VAL B CA 1
ATOM 2955 C C . VAL B 1 41 ? 17.094 3.445 -9.016 1 97.44 41 VAL B C 1
ATOM 2957 O O . VAL B 1 41 ? 16.234 4.262 -9.344 1 97.44 41 VAL B O 1
ATOM 2960 N N . ALA B 1 42 ? 18.406 3.75 -8.891 1 97.69 42 ALA B N 1
ATOM 2961 C CA . ALA B 1 42 ? 18.875 5.113 -9.117 1 97.69 42 ALA B CA 1
ATOM 2962 C C . ALA B 1 42 ? 18.5 5.598 -10.516 1 97.69 42 ALA B C 1
ATOM 2964 O O . ALA B 1 42 ? 18.031 6.727 -10.68 1 97.69 42 ALA B O 1
ATOM 2965 N N . GLN B 1 43 ? 18.688 4.711 -11.453 1 96.81 43 GLN B N 1
ATOM 2966 C CA . GLN B 1 43 ? 18.406 5.07 -12.836 1 96.81 43 GLN B CA 1
ATOM 2967 C C . GLN B 1 43 ? 16.906 5.27 -13.055 1 96.81 43 GLN B C 1
ATOM 2969 O O . GLN B 1 43 ? 16.5 6.23 -13.711 1 96.81 43 GLN B O 1
ATOM 2974 N N . ARG B 1 44 ? 16.094 4.422 -12.508 1 95.81 44 ARG B N 1
ATOM 2975 C CA . ARG B 1 44 ? 14.641 4.469 -12.703 1 95.81 44 ARG B CA 1
ATOM 2976 C C . ARG B 1 44 ? 14.039 5.707 -12.047 1 95.81 44 ARG B C 1
ATOM 2978 O O . ARG B 1 44 ? 13.055 6.258 -12.539 1 95.81 44 ARG B O 1
ATOM 2985 N N . LEU B 1 45 ? 14.664 6.113 -10.945 1 97.19 45 LEU B N 1
ATOM 2986 C CA . LEU B 1 45 ? 14.086 7.207 -10.172 1 97.19 45 LEU B CA 1
ATOM 2987 C C . LEU B 1 45 ? 14.828 8.516 -10.453 1 97.19 45 LEU B C 1
ATOM 2989 O O . LEU B 1 45 ? 14.617 9.508 -9.758 1 97.19 45 LEU B O 1
ATOM 2993 N N . ALA B 1 46 ? 15.648 8.352 -11.602 1 94.75 46 ALA B N 1
ATOM 2994 C CA . ALA B 1 46 ? 16.312 9.57 -12.047 1 94.75 46 ALA B CA 1
ATOM 2995 C C . ALA B 1 46 ? 15.359 10.469 -12.836 1 94.75 46 ALA B C 1
ATOM 2997 O O . ALA B 1 46 ? 14.523 9.969 -13.594 1 94.75 46 ALA B O 1
ATOM 2998 N N . GLY B 1 47 ? 15.125 11.695 -12.609 1 95.62 47 GLY B N 1
ATOM 2999 C CA . GLY B 1 47 ? 14.305 12.602 -13.398 1 95.62 47 GLY B CA 1
ATOM 3000 C C . GLY B 1 47 ? 12.953 12.883 -12.766 1 95.62 47 GLY B C 1
ATOM 3001 O O . GLY B 1 47 ? 12.781 12.727 -11.555 1 95.62 47 GLY B O 1
ATOM 3002 N N . PRO B 1 48 ? 11.977 13.188 -13.648 1 97.5 48 PRO B N 1
ATOM 3003 C CA . PRO B 1 48 ? 10.664 13.547 -13.109 1 97.5 48 PRO B CA 1
ATOM 3004 C C . PRO B 1 48 ? 9.891 12.336 -12.594 1 97.5 48 PRO B C 1
ATOM 3006 O O . PRO B 1 48 ? 9.977 11.25 -13.18 1 97.5 48 PRO B O 1
ATOM 3009 N N . VAL B 1 49 ? 9.172 12.477 -11.57 1 97 49 VAL B N 1
ATOM 3010 C CA . VAL B 1 49 ? 8.305 11.445 -11.008 1 97 49 VAL B CA 1
ATOM 3011 C C . VAL B 1 49 ? 7.273 11.016 -12.047 1 97 49 VAL B C 1
ATOM 3013 O O . VAL B 1 49 ? 6.695 11.852 -12.742 1 97 49 VAL B O 1
ATOM 3016 N N . ARG B 1 50 ? 7.082 9.773 -12.234 1 94.81 50 ARG B N 1
ATOM 3017 C CA . ARG B 1 50 ? 6.035 9.195 -13.07 1 94.81 50 ARG B CA 1
ATOM 3018 C C . ARG B 1 50 ? 5.133 8.273 -12.25 1 94.81 50 ARG B C 1
ATOM 3020 O O . ARG B 1 50 ? 5.605 7.555 -11.375 1 94.81 50 ARG B O 1
ATOM 3027 N N . ALA B 1 51 ? 3.803 8.281 -12.578 1 95.19 51 ALA B N 1
ATOM 3028 C CA . ALA B 1 51 ? 2.852 7.43 -11.875 1 95.19 51 ALA B CA 1
ATOM 3029 C C . ALA B 1 51 ? 3.254 5.961 -11.977 1 95.19 51 ALA B C 1
ATOM 3031 O O . ALA B 1 51 ? 3.041 5.184 -11.039 1 95.19 51 ALA B O 1
ATOM 3032 N N . GLU B 1 52 ? 3.951 5.566 -13.07 1 93.25 52 GLU B N 1
ATOM 3033 C CA . GLU B 1 52 ? 4.344 4.184 -13.336 1 93.25 52 GLU B CA 1
ATOM 3034 C C . GLU B 1 52 ? 5.453 3.736 -12.391 1 93.25 52 GLU B C 1
ATOM 3036 O O . GLU B 1 52 ? 5.723 2.541 -12.258 1 93.25 52 GLU B O 1
ATOM 3041 N N . ASP B 1 53 ? 6.09 4.746 -11.719 1 93.19 53 ASP B N 1
ATOM 3042 C CA . ASP B 1 53 ? 7.199 4.418 -10.828 1 93.19 53 ASP B CA 1
ATOM 3043 C C . ASP B 1 53 ? 6.777 4.516 -9.367 1 93.19 53 ASP B C 1
ATOM 3045 O O . ASP B 1 53 ? 7.617 4.441 -8.469 1 93.19 53 ASP B O 1
ATOM 3049 N N . GLY B 1 54 ? 5.43 4.711 -9.156 1 95.38 54 GLY B N 1
ATOM 3050 C CA . GLY B 1 54 ? 4.898 4.895 -7.812 1 95.38 54 GLY B CA 1
ATOM 3051 C C . GLY B 1 54 ? 5.266 3.768 -6.867 1 95.38 54 GLY B C 1
ATOM 3052 O O . GLY B 1 54 ? 5.625 4.012 -5.711 1 95.38 54 GLY B O 1
ATOM 3053 N N . TRP B 1 55 ? 5.258 2.537 -7.418 1 95.81 55 TRP B N 1
ATOM 3054 C CA . TRP B 1 55 ? 5.551 1.371 -6.59 1 95.81 55 TRP B CA 1
ATOM 3055 C C . TRP B 1 55 ? 6.969 1.441 -6.035 1 95.81 55 TRP B C 1
ATOM 3057 O O . TRP B 1 55 ? 7.207 1.094 -4.879 1 95.81 55 TRP B O 1
ATOM 3067 N N . LEU B 1 56 ? 7.91 1.891 -6.848 1 96.94 56 LEU B N 1
ATOM 3068 C CA . LEU B 1 56 ? 9.305 1.991 -6.445 1 96.94 56 LEU B CA 1
ATOM 3069 C C . LEU B 1 56 ? 9.5 3.111 -5.43 1 96.94 56 LEU B C 1
ATOM 3071 O O . LEU B 1 56 ? 10.312 2.986 -4.508 1 96.94 56 LEU B O 1
ATOM 3075 N N . LEU B 1 57 ? 8.734 4.156 -5.586 1 97.38 57 LEU B N 1
ATOM 3076 C CA . LEU B 1 57 ? 8.805 5.289 -4.668 1 97.38 57 LEU B CA 1
ATOM 3077 C C . LEU B 1 57 ? 8.18 4.934 -3.32 1 97.38 57 LEU B C 1
ATOM 3079 O O . LEU B 1 57 ? 8.57 5.48 -2.287 1 97.38 57 LEU B O 1
ATOM 3083 N N . HIS B 1 58 ? 7.195 4.008 -3.303 1 97.12 58 HIS B N 1
ATOM 3084 C CA . HIS B 1 58 ? 6.613 3.553 -2.045 1 97.12 58 HIS B CA 1
ATOM 3085 C C . HIS B 1 58 ? 7.68 2.977 -1.12 1 97.12 58 HIS B C 1
ATOM 3087 O O . HIS B 1 58 ? 7.664 3.23 0.087 1 97.12 58 HIS B O 1
ATOM 3093 N N . ASP B 1 59 ? 8.664 2.314 -1.703 1 96.31 59 ASP B N 1
ATOM 3094 C CA . ASP B 1 59 ? 9.711 1.665 -0.92 1 96.31 59 ASP B CA 1
ATOM 3095 C C . ASP B 1 59 ? 10.93 2.578 -0.76 1 96.31 59 ASP B C 1
ATOM 3097 O O . ASP B 1 59 ? 11.797 2.326 0.081 1 96.31 59 ASP B O 1
ATOM 3101 N N . ASN B 1 60 ? 10.992 3.623 -1.609 1 96.88 60 ASN B N 1
ATOM 3102 C CA . ASN B 1 60 ? 12.148 4.504 -1.666 1 96.88 60 ASN B CA 1
ATOM 3103 C C . ASN B 1 60 ? 11.742 5.961 -1.859 1 96.88 60 ASN B C 1
ATOM 3105 O O . ASN B 1 60 ? 12.141 6.598 -2.836 1 96.88 60 ASN B O 1
ATOM 3109 N N . PRO B 1 61 ? 11.039 6.488 -0.895 1 97.81 61 PRO B N 1
ATOM 3110 C CA . PRO B 1 61 ? 10.414 7.789 -1.154 1 97.81 61 PRO B CA 1
ATOM 3111 C C . PRO B 1 61 ? 11.438 8.914 -1.317 1 97.81 61 PRO B C 1
ATOM 3113 O O . PRO B 1 61 ? 11.156 9.914 -1.981 1 97.81 61 PRO B O 1
ATOM 3116 N N . TYR B 1 62 ? 12.664 8.773 -0.802 1 98 62 TYR B N 1
ATOM 3117 C CA . TYR B 1 62 ? 13.625 9.867 -0.802 1 98 62 TYR B CA 1
ATOM 3118 C C . TYR B 1 62 ? 14.719 9.633 -1.836 1 98 62 TYR B C 1
ATOM 3120 O O . TYR B 1 62 ? 15.695 10.375 -1.894 1 98 62 TYR B O 1
ATOM 3128 N N . TYR B 1 63 ? 14.586 8.625 -2.697 1 97.81 63 TYR B N 1
ATOM 3129 C CA . TYR B 1 63 ? 15.625 8.32 -3.68 1 97.81 63 TYR B CA 1
ATOM 3130 C C . TYR B 1 63 ? 15.367 9.062 -4.988 1 97.81 63 TYR B C 1
ATOM 3132 O O . TYR B 1 63 ? 16.078 8.852 -5.977 1 97.81 63 TYR B O 1
ATOM 3140 N N . SER B 1 64 ? 14.367 9.898 -5.051 1 98.31 64 SER B N 1
ATOM 3141 C CA . SER B 1 64 ? 14.07 10.766 -6.184 1 98.31 64 SER B CA 1
ATOM 3142 C C . SER B 1 64 ? 14.086 12.234 -5.77 1 98.31 64 SER B C 1
ATOM 3144 O O . SER B 1 64 ? 13.273 12.664 -4.949 1 98.31 64 SER B O 1
ATOM 3146 N N . LEU B 1 65 ? 14.953 12.953 -6.352 1 98.25 65 LEU B N 1
ATOM 3147 C CA . LEU B 1 65 ? 15.047 14.375 -6.051 1 98.25 65 LEU B CA 1
ATOM 3148 C C . LEU B 1 65 ? 13.742 15.086 -6.41 1 98.25 65 LEU B C 1
ATOM 3150 O O . LEU B 1 65 ? 13.273 15.945 -5.656 1 98.25 65 LEU B O 1
ATOM 3154 N N . ASP B 1 66 ? 13.188 14.734 -7.527 1 98.56 66 ASP B N 1
ATOM 3155 C CA . ASP B 1 66 ? 11.945 15.352 -7.984 1 98.56 66 ASP B CA 1
ATOM 3156 C C . ASP B 1 66 ? 10.797 15.055 -7.023 1 98.56 66 ASP B C 1
ATOM 3158 O O . ASP B 1 66 ? 9.914 15.891 -6.824 1 98.56 66 ASP B O 1
ATOM 3162 N N . ASN B 1 67 ? 10.828 13.836 -6.43 1 98.56 67 ASN B N 1
ATOM 3163 C CA . ASN B 1 67 ? 9.766 13.438 -5.512 1 98.56 67 ASN B CA 1
ATOM 3164 C C . ASN B 1 67 ? 9.812 14.25 -4.223 1 98.56 67 ASN B C 1
ATOM 3166 O O . ASN B 1 67 ? 8.805 14.359 -3.514 1 98.56 67 ASN B O 1
ATOM 3170 N N . CYS B 1 68 ? 10.93 14.922 -3.953 1 98.44 68 CYS B N 1
ATOM 3171 C CA . CYS B 1 68 ? 11.141 15.609 -2.686 1 98.44 68 CYS B CA 1
ATOM 3172 C C . CYS B 1 68 ? 10.664 17.062 -2.766 1 98.44 68 CYS B C 1
ATOM 3174 O O . CYS B 1 68 ? 10.969 17.859 -1.889 1 98.44 68 CYS B O 1
ATOM 3176 N N . ARG B 1 69 ? 9.875 17.359 -3.762 1 98.44 69 ARG B N 1
ATOM 3177 C CA . ARG B 1 69 ? 9.312 18.703 -3.904 1 98.44 69 ARG B CA 1
ATOM 3178 C C . ARG B 1 69 ? 7.863 18.641 -4.367 1 98.44 69 ARG B C 1
ATOM 3180 O O . ARG B 1 69 ? 7.562 18.047 -5.402 1 98.44 69 ARG B O 1
ATOM 3187 N N . VAL B 1 70 ? 7.008 19.203 -3.637 1 98.69 70 VAL B N 1
ATOM 3188 C CA . VAL B 1 70 ? 5.676 19.469 -4.16 1 98.69 70 VAL B CA 1
ATOM 3189 C C . VAL B 1 70 ? 5.66 20.828 -4.855 1 98.69 70 VAL B C 1
ATOM 3191 O O . VAL B 1 70 ? 5.324 21.844 -4.238 1 98.69 70 VAL B O 1
ATOM 3194 N N . ASP B 1 71 ? 5.984 20.828 -6.145 1 98.31 71 ASP B N 1
ATOM 3195 C CA . ASP B 1 71 ? 6.16 22.062 -6.891 1 98.31 71 ASP B CA 1
ATOM 3196 C C . ASP B 1 71 ? 5.391 22.031 -8.211 1 98.31 71 ASP B C 1
ATOM 3198 O O . ASP B 1 71 ? 5.715 22.766 -9.141 1 98.31 71 ASP B O 1
ATOM 3202 N N . ASP B 1 72 ? 4.473 21.125 -8.344 1 98.31 72 ASP B N 1
ATOM 3203 C CA . ASP B 1 72 ? 3.605 21.016 -9.516 1 98.31 72 ASP B CA 1
ATOM 3204 C C . ASP B 1 72 ? 2.27 21.703 -9.273 1 98.31 72 ASP B C 1
ATOM 3206 O O . ASP B 1 72 ? 1.269 21.062 -8.969 1 98.31 72 ASP B O 1
ATOM 3210 N N . ALA B 1 73 ? 2.213 22.969 -9.516 1 98.62 73 ALA B N 1
ATOM 3211 C CA . ALA B 1 73 ? 1.074 23.812 -9.18 1 98.62 73 ALA B CA 1
ATOM 3212 C C . ALA B 1 73 ? -0.205 23.312 -9.836 1 98.62 73 ALA B C 1
ATOM 3214 O O . ALA B 1 73 ? -1.265 23.281 -9.211 1 98.62 73 ALA B O 1
ATOM 3215 N N . ALA B 1 74 ? -0.105 22.953 -11.102 1 98.62 74 ALA B N 1
ATOM 3216 C CA . ALA B 1 74 ? -1.285 22.5 -11.828 1 98.62 74 ALA B CA 1
ATOM 3217 C C . ALA B 1 74 ? -1.87 21.234 -11.195 1 98.62 74 ALA B C 1
ATOM 3219 O O . ALA B 1 74 ? -3.09 21.109 -11.055 1 98.62 74 ALA B O 1
ATOM 3220 N N . ALA B 1 75 ? -0.984 20.281 -10.828 1 98.62 75 ALA B N 1
ATOM 3221 C CA . ALA B 1 75 ? -1.434 19.031 -10.195 1 98.62 75 ALA B CA 1
ATOM 3222 C C . ALA B 1 75 ? -2.062 19.312 -8.836 1 98.62 75 ALA B C 1
ATOM 3224 O O . ALA B 1 75 ? -3.059 18.688 -8.461 1 98.62 75 ALA B O 1
ATOM 3225 N N . VAL B 1 76 ? -1.498 20.219 -8.086 1 98.88 76 VAL B N 1
ATOM 3226 C CA . VAL B 1 76 ? -2.029 20.578 -6.777 1 98.88 76 VAL B CA 1
ATOM 3227 C C . VAL B 1 76 ? -3.428 21.172 -6.93 1 98.88 76 VAL B C 1
ATOM 3229 O O . VAL B 1 76 ? -4.355 20.781 -6.219 1 98.88 76 VAL B O 1
ATOM 3232 N N . VAL B 1 77 ? -3.592 22.078 -7.844 1 98.88 77 VAL B N 1
ATOM 3233 C CA . VAL B 1 77 ? -4.887 22.719 -8.062 1 98.88 77 VAL B CA 1
ATOM 3234 C C . VAL B 1 77 ? -5.91 21.672 -8.492 1 98.88 77 VAL B C 1
ATOM 3236 O O . VAL B 1 77 ? -7.059 21.688 -8.031 1 98.88 77 VAL B O 1
ATOM 3239 N N . GLU B 1 78 ? -5.488 20.781 -9.375 1 98.69 78 GLU B N 1
ATOM 3240 C CA . GLU B 1 78 ? -6.395 19.719 -9.805 1 98.69 78 GLU B CA 1
ATOM 3241 C C . GLU B 1 78 ? -6.871 18.891 -8.617 1 98.69 78 GLU B C 1
ATOM 3243 O O . GLU B 1 78 ? -8.047 18.547 -8.531 1 98.69 78 GLU B O 1
ATOM 3248 N N . ASP B 1 79 ? -6.008 18.516 -7.754 1 98.75 79 ASP B N 1
ATOM 3249 C CA . ASP B 1 79 ? -6.367 17.734 -6.574 1 98.75 79 ASP B CA 1
ATOM 3250 C C . ASP B 1 79 ? -7.281 18.531 -5.645 1 98.75 79 ASP B C 1
ATOM 3252 O O . ASP B 1 79 ? -8.18 17.969 -5.016 1 98.75 79 ASP B O 1
ATOM 3256 N N . LEU B 1 80 ? -6.988 19.828 -5.504 1 98.94 80 LEU B N 1
ATOM 3257 C CA . LEU B 1 80 ? -7.84 20.672 -4.684 1 98.94 80 LEU B CA 1
ATOM 3258 C C . LEU B 1 80 ? -9.25 20.75 -5.254 1 98.94 80 LEU B C 1
ATOM 3260 O O . LEU B 1 80 ? -10.234 20.719 -4.508 1 98.94 80 LEU B O 1
ATOM 3264 N N . VAL B 1 81 ? -9.336 20.875 -6.551 1 98.75 81 VAL B N 1
ATOM 3265 C CA . VAL B 1 81 ? -10.641 20.906 -7.211 1 98.75 81 VAL B CA 1
ATOM 3266 C C . VAL B 1 81 ? -11.375 19.594 -6.965 1 98.75 81 VAL B C 1
ATOM 3268 O O . VAL B 1 81 ? -12.586 19.594 -6.719 1 98.75 81 VAL B O 1
ATOM 3271 N N . ASP B 1 82 ? -10.68 18.5 -7.059 1 97.94 82 ASP B N 1
ATOM 3272 C CA . ASP B 1 82 ? -11.266 17.203 -6.75 1 97.94 82 ASP B CA 1
ATOM 3273 C C . ASP B 1 82 ? -11.781 17.156 -5.312 1 97.94 82 ASP B C 1
ATOM 3275 O O . ASP B 1 82 ? -12.859 16.625 -5.051 1 97.94 82 ASP B O 1
ATOM 3279 N N . PHE B 1 83 ? -10.984 17.656 -4.402 1 98.75 83 PHE B N 1
ATOM 3280 C CA . PHE B 1 83 ? -11.375 17.734 -3.002 1 98.75 83 PHE B CA 1
ATOM 3281 C C . PHE B 1 83 ? -12.648 18.562 -2.84 1 98.75 83 PHE B C 1
ATOM 3283 O O . PHE B 1 83 ? -13.57 18.156 -2.123 1 98.75 83 PHE B O 1
ATOM 3290 N N . ALA B 1 84 ? -12.727 19.656 -3.504 1 98.75 84 ALA B N 1
ATOM 3291 C CA . ALA B 1 84 ? -13.906 20.516 -3.459 1 98.75 84 ALA B CA 1
ATOM 3292 C C . ALA B 1 84 ? -15.141 19.797 -3.98 1 98.75 84 ALA B C 1
ATOM 3294 O O . ALA B 1 84 ? -16.234 19.938 -3.428 1 98.75 84 ALA B O 1
ATOM 3295 N N . ARG B 1 85 ? -14.992 19.016 -4.992 1 97.5 85 ARG B N 1
ATOM 3296 C CA . ARG B 1 85 ? -16.109 18.266 -5.578 1 97.5 85 ARG B CA 1
ATOM 3297 C C . ARG B 1 85 ? -16.672 17.25 -4.59 1 97.5 85 ARG B C 1
ATOM 3299 O O . ARG B 1 85 ? -17.844 16.906 -4.652 1 97.5 85 ARG B O 1
ATOM 3306 N N . LEU B 1 86 ? -15.836 16.859 -3.623 1 97.31 86 LEU B N 1
ATOM 3307 C CA . LEU B 1 86 ? -16.25 15.891 -2.611 1 97.31 86 LEU B CA 1
ATOM 3308 C C . LEU B 1 86 ? -16.812 16.594 -1.385 1 97.31 86 LEU B C 1
ATOM 3310 O O . LEU B 1 86 ? -17.094 15.961 -0.366 1 97.31 86 LEU B O 1
ATOM 3314 N N . GLY B 1 87 ? -16.891 17.891 -1.458 1 97.88 87 GLY B N 1
ATOM 3315 C CA . GLY B 1 87 ? -17.438 18.672 -0.349 1 97.88 87 GLY B CA 1
ATOM 3316 C C . GLY B 1 87 ? -16.359 19.297 0.514 1 97.88 87 GLY B C 1
ATOM 3317 O O . GLY B 1 87 ? -16.672 19.969 1.505 1 97.88 87 GLY B O 1
ATOM 3318 N N . GLY B 1 88 ? -15.117 19.109 0.099 1 98.75 88 GLY B N 1
ATOM 3319 C CA . GLY B 1 88 ? -14.031 19.766 0.811 1 98.75 88 GLY B CA 1
ATOM 3320 C C . GLY B 1 88 ? -14.078 21.266 0.728 1 98.75 88 GLY B C 1
ATOM 3321 O O . GLY B 1 88 ? -14.43 21.828 -0.313 1 98.75 88 GLY B O 1
ATOM 3322 N N . ARG B 1 89 ? -13.672 21.922 1.848 1 98.81 89 ARG B N 1
ATOM 3323 C CA . ARG B 1 89 ? -13.797 23.375 1.876 1 98.81 89 ARG B CA 1
ATOM 3324 C C . ARG B 1 89 ? -12.508 24.031 2.361 1 98.81 89 ARG B C 1
ATOM 3326 O O . ARG B 1 89 ? -12.164 25.141 1.935 1 98.81 89 ARG B O 1
ATOM 3333 N N . THR B 1 90 ? -11.797 23.422 3.289 1 98.94 90 THR B N 1
ATOM 3334 C CA . THR B 1 90 ? -10.648 24.047 3.93 1 98.94 90 THR B CA 1
ATOM 3335 C C . THR B 1 90 ? -9.492 23.062 4.062 1 98.94 90 THR B C 1
ATOM 3337 O O . THR B 1 90 ? -9.711 21.891 4.379 1 98.94 90 THR B O 1
ATOM 3340 N N . ILE B 1 91 ? -8.32 23.516 3.836 1 98.94 91 ILE B N 1
ATOM 3341 C CA . ILE B 1 91 ? -7.102 22.75 4.07 1 98.94 91 ILE B CA 1
ATOM 3342 C C . ILE B 1 91 ? -6.121 23.578 4.902 1 98.94 91 ILE B C 1
ATOM 3344 O O . ILE B 1 91 ? -5.988 24.781 4.695 1 98.94 91 ILE B O 1
ATOM 3348 N N . VAL B 1 92 ? -5.508 22.953 5.906 1 98.94 92 VAL B N 1
ATOM 3349 C CA . VAL B 1 92 ? -4.422 23.578 6.66 1 98.94 92 VAL B CA 1
ATOM 3350 C C . VAL B 1 92 ? -3.078 23.156 6.074 1 98.94 92 VAL B C 1
ATOM 3352 O O . VAL B 1 92 ? -2.775 21.953 6.004 1 98.94 92 VAL B O 1
ATOM 3355 N N . ASP B 1 93 ? -2.328 24.078 5.547 1 98.94 93 ASP B N 1
ATOM 3356 C CA . ASP B 1 93 ? -0.969 23.859 5.062 1 98.94 93 ASP B CA 1
ATOM 3357 C C . ASP B 1 93 ? 0.057 24.125 6.164 1 98.94 93 ASP B C 1
ATOM 3359 O O . ASP B 1 93 ? 0.248 25.266 6.582 1 98.94 93 ASP B O 1
ATOM 3363 N N . LEU B 1 94 ? 0.748 23.094 6.566 1 98.81 94 LEU B N 1
ATOM 3364 C CA . LEU B 1 94 ? 1.639 23.203 7.715 1 98.81 94 LEU B CA 1
ATOM 3365 C C . LEU B 1 94 ? 3.096 23.266 7.27 1 98.81 94 LEU B C 1
ATOM 3367 O O . LEU B 1 94 ? 3.996 22.859 8.008 1 98.81 94 LEU B O 1
ATOM 3371 N N . THR B 1 95 ? 3.342 23.766 6.059 1 98.56 95 THR B N 1
ATOM 3372 C CA . THR B 1 95 ? 4.707 23.938 5.57 1 98.56 95 THR B CA 1
ATOM 3373 C C . THR B 1 95 ? 5.391 25.109 6.266 1 98.56 95 THR B C 1
ATOM 3375 O O . THR B 1 95 ? 5.008 26.266 6.066 1 98.56 95 THR B O 1
ATOM 3378 N N . PRO B 1 96 ? 6.41 24.844 7.031 1 96.12 96 PRO B N 1
ATOM 3379 C CA . PRO B 1 96 ? 7.133 25.969 7.648 1 96.12 96 PRO B CA 1
ATOM 3380 C C . PRO B 1 96 ? 8.055 26.688 6.668 1 96.12 96 PRO B C 1
ATOM 3382 O O . PRO B 1 96 ? 8.359 26.156 5.598 1 96.12 96 PRO B O 1
ATOM 3385 N N . PRO B 1 97 ? 8.492 27.875 7.047 1 93.88 97 PRO B N 1
ATOM 3386 C CA . PRO B 1 97 ? 9.414 28.609 6.176 1 93.88 97 PRO B CA 1
ATOM 3387 C C . PRO B 1 97 ? 10.656 27.797 5.809 1 93.88 97 PRO B C 1
ATOM 3389 O O . PRO B 1 97 ? 11.117 27.844 4.664 1 93.88 97 PRO B O 1
ATOM 3392 N N . GLY B 1 98 ? 11.164 27 6.664 1 93.81 98 GLY B N 1
ATOM 3393 C CA . GLY B 1 98 ? 12.375 26.234 6.434 1 93.81 98 GLY B CA 1
ATOM 3394 C C . GLY B 1 98 ? 12.188 25.125 5.414 1 93.81 98 GLY B C 1
ATOM 3395 O O . GLY B 1 98 ? 13.172 24.547 4.922 1 93.81 98 GLY B O 1
ATOM 3396 N N . LEU B 1 99 ? 10.945 24.875 5.031 1 96.5 99 LEU B N 1
ATOM 3397 C CA . LEU B 1 99 ? 10.656 23.797 4.094 1 96.5 99 LEU B CA 1
ATOM 3398 C C . LEU B 1 99 ? 9.961 24.328 2.848 1 96.5 99 LEU B C 1
ATOM 3400 O O . LEU B 1 99 ? 9.273 23.578 2.145 1 96.5 99 LEU B O 1
ATOM 3404 N N . GLY B 1 100 ? 9.992 25.594 2.602 1 95.75 100 GLY B N 1
ATOM 3405 C CA . GLY B 1 100 ? 9.547 26.141 1.33 1 95.75 100 GLY B CA 1
ATOM 3406 C C . GLY B 1 100 ? 8.133 26.688 1.379 1 95.75 100 GLY B C 1
ATOM 3407 O O . GLY B 1 100 ? 7.422 26.688 0.37 1 95.75 100 GLY B O 1
ATOM 3408 N N . ARG B 1 101 ? 7.699 27.141 2.576 1 97.12 101 ARG B N 1
ATOM 3409 C CA . ARG B 1 101 ? 6.41 27.812 2.629 1 97.12 101 ARG B CA 1
ATOM 3410 C C . ARG B 1 101 ? 6.309 28.891 1.551 1 97.12 101 ARG B C 1
ATOM 3412 O O . ARG B 1 101 ? 7.246 29.656 1.345 1 97.12 101 ARG B O 1
ATOM 3419 N N . ALA B 1 102 ? 5.16 28.922 0.797 1 97.94 102 ALA B N 1
ATOM 3420 C CA . ALA B 1 102 ? 4.965 29.859 -0.308 1 97.94 102 ALA B CA 1
ATOM 3421 C C . ALA B 1 102 ? 3.594 30.531 -0.227 1 97.94 102 ALA B C 1
ATOM 3423 O O . ALA B 1 102 ? 2.652 30.109 -0.908 1 97.94 102 ALA B O 1
ATOM 3424 N N . PRO B 1 103 ? 3.521 31.641 0.525 1 98.19 103 PRO B N 1
ATOM 3425 C CA . PRO B 1 103 ? 2.225 32.25 0.781 1 98.19 103 PRO B CA 1
ATOM 3426 C C . PRO B 1 103 ? 1.496 32.656 -0.503 1 98.19 103 PRO B C 1
ATOM 3428 O O . PRO B 1 103 ? 0.292 32.406 -0.631 1 98.19 103 PRO B O 1
ATOM 3431 N N . GLU B 1 104 ? 2.205 33.25 -1.489 1 98.19 104 GLU B N 1
ATOM 3432 C CA . GLU B 1 104 ? 1.568 33.688 -2.727 1 98.19 104 GLU B CA 1
ATOM 3433 C C . GLU B 1 104 ? 1.02 32.5 -3.518 1 98.19 104 GLU B C 1
ATOM 3435 O O . GLU B 1 104 ? -0.05 32.594 -4.125 1 98.19 104 GLU B O 1
ATOM 3440 N N . LYS B 1 105 ? 1.744 31.391 -3.49 1 98.62 105 LYS B N 1
ATOM 3441 C CA . LYS B 1 105 ? 1.26 30.188 -4.16 1 98.62 105 LYS B CA 1
ATOM 3442 C C . LYS B 1 105 ? 0.013 29.641 -3.473 1 98.62 105 LYS B C 1
ATOM 3444 O O . LYS B 1 105 ? -0.926 29.203 -4.137 1 98.62 105 LYS B O 1
ATOM 3449 N N . LEU B 1 106 ? 0.061 29.672 -2.189 1 98.81 106 LEU B N 1
ATOM 3450 C CA . LEU B 1 106 ? -1.091 29.172 -1.44 1 98.81 106 LEU B CA 1
ATOM 3451 C C . LEU B 1 106 ? -2.334 30 -1.752 1 98.81 106 LEU B C 1
ATOM 3453 O O . LEU B 1 106 ? -3.428 29.453 -1.904 1 98.81 106 LEU B O 1
ATOM 3457 N N . ALA B 1 107 ? -2.152 31.312 -1.818 1 98.69 107 ALA B N 1
ATOM 3458 C CA . ALA B 1 107 ? -3.268 32.188 -2.182 1 98.69 107 ALA B CA 1
ATOM 3459 C C . ALA B 1 107 ? -3.775 31.875 -3.584 1 98.69 107 ALA B C 1
ATOM 3461 O O . ALA B 1 107 ? -4.984 31.844 -3.822 1 98.69 107 ALA B O 1
ATOM 3462 N N . GLU B 1 108 ? -2.848 31.656 -4.484 1 98.62 108 GLU B N 1
ATOM 3463 C CA . GLU B 1 108 ? -3.211 31.297 -5.852 1 98.62 108 GLU B CA 1
ATOM 3464 C C . GLU B 1 108 ? -3.99 29.984 -5.887 1 98.62 108 GLU B C 1
ATOM 3466 O O . GLU B 1 108 ? -5.027 29.875 -6.551 1 98.62 108 GLU B O 1
ATOM 3471 N N . PHE B 1 109 ? -3.469 28.938 -5.172 1 98.88 109 PHE B N 1
ATOM 3472 C CA . PHE B 1 109 ? -4.145 27.656 -5.105 1 98.88 109 PHE B CA 1
ATOM 3473 C C . PHE B 1 109 ? -5.562 27.812 -4.574 1 98.88 109 PHE B C 1
ATOM 3475 O O . PHE B 1 109 ? -6.504 27.219 -5.113 1 98.88 109 PHE B O 1
ATOM 3482 N N . SER B 1 110 ? -5.676 28.594 -3.506 1 98.81 110 SER B N 1
ATOM 3483 C CA . SER B 1 110 ? -6.98 28.828 -2.889 1 98.81 110 SER B CA 1
ATOM 3484 C C . SER B 1 110 ? -7.957 29.469 -3.869 1 98.81 110 SER B C 1
ATOM 3486 O O . SER B 1 110 ? -9.086 29 -4.023 1 98.81 110 SER B O 1
ATOM 3488 N N . ARG B 1 111 ? -7.559 30.469 -4.59 1 98.5 111 ARG B N 1
ATOM 3489 C CA . ARG B 1 111 ? -8.414 31.188 -5.531 1 98.5 111 ARG B CA 1
ATOM 3490 C C . ARG B 1 111 ? -8.812 30.281 -6.695 1 98.5 111 ARG B C 1
ATOM 3492 O O . ARG B 1 111 ? -9.969 30.281 -7.117 1 98.5 111 ARG B O 1
ATOM 3499 N N . LYS B 1 112 ? -7.902 29.5 -7.168 1 98.69 112 LYS B N 1
ATOM 3500 C CA . LYS B 1 112 ? -8.125 28.688 -8.367 1 98.69 112 LYS B CA 1
ATOM 3501 C C . LYS B 1 112 ? -9.023 27.484 -8.055 1 98.69 112 LYS B C 1
ATOM 3503 O O . LYS B 1 112 ? -9.734 27 -8.938 1 98.69 112 LYS B O 1
ATOM 3508 N N . SER B 1 113 ? -9.031 27.016 -6.832 1 98.69 113 SER B N 1
ATOM 3509 C CA . SER B 1 113 ? -9.734 25.781 -6.504 1 98.69 113 SER B CA 1
ATOM 3510 C C . SER B 1 113 ? -11.008 26.062 -5.715 1 98.69 113 SER B C 1
ATOM 3512 O O . SER B 1 113 ? -11.852 25.172 -5.555 1 98.69 113 SER B O 1
ATOM 3514 N N . ASP B 1 114 ? -11.141 27.234 -5.141 1 97.44 114 ASP B N 1
ATOM 3515 C CA . ASP B 1 114 ? -12.234 27.609 -4.246 1 97.44 114 ASP B CA 1
ATOM 3516 C C . ASP B 1 114 ? -12.164 26.828 -2.936 1 97.44 114 ASP B C 1
ATOM 3518 O O . ASP B 1 114 ? -13.203 26.531 -2.33 1 97.44 114 ASP B O 1
ATOM 3522 N N . VAL B 1 115 ? -10.969 26.312 -2.588 1 98.88 115 VAL B N 1
ATOM 3523 C CA . VAL B 1 115 ? -10.695 25.719 -1.291 1 98.88 115 VAL B CA 1
ATOM 3524 C C . VAL B 1 115 ? -9.93 26.703 -0.412 1 98.88 115 VAL B C 1
ATOM 3526 O O . VAL B 1 115 ? -8.922 27.266 -0.835 1 98.88 115 VAL B O 1
ATOM 3529 N N . ARG B 1 116 ? -10.438 26.984 0.78 1 98.81 116 ARG B N 1
ATOM 3530 C CA . ARG B 1 116 ? -9.727 27.859 1.71 1 98.81 116 ARG B CA 1
ATOM 3531 C C . ARG B 1 116 ? -8.445 27.203 2.199 1 98.81 116 ARG B C 1
ATOM 3533 O O . ARG B 1 116 ? -8.414 26 2.469 1 98.81 116 ARG B O 1
ATOM 3540 N N . VAL B 1 117 ? -7.406 28 2.27 1 98.94 117 VAL B N 1
ATOM 3541 C CA . VAL B 1 117 ? -6.137 27.5 2.787 1 98.94 117 VAL B CA 1
ATOM 3542 C C . VAL B 1 117 ? -5.742 28.281 4.035 1 98.94 117 VAL B C 1
ATOM 3544 O O . VAL B 1 117 ? -5.707 29.516 4.016 1 98.94 117 VAL B O 1
ATOM 3547 N N . ILE B 1 118 ? -5.594 27.609 5.113 1 98.88 118 ILE B N 1
ATOM 3548 C CA . ILE B 1 118 ? -4.996 28.172 6.32 1 98.88 118 ILE B CA 1
ATOM 3549 C C . ILE B 1 118 ? -3.504 27.859 6.355 1 98.88 118 ILE B C 1
ATOM 3551 O O . ILE B 1 118 ? -3.111 26.688 6.316 1 98.88 118 ILE B O 1
ATOM 3555 N N . MET B 1 119 ? -2.693 28.891 6.34 1 98.81 119 MET B N 1
ATOM 3556 C CA . MET B 1 119 ? -1.242 28.75 6.289 1 98.81 119 MET B CA 1
ATOM 3557 C C . MET B 1 119 ? -0.654 28.672 7.695 1 98.81 119 MET B C 1
ATOM 3559 O O . MET B 1 119 ? -1.074 29.406 8.594 1 98.81 119 MET B O 1
ATOM 3563 N N . GLY B 1 120 ? 0.272 27.719 7.891 1 98.62 120 GLY B N 1
ATOM 3564 C CA . GLY B 1 120 ? 0.976 27.594 9.156 1 98.62 120 GLY B CA 1
ATOM 3565 C C . GLY B 1 120 ? 2.318 28.312 9.164 1 98.62 120 GLY B C 1
ATOM 3566 O O . GLY B 1 120 ? 2.785 28.766 8.117 1 98.62 120 GLY B O 1
ATOM 3567 N N . SER B 1 121 ? 2.842 28.531 10.328 1 97.75 121 SER B N 1
ATOM 3568 C CA . SER B 1 121 ? 4.207 29 10.508 1 97.75 121 SER B CA 1
ATOM 3569 C C . SER B 1 121 ? 4.844 28.422 11.758 1 97.75 121 SER B C 1
ATOM 3571 O O . SER B 1 121 ? 4.137 27.953 12.656 1 97.75 121 SER B O 1
ATOM 3573 N N . GLY B 1 122 ? 6.047 28.547 11.875 1 98.12 122 GLY B N 1
ATOM 3574 C CA . GLY B 1 122 ? 6.867 27.938 12.914 1 98.12 122 GLY B CA 1
ATOM 3575 C C . GLY B 1 122 ? 8.141 27.328 12.383 1 98.12 122 GLY B C 1
ATOM 3576 O O . GLY B 1 122 ? 8.711 27.797 11.406 1 98.12 122 GLY B O 1
ATOM 3577 N N . TRP B 1 123 ? 8.672 26.312 13.195 1 98.5 123 TRP B N 1
ATOM 3578 C CA . TRP B 1 123 ? 9.945 25.688 12.867 1 98.5 123 TRP B CA 1
ATOM 3579 C C . TRP B 1 123 ? 9.836 24.172 12.922 1 98.5 123 TRP B C 1
ATOM 3581 O O . TRP B 1 123 ? 9.32 23.609 13.898 1 98.5 123 TRP B O 1
ATOM 3591 N N . TYR B 1 124 ? 10.328 23.609 11.867 1 97.88 124 TYR B N 1
ATOM 3592 C CA . TYR B 1 124 ? 10.281 22.141 11.789 1 97.88 124 TYR B CA 1
ATOM 3593 C C . TYR B 1 124 ? 11.477 21.531 12.508 1 97.88 124 TYR B C 1
ATOM 3595 O O . TYR B 1 124 ? 11.852 21.969 13.602 1 97.88 124 TYR B O 1
ATOM 3603 N N . LEU B 1 125 ? 12.07 20.484 12.031 1 97.62 125 LEU B N 1
ATOM 3604 C CA . LEU B 1 125 ? 13.188 19.781 12.641 1 97.62 125 LEU B CA 1
ATOM 3605 C C . LEU B 1 125 ? 14.461 20.625 12.586 1 97.62 125 LEU B C 1
ATOM 3607 O O . LEU B 1 125 ? 14.617 21.453 11.688 1 97.62 125 LEU B O 1
ATOM 3611 N N . GLU B 1 126 ? 15.312 20.359 13.484 1 96.81 126 GLU B N 1
ATOM 3612 C CA . GLU B 1 126 ? 16.531 21.156 13.617 1 96.81 126 GLU B CA 1
ATOM 3613 C C . GLU B 1 126 ? 17.281 21.25 12.289 1 96.81 126 GLU B C 1
ATOM 3615 O O . GLU B 1 126 ? 17.812 22.297 11.953 1 96.81 126 GLU B O 1
ATOM 3620 N N . THR B 1 127 ? 17.281 20.203 11.523 1 94 127 THR B N 1
ATOM 3621 C CA . THR B 1 127 ? 18.031 20.172 10.273 1 94 127 THR B CA 1
ATOM 3622 C C . THR B 1 127 ? 17.453 21.156 9.266 1 94 127 THR B C 1
ATOM 3624 O O . THR B 1 127 ? 18.078 21.484 8.266 1 94 127 THR B O 1
ATOM 3627 N N . THR B 1 128 ? 16.234 21.656 9.508 1 95.19 128 THR B N 1
ATOM 3628 C CA . THR B 1 128 ? 15.586 22.594 8.594 1 95.19 128 THR B CA 1
ATOM 3629 C C . THR B 1 128 ? 15.445 23.969 9.227 1 95.19 128 THR B C 1
ATOM 3631 O O . THR B 1 128 ? 14.852 24.875 8.633 1 95.19 128 THR B O 1
ATOM 3634 N N . HIS B 1 129 ? 15.969 24.172 10.43 1 94.94 129 HIS B N 1
ATOM 3635 C CA . HIS B 1 129 ? 15.859 25.438 11.125 1 94.94 129 HIS B CA 1
ATOM 3636 C C . HIS B 1 129 ? 16.625 26.531 10.391 1 94.94 129 HIS B C 1
ATOM 3638 O O . HIS B 1 129 ? 17.766 26.312 9.961 1 94.94 129 HIS B O 1
ATOM 3644 N N . PRO B 1 130 ? 15.977 27.672 10.281 1 92.56 130 PRO B N 1
ATOM 3645 C CA . PRO B 1 130 ? 16.797 28.828 9.922 1 92.56 130 PRO B CA 1
ATOM 3646 C C . PRO B 1 130 ? 17.844 29.156 10.984 1 92.56 130 PRO B C 1
ATOM 3648 O O . PRO B 1 130 ? 17.734 28.719 12.133 1 92.56 130 PRO B O 1
ATOM 3651 N N . VAL B 1 131 ? 18.812 29.906 10.625 1 92.56 131 VAL B N 1
ATOM 3652 C CA . VAL B 1 131 ? 19.953 30.219 11.477 1 92.56 131 VAL B CA 1
ATOM 3653 C C . VAL B 1 131 ? 19.484 30.922 12.75 1 92.56 131 VAL B C 1
ATOM 3655 O O . VAL B 1 131 ? 20.047 30.719 13.828 1 92.56 131 VAL B O 1
ATOM 3658 N N . GLU B 1 132 ? 18.453 31.625 12.648 1 93.06 132 GLU B N 1
ATOM 3659 C CA . GLU B 1 132 ? 17.953 32.406 13.766 1 93.06 132 GLU B CA 1
ATOM 3660 C C . GLU B 1 132 ? 17.547 31.531 14.938 1 93.06 132 GLU B C 1
ATOM 3662 O O . GLU B 1 132 ? 17.656 31.922 16.094 1 93.06 132 GLU B O 1
ATOM 3667 N N . VAL B 1 133 ? 17.078 30.344 14.68 1 94.19 133 VAL B N 1
ATOM 3668 C CA . VAL B 1 133 ? 16.625 29.453 15.734 1 94.19 133 VAL B CA 1
ATOM 3669 C C . VAL B 1 133 ? 17.812 29.031 16.594 1 94.19 133 VAL B C 1
ATOM 3671 O O . VAL B 1 133 ? 17.672 28.844 17.812 1 94.19 133 VAL B O 1
ATOM 3674 N N . HIS B 1 134 ? 18.922 28.938 15.992 1 94.31 134 HIS B N 1
ATOM 3675 C CA . HIS B 1 134 ? 20.125 28.594 16.734 1 94.31 134 HIS B CA 1
ATOM 3676 C C . HIS B 1 134 ? 20.641 29.766 17.547 1 94.31 134 HIS B C 1
ATOM 3678 O O . HIS B 1 134 ? 21.141 29.594 18.672 1 94.31 134 HIS B O 1
ATOM 3684 N N . GLU B 1 135 ? 20.438 30.922 17.047 1 95.69 135 GLU B N 1
ATOM 3685 C CA . GLU B 1 135 ? 21.109 32.094 17.594 1 95.69 135 GLU B CA 1
ATOM 3686 C C . GLU B 1 135 ? 20.25 32.781 18.656 1 95.69 135 GLU B C 1
ATOM 3688 O O . GLU B 1 135 ? 20.766 33.375 19.609 1 95.69 135 GLU B O 1
ATOM 3693 N N . LEU B 1 136 ? 18.984 32.75 18.469 1 97.12 136 LEU B N 1
ATOM 3694 C CA . LEU B 1 136 ? 18.094 33.5 19.328 1 97.12 136 LEU B CA 1
ATOM 3695 C C . LEU B 1 136 ? 17.609 32.656 20.5 1 97.12 136 LEU B C 1
ATOM 3697 O O . LEU B 1 136 ? 17.641 31.422 20.422 1 97.12 136 LEU B O 1
ATOM 3701 N N . GLY B 1 137 ? 17.188 33.344 21.547 1 97.56 137 GLY B N 1
ATOM 3702 C CA . GLY B 1 137 ? 16.562 32.688 22.672 1 97.56 137 GLY B CA 1
ATOM 3703 C C . GLY B 1 137 ? 15.062 32.5 22.516 1 97.56 137 GLY B C 1
ATOM 3704 O O . GLY B 1 137 ? 14.477 32.969 21.531 1 97.56 137 GLY B O 1
ATOM 3705 N N . VAL B 1 138 ? 14.469 31.891 23.438 1 98.44 138 VAL B N 1
ATOM 3706 C CA . VAL B 1 138 ? 13.07 31.484 23.406 1 98.44 138 VAL B CA 1
ATOM 3707 C C . VAL B 1 138 ? 12.18 32.719 23.203 1 98.44 138 VAL B C 1
ATOM 3709 O O . VAL B 1 138 ? 11.297 32.719 22.344 1 98.44 138 VAL B O 1
ATOM 3712 N N . ASP B 1 139 ? 12.414 33.781 23.953 1 98.44 139 ASP B N 1
ATOM 3713 C CA . ASP B 1 139 ? 11.547 34.969 23.922 1 98.44 139 ASP B CA 1
ATOM 3714 C C . ASP B 1 139 ? 11.641 35.688 22.578 1 98.44 139 ASP B C 1
ATOM 3716 O O . ASP B 1 139 ? 10.633 36.156 22.047 1 98.44 139 ASP B O 1
ATOM 3720 N N . ASP B 1 140 ? 12.852 35.781 22.094 1 98.38 140 ASP B N 1
ATOM 3721 C CA . ASP B 1 140 ? 13.055 36.438 20.797 1 98.38 140 ASP B CA 1
ATOM 3722 C C . ASP B 1 140 ? 12.414 35.656 19.672 1 98.38 140 ASP B C 1
ATOM 3724 O O . ASP B 1 140 ? 11.828 36.219 18.75 1 98.38 140 ASP B O 1
ATOM 3728 N N . LEU B 1 141 ? 12.57 34.375 19.734 1 98.5 141 LEU B N 1
ATOM 3729 C CA . LEU B 1 141 ? 11.922 33.5 18.75 1 98.5 141 LEU B CA 1
ATOM 3730 C C . LEU B 1 141 ? 10.406 33.656 18.812 1 98.5 141 LEU B C 1
ATOM 3732 O O . LEU B 1 141 ? 9.742 33.75 17.766 1 98.5 141 LEU B O 1
ATOM 3736 N N . ALA B 1 142 ? 9.875 33.594 20.016 1 98.69 142 ALA B N 1
ATOM 3737 C CA . ALA B 1 142 ? 8.438 33.781 20.203 1 98.69 142 ALA B CA 1
ATOM 3738 C C . ALA B 1 142 ? 7.965 35.094 19.594 1 98.69 142 ALA B C 1
ATOM 3740 O O . ALA B 1 142 ? 6.934 35.125 18.922 1 98.69 142 ALA B O 1
ATOM 3741 N N . GLY B 1 143 ? 8.703 36.156 19.906 1 98.44 143 GLY B N 1
ATOM 3742 C CA . GLY B 1 143 ? 8.359 37.438 19.359 1 98.44 143 GLY B CA 1
ATOM 3743 C C . GLY B 1 143 ? 8.352 37.469 17.844 1 98.44 143 GLY B C 1
ATOM 3744 O O . GLY B 1 143 ? 7.465 38.062 17.219 1 98.44 143 GLY B O 1
ATOM 3745 N N . SER B 1 144 ? 9.367 36.844 17.25 1 97.38 144 SER B N 1
ATOM 3746 C CA . SER B 1 144 ? 9.453 36.781 15.805 1 97.38 144 SER B CA 1
ATOM 3747 C C . SER B 1 144 ? 8.258 36.062 15.211 1 97.38 144 SER B C 1
ATOM 3749 O O . SER B 1 144 ? 7.727 36.438 14.172 1 97.38 144 SER B O 1
ATOM 3751 N N . LEU B 1 145 ? 7.848 35 15.82 1 98.19 145 LEU B N 1
ATOM 3752 C CA . LEU B 1 145 ? 6.699 34.219 15.344 1 98.19 145 LEU B CA 1
ATOM 3753 C C . LEU B 1 145 ? 5.41 35.031 15.508 1 98.19 145 LEU B C 1
ATOM 3755 O O . LEU B 1 145 ? 4.57 35.031 14.609 1 98.19 145 LEU B O 1
ATOM 3759 N N . VAL B 1 146 ? 5.195 35.688 16.641 1 98.44 146 VAL B N 1
ATOM 3760 C CA . VAL B 1 146 ? 4.012 36.5 16.906 1 98.44 146 VAL B CA 1
ATOM 3761 C C . VAL B 1 146 ? 3.891 37.562 15.828 1 98.44 146 VAL B C 1
ATOM 3763 O O . VAL B 1 146 ? 2.787 37.875 15.383 1 98.44 146 VAL B O 1
ATOM 3766 N N . GLU B 1 147 ? 5.02 38.125 15.438 1 97.94 147 GLU B N 1
ATOM 3767 C CA . GLU B 1 147 ? 5.031 39.219 14.438 1 97.94 147 GLU B CA 1
ATOM 3768 C C . GLU B 1 147 ? 4.434 38.719 13.117 1 97.94 147 GLU B C 1
ATOM 3770 O O . GLU B 1 147 ? 3.834 39.5 12.383 1 97.94 147 GLU B O 1
ATOM 3775 N N . GLU B 1 148 ? 4.586 37.469 12.773 1 97.5 148 GLU B N 1
ATOM 3776 C CA . GLU B 1 148 ? 4.027 36.938 11.539 1 97.5 148 GLU B CA 1
ATOM 3777 C C . GLU B 1 148 ? 2.504 37 11.555 1 97.5 148 GLU B C 1
ATOM 3779 O O . GLU B 1 148 ? 1.868 37 10.5 1 97.5 148 GLU B O 1
ATOM 3784 N N . PHE B 1 149 ? 1.896 37.031 12.711 1 97.44 149 PHE B N 1
ATOM 3785 C CA . PHE B 1 149 ? 0.446 36.969 12.852 1 97.44 149 PHE B CA 1
ATOM 3786 C C . PHE B 1 149 ? -0.152 38.375 12.914 1 97.44 149 PHE B C 1
ATOM 3788 O O . PHE B 1 149 ? -1.322 38.531 13.258 1 97.44 149 PHE B O 1
ATOM 3795 N N . ASP B 1 150 ? 0.646 39.344 12.578 1 96.19 150 ASP B N 1
ATOM 3796 C CA . ASP B 1 150 ? 0.162 40.719 12.531 1 96.19 150 ASP B CA 1
ATOM 3797 C C . ASP B 1 150 ? -1.076 40.844 11.641 1 96.19 150 ASP B C 1
ATOM 3799 O O . ASP B 1 150 ? -1.021 40.531 10.445 1 96.19 150 ASP B O 1
ATOM 3803 N N . PRO B 1 151 ? -2.176 41.281 12.172 1 92.38 151 PRO B N 1
ATOM 3804 C CA . PRO B 1 151 ? -3.426 41.375 11.414 1 92.38 151 PRO B CA 1
ATOM 3805 C C . PRO B 1 151 ? -3.312 42.312 10.203 1 92.38 151 PRO B C 1
ATOM 3807 O O . PRO B 1 151 ? -4.125 42.219 9.281 1 92.38 151 PRO B O 1
ATOM 3810 N N . ALA B 1 152 ? -2.322 43.125 10.195 1 94.5 152 ALA B N 1
ATOM 3811 C CA . ALA B 1 152 ? -2.148 44.062 9.094 1 94.5 152 ALA B CA 1
ATOM 3812 C C . ALA B 1 152 ? -1.554 43.375 7.871 1 94.5 152 ALA B C 1
ATOM 3814 O O . ALA B 1 152 ? -1.604 43.906 6.762 1 94.5 152 ALA B O 1
ATOM 3815 N N . LYS B 1 153 ? -1.006 42.25 8.086 1 94.06 153 LYS B N 1
ATOM 3816 C CA . LYS B 1 153 ? -0.424 41.5 6.973 1 94.06 153 LYS B CA 1
ATOM 3817 C C . LYS B 1 153 ? -1.504 40.781 6.164 1 94.06 153 LYS B C 1
ATOM 3819 O O . LYS B 1 153 ? -2.404 40.156 6.73 1 94.06 153 LYS B O 1
ATOM 3824 N N . GLU B 1 154 ? -1.439 40.938 4.914 1 90.81 154 GLU B N 1
ATOM 3825 C CA . GLU B 1 154 ? -2.422 40.344 4.031 1 90.81 154 GLU B CA 1
ATOM 3826 C C . GLU B 1 154 ? -2.307 38.812 4.059 1 90.81 154 GLU B C 1
ATOM 3828 O O . GLU B 1 154 ? -3.316 38.094 4.125 1 90.81 154 GLU B O 1
ATOM 3833 N N . LEU B 1 155 ? -1.095 38.375 3.869 1 96.06 155 LEU B N 1
ATOM 3834 C CA . LEU B 1 155 ? -0.827 36.938 3.951 1 96.06 155 LEU B CA 1
ATOM 3835 C C . LEU B 1 155 ? -0.154 36.594 5.273 1 96.06 155 LEU B C 1
ATOM 3837 O O . LEU B 1 155 ? 1.047 36.812 5.441 1 96.06 155 LEU B O 1
ATOM 3841 N N . ALA B 1 156 ? -0.931 36.188 6.215 1 96.44 156 ALA B N 1
ATOM 3842 C CA . ALA B 1 156 ? -0.457 35.812 7.547 1 96.44 156 ALA B CA 1
ATOM 3843 C C . ALA B 1 156 ? -0.919 34.406 7.918 1 96.44 156 ALA B C 1
ATOM 3845 O O . ALA B 1 156 ? -1.927 33.906 7.398 1 96.44 156 ALA B O 1
ATOM 3846 N N . PRO B 1 157 ? -0.171 33.75 8.734 1 98.44 157 PRO B N 1
ATOM 3847 C CA . PRO B 1 157 ? -0.566 32.406 9.164 1 98.44 157 PRO B CA 1
ATOM 3848 C C . PRO B 1 157 ? -1.838 32.406 10.016 1 98.44 157 PRO B C 1
ATOM 3850 O O . PRO B 1 157 ? -2.199 33.438 10.586 1 98.44 157 PRO B O 1
ATOM 3853 N N . GLY B 1 158 ? -2.551 31.281 9.984 1 98.56 158 GLY B N 1
ATOM 3854 C CA . GLY B 1 158 ? -3.74 31.078 10.805 1 98.56 158 GLY B CA 1
ATOM 3855 C C . GLY B 1 158 ? -3.576 30 11.852 1 98.56 158 GLY B C 1
ATOM 3856 O O . GLY B 1 158 ? -4.477 29.766 12.664 1 98.56 158 GLY B O 1
ATOM 3857 N N . VAL B 1 159 ? -2.428 29.312 11.867 1 98.88 159 VAL B N 1
ATOM 3858 C CA . VAL B 1 159 ? -2.076 28.312 12.875 1 98.88 159 VAL B CA 1
ATOM 3859 C C . VAL B 1 159 ? -0.571 28.344 13.125 1 98.88 159 VAL B C 1
ATOM 3861 O O . VAL B 1 159 ? 0.184 28.938 12.352 1 98.88 159 VAL B O 1
ATOM 3864 N N . ILE B 1 160 ? -0.19 27.797 14.266 1 98.88 160 ILE B N 1
ATOM 3865 C CA . ILE B 1 160 ? 1.226 27.562 14.531 1 98.88 160 ILE B CA 1
ATOM 3866 C C . ILE B 1 160 ? 1.558 26.094 14.305 1 98.88 160 ILE B C 1
ATOM 3868 O O . ILE B 1 160 ? 0.949 25.203 14.914 1 98.88 160 ILE B O 1
ATOM 3872 N N . GLY B 1 161 ? 2.568 25.844 13.469 1 97.69 161 GLY B N 1
ATOM 3873 C CA . GLY B 1 161 ? 2.992 24.484 13.172 1 97.69 161 GLY B CA 1
ATOM 3874 C C . GLY B 1 161 ? 3.275 24.25 11.703 1 97.69 161 GLY B C 1
ATOM 3875 O O . GLY B 1 161 ? 2.998 25.125 10.867 1 97.69 161 GLY B O 1
ATOM 3876 N N . GLU B 1 162 ? 3.834 23.172 11.359 1 96.88 162 GLU B N 1
ATOM 3877 C CA . GLU B 1 162 ? 4.074 22.188 12.406 1 96.88 162 GLU B CA 1
ATOM 3878 C C . GLU B 1 162 ? 5.418 22.422 13.086 1 96.88 162 GLU B C 1
ATOM 3880 O O . GLU B 1 162 ? 6.41 22.734 12.43 1 96.88 162 GLU B O 1
ATOM 3885 N N . ILE B 1 163 ? 5.426 22.281 14.406 1 98.81 163 ILE B N 1
ATOM 3886 C CA . ILE B 1 163 ? 6.645 22.422 15.195 1 98.81 163 ILE B CA 1
ATOM 3887 C C . ILE B 1 163 ? 7.32 21.062 15.344 1 98.81 163 ILE B C 1
ATOM 3889 O O . ILE B 1 163 ? 6.738 20.125 15.922 1 98.81 163 ILE B O 1
ATOM 3893 N N . GLY B 1 164 ? 8.562 21.016 14.875 1 98.5 164 GLY B N 1
ATOM 3894 C CA . GLY B 1 164 ? 9.227 19.734 14.711 1 98.5 164 GLY B CA 1
ATOM 3895 C C . GLY B 1 164 ? 9.828 19.203 16 1 98.5 164 GLY B C 1
ATOM 3896 O O . GLY B 1 164 ? 10.57 19.922 16.688 1 98.5 164 GLY B O 1
ATOM 3897 N N . VAL B 1 165 ? 9.484 17.984 16.328 1 98.31 165 VAL B N 1
ATOM 3898 C CA . VAL B 1 165 ? 10.141 17.188 17.359 1 98.31 165 VAL B CA 1
ATOM 3899 C C . VAL B 1 165 ? 10.672 15.891 16.75 1 98.31 165 VAL B C 1
ATOM 3901 O O . VAL B 1 165 ? 9.906 15.086 16.219 1 98.31 165 VAL B O 1
ATOM 3904 N N . SER B 1 166 ? 12.016 15.719 16.734 1 97.31 166 SER B N 1
ATOM 3905 C CA . SER B 1 166 ? 12.656 14.523 16.203 1 97.31 166 SER B CA 1
ATOM 3906 C C . SER B 1 166 ? 12.82 13.461 17.281 1 97.31 166 SER B C 1
ATOM 3908 O O . SER B 1 166 ? 12.547 13.711 18.453 1 97.31 166 SER B O 1
ATOM 3910 N N . PRO B 1 167 ? 13.234 12.273 16.859 1 95.81 167 PRO B N 1
ATOM 3911 C CA . PRO B 1 167 ? 13.5 11.258 17.875 1 95.81 167 PRO B CA 1
ATOM 3912 C C . PRO B 1 167 ? 14.531 11.703 18.922 1 95.81 167 PRO B C 1
ATOM 3914 O O . PRO B 1 167 ? 14.43 11.336 20.094 1 95.81 167 PRO B O 1
ATOM 3917 N N . LEU B 1 168 ? 15.492 12.477 18.516 1 96 168 LEU B N 1
ATOM 3918 C CA . LEU B 1 168 ? 16.531 12.961 19.422 1 96 168 LEU B CA 1
ATOM 3919 C C . LEU B 1 168 ? 15.977 14.062 20.328 1 96 168 LEU B C 1
ATOM 3921 O O . LEU B 1 168 ? 16.484 14.266 21.438 1 96 168 LEU B O 1
ATOM 3925 N N . PHE B 1 169 ? 14.867 14.75 19.828 1 97.88 169 PHE B N 1
ATOM 3926 C CA . PHE B 1 169 ? 14.273 15.875 20.547 1 97.88 169 PHE B CA 1
ATOM 3927 C C . PHE B 1 169 ? 15.352 16.812 21.078 1 97.88 169 PHE B C 1
ATOM 3929 O O . PHE B 1 169 ? 15.445 17.062 22.281 1 97.88 169 PHE B O 1
ATOM 3936 N N . THR B 1 170 ? 16.094 17.469 20.188 1 97.69 170 THR B N 1
ATOM 3937 C CA . THR B 1 170 ? 17.297 18.25 20.5 1 97.69 170 THR B CA 1
ATOM 3938 C C . THR B 1 170 ? 16.938 19.469 21.344 1 97.69 170 THR B C 1
ATOM 3940 O O . THR B 1 170 ? 15.773 19.844 21.453 1 97.69 170 THR B O 1
ATOM 3943 N N . GLN B 1 171 ? 17.922 20.078 21.906 1 97.12 171 GLN B N 1
ATOM 3944 C CA . GLN B 1 171 ? 17.734 21.281 22.703 1 97.12 171 GLN B CA 1
ATOM 3945 C C . GLN B 1 171 ? 17.125 22.406 21.859 1 97.12 171 GLN B C 1
ATOM 3947 O O . GLN B 1 171 ? 16.312 23.188 22.344 1 97.12 171 GLN B O 1
ATOM 3952 N N . ASN B 1 172 ? 17.531 22.484 20.625 1 97.62 172 ASN B N 1
ATOM 3953 C CA . ASN B 1 172 ? 16.984 23.516 19.75 1 97.62 172 ASN B CA 1
ATOM 3954 C C . ASN B 1 172 ? 15.523 23.266 19.406 1 97.62 172 ASN B C 1
ATOM 3956 O O . ASN B 1 172 ? 14.742 24.203 19.266 1 97.62 172 ASN B O 1
ATOM 3960 N N . GLU B 1 173 ? 15.219 22.047 19.219 1 98.5 173 GLU B N 1
ATOM 3961 C CA . GLU B 1 173 ? 13.82 21.703 18.984 1 98.5 173 GLU B CA 1
ATOM 3962 C C . GLU B 1 173 ? 12.961 22.031 20.203 1 98.5 173 GLU B C 1
ATOM 3964 O O . GLU B 1 173 ? 11.859 22.547 20.062 1 98.5 173 GLU B O 1
ATOM 3969 N N . ALA B 1 174 ? 13.492 21.719 21.359 1 98.56 174 ALA B N 1
ATOM 3970 C CA . ALA B 1 174 ? 12.781 22.062 22.594 1 98.56 174 ALA B CA 1
ATOM 3971 C C . ALA B 1 174 ? 12.641 23.562 22.75 1 98.56 174 ALA B C 1
ATOM 3973 O O . ALA B 1 174 ? 11.594 24.062 23.188 1 98.56 174 ALA B O 1
ATOM 3974 N N . LYS B 1 175 ? 13.703 24.266 22.453 1 98.62 175 LYS B N 1
ATOM 3975 C CA . LYS B 1 175 ? 13.664 25.719 22.5 1 98.62 175 LYS B CA 1
ATOM 3976 C C . LYS B 1 175 ? 12.609 26.266 21.547 1 98.62 175 LYS B C 1
ATOM 3978 O O . LYS B 1 175 ? 11.828 27.141 21.906 1 98.62 175 LYS B O 1
ATOM 3983 N N . ALA B 1 176 ? 12.602 25.766 20.328 1 98.69 176 ALA B N 1
ATOM 3984 C CA . ALA B 1 176 ? 11.617 26.188 19.328 1 98.69 176 ALA B CA 1
ATOM 3985 C C . ALA B 1 176 ? 10.203 25.875 19.797 1 98.69 176 ALA B C 1
ATOM 3987 O O . ALA B 1 176 ? 9.281 26.672 19.578 1 98.69 176 ALA B O 1
ATOM 3988 N N . LEU B 1 177 ? 10.047 24.734 20.406 1 98.88 177 LEU B N 1
ATOM 3989 C CA . LEU B 1 177 ? 8.742 24.328 20.938 1 98.88 177 LEU B CA 1
ATOM 3990 C C . LEU B 1 177 ? 8.273 25.297 22.016 1 98.88 177 LEU B C 1
ATOM 3992 O O . LEU B 1 177 ? 7.121 25.75 22 1 98.88 177 LEU B O 1
ATOM 3996 N N . ARG B 1 178 ? 9.086 25.641 22.953 1 98.88 178 ARG B N 1
ATOM 3997 C CA . ARG B 1 178 ? 8.75 26.578 24.016 1 98.88 178 ARG B CA 1
ATOM 3998 C C . ARG B 1 178 ? 8.414 27.953 23.438 1 98.88 178 ARG B C 1
ATOM 4000 O O . ARG B 1 178 ? 7.469 28.609 23.875 1 98.88 178 ARG B O 1
ATOM 4007 N N . ALA B 1 179 ? 9.211 28.359 22.438 1 98.88 179 ALA B N 1
ATOM 4008 C CA . ALA B 1 179 ? 8.938 29.641 21.781 1 98.88 179 ALA B CA 1
ATOM 4009 C C . ALA B 1 179 ? 7.562 29.625 21.109 1 98.88 179 ALA B C 1
ATOM 4011 O O . ALA B 1 179 ? 6.82 30.609 21.203 1 98.88 179 ALA B O 1
ATOM 4012 N N . ALA B 1 180 ? 7.25 28.547 20.453 1 98.88 180 ALA B N 1
ATOM 4013 C CA . ALA B 1 180 ? 5.949 28.391 19.797 1 98.88 180 ALA B CA 1
ATOM 4014 C C . ALA B 1 180 ? 4.816 28.453 20.812 1 98.88 180 ALA B C 1
ATOM 4016 O O . ALA B 1 180 ? 3.744 29 20.531 1 98.88 180 ALA B O 1
ATOM 4017 N N . CYS B 1 181 ? 5.043 27.891 22 1 98.81 181 CYS B N 1
ATOM 4018 C CA . CYS B 1 181 ? 4.043 27.922 23.047 1 98.81 181 CYS B CA 1
ATOM 4019 C C . CYS B 1 181 ? 3.77 29.344 23.516 1 98.81 181 CYS B C 1
ATOM 4021 O O . CYS B 1 181 ? 2.613 29.734 23.703 1 98.81 181 CYS B O 1
ATOM 4023 N N . ILE B 1 182 ? 4.82 3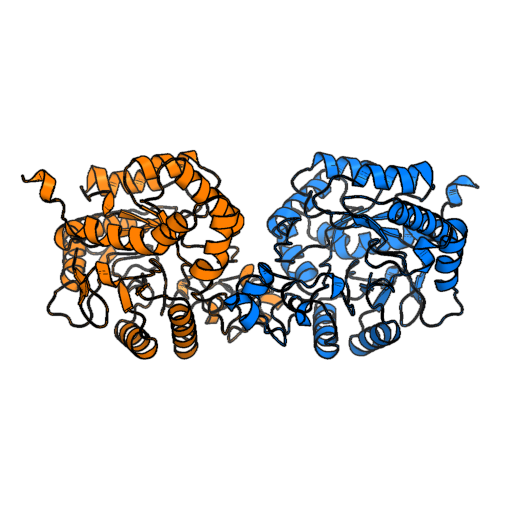0.109 23.719 1 98.75 182 ILE B N 1
ATOM 4024 C CA . ILE B 1 182 ? 4.66 31.5 24.109 1 98.75 182 ILE B CA 1
ATOM 4025 C C . ILE B 1 182 ? 3.863 32.25 23.047 1 98.75 182 ILE B C 1
ATOM 4027 O O . ILE B 1 182 ? 2.922 32.969 23.359 1 98.75 182 ILE B O 1
ATOM 4031 N N . ALA B 1 183 ? 4.238 32.031 21.797 1 98.69 183 ALA B N 1
ATOM 4032 C CA . ALA B 1 183 ? 3.537 32.656 20.688 1 98.69 183 ALA B CA 1
ATOM 4033 C C . ALA B 1 183 ? 2.068 32.25 20.656 1 98.69 183 ALA B C 1
ATOM 4035 O O . ALA B 1 183 ? 1.188 33.094 20.438 1 98.69 183 ALA B O 1
ATOM 4036 N N . GLN B 1 184 ? 1.807 31.016 20.859 1 98.56 184 GLN B N 1
ATOM 4037 C CA . GLN B 1 184 ? 0.444 30.484 20.828 1 98.56 184 GLN B CA 1
ATOM 4038 C C . GLN B 1 184 ? -0.437 31.188 21.859 1 98.56 184 GLN B C 1
ATOM 4040 O O . GLN B 1 184 ? -1.564 31.594 21.547 1 98.56 184 GLN B O 1
ATOM 4045 N N . ARG B 1 185 ? 0.032 31.391 23.047 1 97.81 185 ARG B N 1
ATOM 4046 C CA . ARG B 1 185 ? -0.735 32 24.109 1 97.81 185 ARG B CA 1
ATOM 4047 C C . ARG B 1 185 ? -0.991 33.5 23.828 1 97.81 185 ARG B C 1
ATOM 4049 O O . ARG B 1 185 ? -1.878 34.094 24.422 1 97.81 185 ARG B O 1
ATOM 4056 N N . GLU B 1 186 ? -0.236 34 22.938 1 97.25 186 GLU B N 1
ATOM 4057 C CA . GLU B 1 186 ? -0.409 35.406 22.578 1 97.25 186 GLU B CA 1
ATOM 4058 C C . GLU B 1 186 ? -1.387 35.562 21.422 1 97.25 186 GLU B C 1
ATOM 4060 O O . GLU B 1 186 ? -2.189 36.469 21.391 1 97.25 186 GLU B O 1
ATOM 4065 N N . VAL B 1 187 ? -1.313 34.625 20.438 1 97.44 187 VAL B N 1
ATOM 4066 C CA . VAL B 1 187 ? -2.078 34.844 19.219 1 97.44 187 VAL B CA 1
ATOM 4067 C C . VAL B 1 187 ? -3.314 33.969 19.219 1 97.44 187 VAL B C 1
ATOM 4069 O O . VAL B 1 187 ? -4.227 34.156 18.406 1 97.44 187 VAL B O 1
ATOM 4072 N N . ASP B 1 188 ? -3.408 32.938 20.047 1 97.19 188 ASP B N 1
ATOM 4073 C CA . ASP B 1 188 ? -4.59 32.125 20.328 1 97.19 188 ASP B CA 1
ATOM 4074 C C . ASP B 1 188 ? -5.035 31.344 19.094 1 97.19 188 ASP B C 1
ATOM 4076 O O . ASP B 1 188 ? -6.211 31.391 18.719 1 97.19 188 ASP B O 1
ATOM 4080 N N . VAL B 1 189 ? -4.168 30.719 18.422 1 98.44 189 VAL B N 1
ATOM 4081 C CA . VAL B 1 189 ? -4.469 29.828 17.312 1 98.44 189 VAL B CA 1
ATOM 4082 C C . VAL B 1 189 ? -4.027 28.406 17.641 1 98.44 189 VAL B C 1
ATOM 4084 O O . VAL B 1 189 ? -3.283 28.188 18.594 1 98.44 189 VAL B O 1
ATOM 4087 N N . PRO B 1 190 ? -4.52 27.406 16.891 1 98.81 190 PRO B N 1
ATOM 4088 C CA . PRO B 1 190 ? -4.09 26.016 17.141 1 98.81 190 PRO B CA 1
ATOM 4089 C C . PRO B 1 190 ? -2.58 25.844 17.016 1 98.81 190 PRO B C 1
ATOM 4091 O O . PRO B 1 190 ? -1.944 26.5 16.188 1 98.81 190 PRO B O 1
ATOM 4094 N N . LEU B 1 191 ? -2.035 24.984 17.859 1 98.94 191 LEU B N 1
ATOM 4095 C CA . LEU B 1 191 ? -0.626 24.609 17.844 1 98.94 191 LEU B CA 1
ATOM 4096 C C . LEU B 1 191 ? -0.454 23.156 17.391 1 98.94 191 LEU B C 1
ATOM 4098 O O . LEU B 1 191 ? -0.895 22.234 18.078 1 98.94 191 LEU B O 1
ATOM 4102 N N . PHE B 1 192 ? 0.151 22.953 16.203 1 98.94 192 PHE B N 1
ATOM 4103 C CA . PHE B 1 192 ? 0.433 21.625 15.664 1 98.94 192 PHE B CA 1
ATOM 4104 C C . PHE B 1 192 ? 1.868 21.203 15.969 1 98.94 192 PHE B C 1
ATOM 4106 O O . PHE B 1 192 ? 2.812 21.906 15.609 1 98.94 192 PHE B O 1
ATOM 4113 N N . VAL B 1 193 ? 2.018 20.078 16.625 1 98.94 193 VAL B N 1
ATOM 4114 C CA . VAL B 1 193 ? 3.344 19.594 16.984 1 98.94 193 VAL B CA 1
ATOM 4115 C C . VAL B 1 193 ? 3.641 18.297 16.234 1 98.94 193 VAL B C 1
ATOM 4117 O O . VAL B 1 193 ? 2.922 17.312 16.391 1 98.94 193 VAL B O 1
ATOM 4120 N N . HIS B 1 194 ? 4.645 18.328 15.43 1 98.81 194 HIS B N 1
ATOM 4121 C CA . HIS B 1 194 ? 5.141 17.156 14.742 1 98.81 194 HIS B CA 1
ATOM 4122 C C . HIS B 1 194 ? 5.812 16.188 15.711 1 98.81 194 HIS B C 1
ATOM 4124 O O . HIS B 1 194 ? 6.781 16.547 16.391 1 98.81 194 HIS B O 1
ATOM 4130 N N . LEU B 1 195 ? 5.379 14.977 15.789 1 98.62 195 LEU B N 1
ATOM 4131 C CA . LEU B 1 195 ? 6.012 13.914 16.562 1 98.62 195 LEU B CA 1
ATOM 4132 C C . LEU B 1 195 ? 6.742 12.938 15.641 1 98.62 195 LEU B C 1
ATOM 4134 O O . LEU B 1 195 ? 6.309 12.703 14.508 1 98.62 195 LEU B O 1
ATOM 4138 N N . PRO B 1 196 ? 7.895 12.375 16.172 1 97.75 196 PRO B N 1
ATOM 4139 C CA . PRO B 1 196 ? 8.367 11.156 15.508 1 97.75 196 PRO B CA 1
ATOM 4140 C C . PRO B 1 196 ? 7.43 9.969 15.711 1 97.75 196 PRO B C 1
ATOM 4142 O O . PRO B 1 196 ? 7.398 9.375 16.797 1 97.75 196 PRO B O 1
ATOM 4145 N N . GLY B 1 197 ? 6.691 9.656 14.711 1 96.19 197 GLY B N 1
ATOM 4146 C CA . GLY B 1 197 ? 5.535 8.773 14.789 1 96.19 197 GLY B CA 1
ATOM 4147 C C . GLY B 1 197 ? 5.855 7.426 15.398 1 96.19 197 GLY B C 1
ATOM 4148 O O . GLY B 1 197 ? 5.016 6.836 16.078 1 96.19 197 GLY B O 1
ATOM 4149 N N . TRP B 1 198 ? 7.059 6.934 15.266 1 97.44 198 TRP B N 1
ATOM 4150 C CA . TRP B 1 198 ? 7.414 5.59 15.711 1 97.44 198 TRP B CA 1
ATOM 4151 C C . TRP B 1 198 ? 8.055 5.633 17.094 1 97.44 198 TRP B C 1
ATOM 4153 O O . TRP B 1 198 ? 8.422 4.59 17.641 1 97.44 198 TRP B O 1
ATOM 4163 N N . GLN B 1 199 ? 8.195 6.855 17.625 1 97.12 199 GLN B N 1
ATOM 4164 C CA . GLN B 1 199 ? 8.719 7.051 18.969 1 97.12 199 GLN B CA 1
ATOM 4165 C C . GLN B 1 199 ? 7.625 7.52 19.922 1 97.12 199 GLN B C 1
ATOM 4167 O O . GLN B 1 199 ? 6.582 8.008 19.484 1 97.12 199 GLN B O 1
ATOM 4172 N N . ARG B 1 200 ? 7.84 7.305 21.203 1 97.81 200 ARG B N 1
ATOM 4173 C CA . ARG B 1 200 ? 6.84 7.637 22.219 1 97.81 200 ARG B CA 1
ATOM 4174 C C . ARG B 1 200 ? 7.258 8.859 23.016 1 97.81 200 ARG B C 1
ATOM 4176 O O . ARG B 1 200 ? 7.402 8.789 24.234 1 97.81 200 ARG B O 1
ATOM 4183 N N . VAL B 1 201 ? 7.305 9.969 22.312 1 97.94 201 VAL B N 1
ATOM 4184 C CA . VAL B 1 201 ? 7.762 11.188 22.969 1 97.94 201 VAL B CA 1
ATOM 4185 C C . VAL B 1 201 ? 6.566 12.078 23.297 1 97.94 201 VAL B C 1
ATOM 4187 O O . VAL B 1 201 ? 6.73 13.164 23.859 1 97.94 201 VAL B O 1
ATOM 4190 N N . GLY B 1 202 ? 5.34 11.633 23.016 1 98.56 202 GLY B N 1
ATOM 4191 C CA . GLY B 1 202 ? 4.137 12.445 23.141 1 98.56 202 GLY B CA 1
ATOM 4192 C C . GLY B 1 202 ? 3.945 13.023 24.531 1 98.56 202 GLY B C 1
ATOM 4193 O O . GLY B 1 202 ? 3.654 14.211 24.672 1 98.56 202 GLY B O 1
ATOM 4194 N N . HIS B 1 203 ? 4.09 12.211 25.562 1 98.69 203 HIS B N 1
ATOM 4195 C CA . HIS B 1 203 ? 3.879 12.688 26.922 1 98.69 203 HIS B CA 1
ATOM 4196 C C . HIS B 1 203 ? 4.91 13.742 27.312 1 98.69 203 HIS B C 1
ATOM 4198 O O . HIS B 1 203 ? 4.586 14.711 28 1 98.69 203 HIS B O 1
ATOM 4204 N N . HIS B 1 204 ? 6.129 13.555 26.859 1 98.69 204 HIS B N 1
ATOM 4205 C CA . HIS B 1 204 ? 7.152 14.562 27.125 1 98.69 204 HIS B CA 1
ATOM 4206 C C . HIS B 1 204 ? 6.801 15.891 26.469 1 98.69 204 HIS B C 1
ATOM 4208 O O . HIS B 1 204 ? 6.977 16.953 27.062 1 98.69 204 HIS B O 1
ATOM 4214 N N . VAL B 1 205 ? 6.332 15.828 25.281 1 98.88 205 VAL B N 1
ATOM 4215 C CA . VAL B 1 205 ? 5.902 17.016 24.562 1 98.88 205 VAL B CA 1
ATOM 4216 C C . VAL B 1 205 ? 4.77 17.703 25.328 1 98.88 205 VAL B C 1
ATOM 4218 O O . VAL B 1 205 ? 4.797 18.922 25.531 1 98.88 205 VAL B O 1
ATOM 4221 N N . VAL B 1 206 ? 3.777 16.953 25.781 1 98.88 206 VAL B N 1
ATOM 4222 C CA . VAL B 1 206 ? 2.633 17.516 26.484 1 98.88 206 VAL B CA 1
ATOM 4223 C C . VAL B 1 206 ? 3.086 18.094 27.828 1 98.88 206 VAL B C 1
ATOM 4225 O O . VAL B 1 206 ? 2.566 19.125 28.281 1 98.88 206 VAL B O 1
ATOM 4228 N N . ASP B 1 207 ? 4.066 17.453 28.484 1 98.88 207 ASP B N 1
ATOM 4229 C CA . ASP B 1 207 ? 4.645 18.016 29.703 1 98.88 207 ASP B CA 1
ATOM 4230 C C . ASP B 1 207 ? 5.168 19.422 29.469 1 98.88 207 ASP B C 1
ATOM 4232 O O . ASP B 1 207 ? 4.934 20.328 30.281 1 98.88 207 ASP B O 1
ATOM 4236 N N . ILE B 1 208 ? 5.812 19.609 28.375 1 98.88 208 ILE B N 1
ATOM 4237 C CA . ILE B 1 208 ? 6.395 20.922 28.062 1 98.88 208 ILE B CA 1
ATOM 4238 C C . ILE B 1 208 ? 5.289 21.891 27.672 1 98.88 208 ILE B C 1
ATOM 4240 O O . ILE B 1 208 ? 5.176 22.984 28.234 1 98.88 208 ILE B O 1
ATOM 4244 N N . VAL B 1 209 ? 4.43 21.516 26.766 1 98.88 209 VAL B N 1
ATOM 4245 C CA . VAL B 1 209 ? 3.48 22.406 26.109 1 98.88 209 VAL B CA 1
ATOM 4246 C C . VAL B 1 209 ? 2.389 22.812 27.109 1 98.88 209 VAL B C 1
ATOM 4248 O O . VAL B 1 209 ? 2.043 24 27.203 1 98.88 209 VAL B O 1
ATOM 4251 N N . VAL B 1 210 ? 1.905 21.828 27.859 1 98.5 210 VAL B N 1
ATOM 4252 C CA . VAL B 1 210 ? 0.753 22.078 28.719 1 98.5 210 VAL B CA 1
ATOM 4253 C C . VAL B 1 210 ? 1.225 22.375 30.141 1 98.5 210 VAL B C 1
ATOM 4255 O O . VAL B 1 210 ? 0.929 23.438 30.688 1 98.5 210 VAL B O 1
ATOM 4258 N N . ASP B 1 211 ? 2.041 21.531 30.688 1 98.31 211 ASP B N 1
ATOM 4259 C CA . ASP B 1 211 ? 2.395 21.656 32.094 1 98.31 211 ASP B CA 1
ATOM 4260 C C . ASP B 1 211 ? 3.416 22.766 32.312 1 98.31 211 ASP B C 1
ATOM 4262 O O . ASP B 1 211 ? 3.273 23.578 33.25 1 98.31 211 ASP B O 1
ATOM 4266 N N . GLU B 1 212 ? 4.418 22.781 31.516 1 98.69 212 GLU B N 1
ATOM 4267 C CA . GLU B 1 212 ? 5.484 23.766 31.703 1 98.69 212 GLU B CA 1
ATOM 4268 C C . GLU B 1 212 ? 5.09 25.125 31.109 1 98.69 212 GLU B C 1
ATOM 4270 O O . GLU B 1 212 ? 5.254 26.156 31.766 1 98.69 212 GLU B O 1
ATOM 4275 N N . MET B 1 213 ? 4.539 25.156 29.891 1 98.56 213 MET B N 1
ATOM 4276 C CA . MET B 1 213 ? 4.375 26.406 29.141 1 98.56 213 MET B CA 1
ATOM 4277 C C . MET B 1 213 ? 2.955 26.938 29.266 1 98.56 213 MET B C 1
ATOM 4279 O O . MET B 1 213 ? 2.682 28.078 28.906 1 98.56 213 MET B O 1
ATOM 4283 N N . GLY B 1 214 ? 2.025 26.062 29.703 1 98 214 GLY B N 1
ATOM 4284 C CA . GLY B 1 214 ? 0.701 26.547 30.078 1 98 214 GLY B CA 1
ATOM 4285 C C . GLY B 1 214 ? -0.235 26.672 28.891 1 98 214 GLY B C 1
ATOM 4286 O O . GLY B 1 214 ? -1.233 27.391 28.953 1 98 214 GLY B O 1
ATOM 4287 N N . VAL B 1 215 ? -0.002 26.062 27.812 1 98.44 215 VAL B N 1
ATOM 4288 C CA . VAL B 1 215 ? -0.916 26.078 26.688 1 98.44 215 VAL B CA 1
ATOM 4289 C C . VAL B 1 215 ? -2.145 25.234 27 1 98.44 215 VAL B C 1
ATOM 4291 O O . VAL B 1 215 ? -2.029 24.156 27.594 1 98.44 215 VAL B O 1
ATOM 4294 N N . ASP B 1 216 ? -3.338 25.75 26.719 1 98.31 216 ASP B N 1
ATOM 4295 C CA . ASP B 1 216 ? -4.547 24.938 26.859 1 98.31 216 ASP B CA 1
ATOM 4296 C C . ASP B 1 216 ? -4.449 23.672 26.016 1 98.31 216 ASP B C 1
ATOM 4298 O O . ASP B 1 216 ? -4.219 23.734 24.812 1 98.31 216 ASP B O 1
ATOM 4302 N N . PRO B 1 217 ? -4.621 22.5 26.625 1 98.5 217 PRO B N 1
ATOM 4303 C CA . PRO B 1 217 ? -4.492 21.266 25.859 1 98.5 217 PRO B CA 1
ATOM 4304 C C . PRO B 1 217 ? -5.465 21.188 24.688 1 98.5 217 PRO B C 1
ATOM 4306 O O . PRO B 1 217 ? -5.16 20.562 23.656 1 98.5 217 PRO B O 1
ATOM 4309 N N . GLN B 1 218 ? -6.559 21.844 24.719 1 98.44 218 GLN B N 1
ATOM 4310 C CA . GLN B 1 218 ? -7.566 21.781 23.672 1 98.44 218 GLN B CA 1
ATOM 4311 C C . GLN B 1 218 ? -7.148 22.625 22.469 1 98.44 218 GLN B C 1
ATOM 4313 O O . GLN B 1 218 ? -7.824 22.609 21.438 1 98.44 218 GLN B O 1
ATOM 4318 N N . ALA B 1 219 ? -5.992 23.328 22.562 1 98.56 219 ALA B N 1
ATOM 4319 C CA . ALA B 1 219 ? -5.438 24.078 21.438 1 98.56 219 ALA B CA 1
ATOM 4320 C C . ALA B 1 219 ? -4.277 23.312 20.797 1 98.56 219 ALA B C 1
ATOM 4322 O O . ALA B 1 219 ? -3.695 23.781 19.812 1 98.56 219 ALA B O 1
ATOM 4323 N N . VAL B 1 220 ? -3.953 22.141 21.344 1 98.88 220 VAL B N 1
ATOM 4324 C CA . VAL B 1 220 ? -2.729 21.438 20.969 1 98.88 220 VAL B CA 1
ATOM 4325 C C . VAL B 1 220 ? -3.07 20.203 20.141 1 98.88 220 VAL B C 1
ATOM 4327 O O . VAL B 1 220 ? -3.939 19.422 20.516 1 98.88 220 VAL B O 1
ATOM 4330 N N . VAL B 1 221 ? -2.436 20.094 19.016 1 98.94 221 VAL B N 1
ATOM 4331 C CA . VAL B 1 221 ? -2.584 18.922 18.141 1 98.94 221 VAL B CA 1
ATOM 4332 C C . VAL B 1 221 ? -1.282 18.125 18.125 1 98.94 221 VAL B C 1
ATOM 4334 O O . VAL B 1 221 ? -0.232 18.656 17.75 1 98.94 221 VAL B O 1
ATOM 4337 N N . LEU B 1 222 ? -1.297 16.891 18.547 1 98.94 222 LEU B N 1
ATOM 4338 C CA . LEU B 1 222 ? -0.193 15.969 18.344 1 98.94 222 LEU B CA 1
ATOM 4339 C C . LEU B 1 222 ? -0.324 15.273 16.984 1 98.94 222 LEU B C 1
ATOM 4341 O O . LEU B 1 222 ? -1.273 14.523 16.75 1 98.94 222 LEU B O 1
ATOM 4345 N N . CYS B 1 223 ? 0.615 15.539 16.094 1 98.88 223 CYS B N 1
ATOM 4346 C CA . CYS B 1 223 ? 0.56 15.031 14.734 1 98.88 223 CYS B CA 1
ATOM 4347 C C . CYS B 1 223 ? 1.168 13.641 14.641 1 98.88 223 CYS B C 1
ATOM 4349 O O . CYS B 1 223 ? 1.869 13.203 15.555 1 98.88 223 CYS B O 1
ATOM 4351 N N . HIS B 1 224 ? 0.912 12.867 13.578 1 98.62 224 HIS B N 1
ATOM 4352 C CA . HIS B 1 224 ? 1.511 11.602 13.18 1 98.62 224 HIS B CA 1
ATOM 4353 C C . HIS B 1 224 ? 1.254 10.516 14.227 1 98.62 224 HIS B C 1
ATOM 4355 O O . HIS B 1 224 ? 2.174 9.797 14.617 1 98.62 224 HIS B O 1
ATOM 4361 N N . MET B 1 225 ? 0.057 10.383 14.609 1 98.75 225 MET B N 1
ATOM 4362 C CA . MET B 1 225 ? -0.308 9.391 15.617 1 98.75 225 MET B CA 1
ATOM 4363 C C . MET B 1 225 ? -0.499 8.016 14.977 1 98.75 225 MET B C 1
ATOM 4365 O O . MET B 1 225 ? -0.587 7.008 15.68 1 98.75 225 MET B O 1
ATOM 4369 N N . ASP B 1 226 ? -0.495 7.891 13.648 1 98.75 226 ASP B N 1
ATOM 4370 C CA . ASP B 1 226 ? -0.781 6.66 12.922 1 98.75 226 ASP B CA 1
ATOM 4371 C C . ASP B 1 226 ? 0.159 5.535 13.344 1 98.75 226 ASP B C 1
ATOM 4373 O O . ASP B 1 226 ? -0.29 4.441 13.688 1 98.75 226 ASP B O 1
ATOM 4377 N N . PRO B 1 227 ? 1.487 5.773 13.445 1 98.38 227 PRO B N 1
ATOM 4378 C CA . PRO B 1 227 ? 2.406 4.668 13.727 1 98.38 227 PRO B CA 1
ATOM 4379 C C . PRO B 1 227 ? 2.242 4.109 15.141 1 98.38 227 PRO B C 1
ATOM 4381 O O . PRO B 1 227 ? 2.684 2.992 15.414 1 98.38 227 PRO B O 1
ATOM 4384 N N . SER B 1 228 ? 1.638 4.852 16.031 1 98.38 228 SER B N 1
ATOM 4385 C CA . SER B 1 228 ? 1.442 4.367 17.391 1 98.38 228 SER B CA 1
ATOM 4386 C C . SER B 1 228 ? 0.074 3.715 17.562 1 98.38 228 SER B C 1
ATOM 4388 O O . SER B 1 228 ? -0.34 3.398 18.672 1 98.38 228 SER B O 1
ATOM 4390 N N . GLY B 1 229 ? -0.603 3.48 16.469 1 97.94 229 GLY B N 1
ATOM 4391 C CA . GLY B 1 229 ? -1.967 2.975 16.5 1 97.94 229 GLY B CA 1
ATOM 4392 C C . GLY B 1 229 ? -2.096 1.648 17.219 1 97.94 229 GLY B C 1
ATOM 4393 O O . GLY B 1 229 ? -3.15 1.342 17.781 1 97.94 229 GLY B O 1
ATOM 4394 N N . HIS B 1 230 ? -1.077 0.83 17.25 1 95.88 230 HIS B N 1
ATOM 4395 C CA . HIS B 1 230 ? -1.129 -0.474 17.891 1 95.88 230 HIS B CA 1
ATOM 4396 C C . HIS B 1 230 ? -0.959 -0.342 19.406 1 95.88 230 HIS B C 1
ATOM 4398 O O . HIS B 1 230 ? -1.168 -1.308 20.141 1 95.88 230 HIS B O 1
ATOM 4404 N N . ASP B 1 231 ? -0.53 0.79 19.891 1 98.06 231 ASP B N 1
ATOM 4405 C CA . ASP B 1 231 ? -0.353 1.083 21.312 1 98.06 231 ASP B CA 1
ATOM 4406 C C . ASP B 1 231 ? -1.514 1.917 21.844 1 98.06 231 ASP B C 1
ATOM 4408 O O . ASP B 1 231 ? -1.347 3.1 22.141 1 98.06 231 ASP B O 1
ATOM 4412 N N . ALA B 1 232 ? -2.598 1.265 22.016 1 98 232 ALA B N 1
ATOM 4413 C CA . ALA B 1 232 ? -3.84 1.933 22.391 1 98 232 ALA B CA 1
ATOM 4414 C C . ALA B 1 232 ? -3.686 2.672 23.719 1 98 232 ALA B C 1
ATOM 4416 O O . ALA B 1 232 ? -4.25 3.754 23.906 1 98 232 ALA B O 1
ATOM 4417 N N . ASP B 1 233 ? -2.998 2.115 24.641 1 98.38 233 ASP B N 1
ATOM 4418 C CA . ASP B 1 233 ? -2.801 2.75 25.938 1 98.38 233 ASP B CA 1
ATOM 4419 C C . ASP B 1 233 ? -2.062 4.078 25.797 1 98.38 233 ASP B C 1
ATOM 4421 O O . ASP B 1 233 ? -2.402 5.059 26.453 1 98.38 233 ASP B O 1
ATOM 4425 N N . TYR B 1 234 ? -1.072 4.105 24.938 1 98.75 234 TYR B N 1
ATOM 4426 C CA . TYR B 1 234 ? -0.322 5.328 24.672 1 98.75 234 TYR B CA 1
ATOM 4427 C C . TYR B 1 234 ? -1.231 6.418 24.125 1 98.75 234 TYR B C 1
ATOM 4429 O O . TYR B 1 234 ? -1.24 7.543 24.625 1 98.75 234 TYR B O 1
ATOM 4437 N N . GLN B 1 235 ? -2.035 6.074 23.188 1 98.75 235 GLN B N 1
ATOM 4438 C CA . GLN B 1 235 ? -2.896 7.059 22.531 1 98.75 235 GLN B CA 1
ATOM 4439 C C . GLN B 1 235 ? -3.986 7.543 23.5 1 98.75 235 GLN B C 1
ATOM 4441 O O . GLN B 1 235 ? -4.266 8.742 23.562 1 98.75 235 GLN B O 1
ATOM 4446 N N . ARG B 1 236 ? -4.555 6.613 24.234 1 98.62 236 ARG B N 1
ATOM 4447 C CA . ARG B 1 236 ? -5.609 6.977 25.188 1 98.62 236 ARG B CA 1
ATOM 4448 C C . ARG B 1 236 ? -5.074 7.887 26.281 1 98.62 236 ARG B C 1
ATOM 4450 O O . ARG B 1 236 ? -5.727 8.859 26.672 1 98.62 236 ARG B O 1
ATOM 4457 N N . SER B 1 237 ? -3.924 7.531 26.766 1 98.75 237 SER B N 1
ATOM 4458 C CA . SER B 1 237 ? -3.348 8.32 27.844 1 98.75 237 SER B CA 1
ATOM 4459 C C . SER B 1 237 ? -3.025 9.742 27.391 1 98.75 237 SER B C 1
ATOM 4461 O O . SER B 1 237 ? -3.131 10.688 28.172 1 98.75 237 SER B O 1
ATOM 4463 N N . LEU B 1 238 ? -2.627 9.93 26.156 1 98.81 238 LEU B N 1
ATOM 4464 C CA . LEU B 1 238 ? -2.414 11.258 25.609 1 98.81 238 LEU B CA 1
ATOM 4465 C C . LEU B 1 238 ? -3.74 11.992 25.438 1 98.81 238 LEU B C 1
ATOM 4467 O O . LEU B 1 238 ? -3.854 13.172 25.781 1 98.81 238 LEU B O 1
ATOM 4471 N N . ALA B 1 239 ? -4.703 11.281 24.906 1 98.75 239 ALA B N 1
ATOM 4472 C CA . ALA B 1 239 ? -6.027 11.875 24.719 1 98.75 239 ALA B CA 1
ATOM 4473 C C . ALA B 1 239 ? -6.617 12.32 26.047 1 98.75 239 ALA B C 1
ATOM 4475 O O . ALA B 1 239 ? -7.289 13.352 26.125 1 98.75 239 ALA B O 1
ATOM 4476 N N . ASP B 1 240 ? -6.383 11.539 27.094 1 98.69 240 ASP B N 1
ATOM 4477 C CA . ASP B 1 240 ? -6.887 11.836 28.422 1 98.69 240 ASP B CA 1
ATOM 4478 C C . ASP B 1 240 ? -6.344 13.172 28.938 1 98.69 240 ASP B C 1
ATOM 4480 O O . ASP B 1 240 ? -6.922 13.781 29.844 1 98.69 240 ASP B O 1
ATOM 4484 N N . ARG B 1 241 ? -5.332 13.617 28.359 1 98.44 241 ARG B N 1
ATOM 4485 C CA . ARG B 1 241 ? -4.734 14.875 28.797 1 98.44 241 ARG B CA 1
ATOM 4486 C C . ARG B 1 241 ? -5.352 16.062 28.047 1 98.44 241 ARG B C 1
ATOM 4488 O O . ARG B 1 241 ? -4.965 17.203 28.281 1 98.44 241 ARG B O 1
ATOM 4495 N N . GLY B 1 242 ? -6.238 15.82 27.141 1 98.25 242 GLY B N 1
ATOM 4496 C CA . GLY B 1 242 ? -7.102 16.859 26.609 1 98.25 242 GLY B CA 1
ATOM 4497 C C . GLY B 1 242 ? -6.656 17.359 25.25 1 98.25 242 GLY B C 1
ATOM 4498 O O . GLY B 1 242 ? -7.344 18.172 24.625 1 98.25 242 GLY B O 1
ATOM 4499 N N . VAL B 1 243 ? -5.527 16.828 24.734 1 98.81 243 VAL B N 1
ATOM 4500 C CA . VAL B 1 243 ? -4.977 17.297 23.469 1 98.81 243 VAL B CA 1
ATOM 4501 C C . VAL B 1 243 ? -5.68 16.594 22.312 1 98.81 243 VAL B C 1
ATOM 4503 O O . VAL B 1 243 ? -6.371 15.594 22.5 1 98.81 243 VAL B O 1
ATOM 4506 N N . PHE B 1 244 ? -5.59 17.172 21.125 1 98.88 244 PHE B N 1
ATOM 4507 C CA . PHE B 1 244 ? -6.039 16.516 19.906 1 98.88 244 PHE B CA 1
ATOM 4508 C C . PHE B 1 244 ? -5 15.508 19.422 1 98.88 244 PHE B C 1
ATOM 4510 O O . PHE B 1 244 ? -3.795 15.758 19.5 1 98.88 244 PHE B O 1
ATOM 4517 N N . LEU B 1 245 ? -5.465 14.391 18.984 1 98.94 245 LEU B N 1
ATOM 4518 C CA . LEU B 1 245 ? -4.648 13.406 18.266 1 98.94 245 LEU B CA 1
ATOM 4519 C C . LEU B 1 245 ? -4.938 13.438 16.781 1 98.94 245 LEU B C 1
ATOM 4521 O O . LEU B 1 245 ? -6.09 13.297 16.359 1 98.94 245 LEU B O 1
ATOM 4525 N N . GLU B 1 246 ? -3.896 13.641 16.016 1 98.94 246 GLU B N 1
ATOM 4526 C CA . GLU B 1 246 ? -4.09 13.742 14.578 1 98.94 246 GLU B CA 1
ATOM 4527 C C . GLU B 1 246 ? -3.529 12.516 13.859 1 98.94 246 GLU B C 1
ATOM 4529 O O . GLU B 1 246 ? -2.35 12.188 14.008 1 98.94 246 GLU B O 1
ATOM 4534 N N . PHE B 1 247 ? -4.367 11.883 13.156 1 98.94 247 PHE B N 1
ATOM 4535 C CA . PHE B 1 247 ? -4 10.836 12.203 1 98.94 247 PHE B CA 1
ATOM 4536 C C . PHE B 1 247 ? -3.871 11.406 10.797 1 98.94 247 PHE B C 1
ATOM 4538 O O . PHE B 1 247 ? -4.871 11.555 10.094 1 98.94 247 PHE B O 1
ATOM 4545 N N . ASP B 1 248 ? -2.596 11.695 10.445 1 98.88 248 ASP B N 1
ATOM 4546 C CA . ASP B 1 248 ? -2.4 12.477 9.227 1 98.88 248 ASP B CA 1
ATOM 4547 C C . ASP B 1 248 ? -1.487 11.75 8.242 1 98.88 248 ASP B C 1
ATOM 4549 O O . ASP B 1 248 ? -0.903 12.367 7.352 1 98.88 248 ASP B O 1
ATOM 4553 N N . MET B 1 249 ? -1.313 10.438 8.43 1 98.75 249 MET B N 1
ATOM 4554 C CA . MET B 1 249 ? -0.557 9.633 7.473 1 98.75 249 MET B CA 1
ATOM 4555 C C . MET B 1 249 ? -1.482 8.719 6.68 1 98.75 249 MET B C 1
ATOM 4557 O O . MET B 1 249 ? -1.07 7.645 6.238 1 98.75 249 MET B O 1
ATOM 4561 N N . ILE B 1 250 ? -2.744 9.109 6.598 1 98.81 250 ILE B N 1
ATOM 4562 C CA . ILE B 1 250 ? -3.764 8.25 6.004 1 98.81 250 ILE B CA 1
ATOM 4563 C C . ILE B 1 250 ? -3.588 8.211 4.488 1 98.81 250 ILE B C 1
ATOM 4565 O O . ILE B 1 250 ? -3.59 9.258 3.83 1 98.81 250 ILE B O 1
ATOM 4569 N N . GLY B 1 251 ? -3.486 7.012 3.941 1 97.75 251 GLY B N 1
ATOM 4570 C CA . GLY B 1 251 ? -3.328 6.84 2.506 1 97.75 251 GLY B CA 1
ATOM 4571 C C . GLY B 1 251 ? -1.886 6.953 2.047 1 97.75 251 GLY B C 1
ATOM 4572 O O . GLY B 1 251 ? -1.586 6.746 0.87 1 97.75 251 GLY B O 1
ATOM 4573 N N . MET B 1 252 ? -0.994 7.289 3.018 1 97 252 MET B N 1
ATOM 4574 C CA . MET B 1 252 ? 0.437 7.371 2.738 1 97 252 MET B CA 1
ATOM 4575 C C . MET B 1 252 ? 1.052 5.98 2.639 1 97 252 MET B C 1
ATOM 4577 O O . MET B 1 252 ? 0.978 5.195 3.588 1 97 252 MET B O 1
ATOM 4581 N N . PRO B 1 253 ? 1.733 5.645 1.511 1 96 253 PRO B N 1
ATOM 4582 C CA . PRO B 1 253 ? 2.164 4.258 1.316 1 96 253 PRO B CA 1
ATOM 4583 C C . PRO B 1 253 ? 3.66 4.066 1.555 1 96 253 PRO B C 1
ATOM 4585 O O . PRO B 1 253 ? 4.238 3.078 1.095 1 96 253 PRO B O 1
ATOM 4588 N N . PHE B 1 254 ? 4.367 4.844 2.291 1 97.69 254 PHE B N 1
ATOM 4589 C CA . PHE B 1 254 ? 5.82 4.906 2.201 1 97.69 254 PHE B CA 1
ATOM 4590 C C . PHE B 1 254 ? 6.465 4.031 3.268 1 97.69 254 PHE B C 1
ATOM 4592 O O . PHE B 1 254 ? 5.949 3.914 4.379 1 97.69 254 PHE B O 1
ATOM 4599 N N . ASP B 1 255 ? 7.559 3.432 2.893 1 95.94 255 ASP B N 1
ATOM 4600 C CA . ASP B 1 255 ? 8.547 2.863 3.805 1 95.94 255 ASP B CA 1
ATOM 4601 C C . ASP B 1 255 ? 9.703 3.834 4.039 1 95.94 255 ASP B C 1
ATOM 4603 O O . ASP B 1 255 ? 10.562 4 3.172 1 95.94 255 ASP B O 1
ATOM 4607 N N . PHE B 1 256 ? 9.703 4.488 5.195 1 94.31 256 PHE B N 1
ATOM 4608 C CA . PHE B 1 256 ? 10.703 5.508 5.48 1 94.31 256 PHE B CA 1
ATOM 4609 C C . PHE B 1 256 ? 11.992 4.871 5.98 1 94.31 256 PHE B C 1
ATOM 4611 O O . PHE B 1 256 ? 12 4.191 7.008 1 94.31 256 PHE B O 1
ATOM 4618 N N . PRO B 1 257 ? 13.078 5.18 5.281 1 86.69 257 PRO B N 1
ATOM 4619 C CA . PRO B 1 257 ? 14.344 4.57 5.691 1 86.69 257 PRO B CA 1
ATOM 4620 C C . PRO B 1 257 ? 14.727 4.922 7.129 1 86.69 257 PRO B C 1
ATOM 4622 O O . PRO B 1 257 ? 14.766 6.102 7.492 1 86.69 257 PRO B O 1
ATOM 4625 N N . GLY B 1 258 ? 14.953 3.908 7.875 1 85.81 258 GLY B N 1
ATOM 4626 C CA . GLY B 1 258 ? 15.43 4.117 9.234 1 85.81 258 GLY B CA 1
ATOM 4627 C C . GLY B 1 258 ? 14.328 4.488 10.203 1 85.81 258 GLY B C 1
ATOM 4628 O O . GLY B 1 258 ? 14.586 4.684 11.398 1 85.81 258 GLY B O 1
ATOM 4629 N N . GLU B 1 259 ? 13.125 4.609 9.836 1 91.69 259 GLU B N 1
ATOM 4630 C CA . GLU B 1 259 ? 12.016 4.984 10.711 1 91.69 259 GLU B CA 1
ATOM 4631 C C . GLU B 1 259 ? 10.961 3.883 10.766 1 91.69 259 GLU B C 1
ATOM 4633 O O . GLU B 1 259 ? 10.93 3.096 11.711 1 91.69 259 GLU B O 1
ATOM 4638 N N . GLY B 1 260 ? 10.281 3.736 9.672 1 93.38 260 GLY B N 1
ATOM 4639 C CA . GLY B 1 260 ? 9.266 2.693 9.695 1 93.38 260 GLY B CA 1
ATOM 4640 C C . GLY B 1 260 ? 8.328 2.748 8.508 1 93.38 260 GLY B C 1
ATOM 4641 O O . GLY B 1 260 ? 8.406 3.666 7.688 1 93.38 260 GLY B O 1
ATOM 4642 N N . LEU B 1 261 ? 7.477 1.745 8.445 1 95.5 261 LEU B N 1
ATOM 4643 C CA . LEU B 1 261 ? 6.469 1.627 7.395 1 95.5 261 LEU B CA 1
ATOM 4644 C C . LEU B 1 261 ? 5.18 2.34 7.797 1 95.5 261 LEU B C 1
ATOM 4646 O O . LEU B 1 261 ? 4.68 2.145 8.906 1 95.5 261 LEU B O 1
ATOM 4650 N N . SER B 1 262 ? 4.691 3.172 6.863 1 97.44 262 SER B N 1
ATOM 4651 C CA . SER B 1 262 ? 3.404 3.812 7.109 1 97.44 262 SER B CA 1
ATOM 4652 C C . SER B 1 262 ? 2.316 2.777 7.375 1 97.44 262 SER B C 1
ATOM 4654 O O . SER B 1 262 ? 2.219 1.774 6.664 1 97.44 262 SER B O 1
ATOM 4656 N N . PRO B 1 263 ? 1.51 3.004 8.43 1 96.88 263 PRO B N 1
ATOM 4657 C CA . PRO B 1 263 ? 0.425 2.057 8.695 1 96.88 263 PRO B CA 1
ATOM 4658 C C . PRO B 1 263 ? -0.58 1.973 7.551 1 96.88 263 PRO B C 1
ATOM 4660 O O . PRO B 1 263 ? -0.895 2.988 6.926 1 96.88 263 PRO B O 1
ATOM 4663 N N . HIS B 1 264 ? -1.036 0.82 7.309 1 95.62 264 HIS B N 1
ATOM 4664 C CA . HIS B 1 264 ? -2.166 0.669 6.398 1 95.62 264 HIS B CA 1
ATOM 4665 C C . HIS B 1 264 ? -3.385 1.438 6.902 1 95.62 264 HIS B C 1
ATOM 4667 O O . HIS B 1 264 ? -3.619 1.515 8.109 1 95.62 264 HIS B O 1
ATOM 4673 N N . PRO B 1 265 ? -4.191 1.929 5.941 1 97.25 265 PRO B N 1
ATOM 4674 C CA . PRO B 1 265 ? -5.391 2.656 6.363 1 97.25 265 PRO B CA 1
ATOM 4675 C C . PRO B 1 265 ? -6.301 1.821 7.262 1 97.25 265 PRO B C 1
ATOM 4677 O O . PRO B 1 265 ? -6.965 2.363 8.148 1 97.25 265 PRO B O 1
ATOM 4680 N N . ALA B 1 266 ? -6.301 0.509 7.078 1 95.81 266 ALA B N 1
ATOM 4681 C CA . ALA B 1 266 ? -7.117 -0.359 7.918 1 95.81 266 ALA B CA 1
ATOM 4682 C C . ALA B 1 266 ? -6.629 -0.341 9.367 1 95.81 266 ALA B C 1
ATOM 4684 O O . ALA B 1 266 ? -7.434 -0.395 10.297 1 95.81 266 ALA B O 1
ATOM 4685 N N . GLU B 1 267 ? -5.316 -0.324 9.555 1 96.06 267 GLU B N 1
ATOM 4686 C CA . GLU B 1 267 ? -4.746 -0.228 10.898 1 96.06 267 GLU B CA 1
ATOM 4687 C C . GLU B 1 267 ? -5.105 1.102 11.555 1 96.06 267 GLU B C 1
ATOM 4689 O O . GLU B 1 267 ? -5.477 1.139 12.734 1 96.06 267 GLU B O 1
ATOM 4694 N N . THR B 1 268 ? -4.969 2.15 10.805 1 98.5 268 THR B N 1
ATOM 4695 C CA . THR B 1 268 ? -5.324 3.473 11.305 1 98.5 268 THR B CA 1
ATOM 4696 C C . THR B 1 268 ? -6.809 3.533 11.656 1 98.5 268 THR B C 1
ATOM 4698 O O . THR B 1 268 ? -7.184 4.098 12.688 1 98.5 268 THR B O 1
ATOM 4701 N N . ALA B 1 269 ? -7.648 2.943 10.797 1 98.38 269 ALA B N 1
ATOM 4702 C CA . ALA B 1 269 ? -9.086 2.93 11.055 1 98.38 269 ALA B CA 1
ATOM 4703 C C . ALA B 1 269 ? -9.406 2.199 12.359 1 98.38 269 ALA B C 1
ATOM 4705 O O . ALA B 1 269 ? -10.273 2.629 13.117 1 98.38 269 ALA B O 1
ATOM 4706 N N . THR B 1 270 ? -8.719 1.119 12.57 1 97.62 270 THR B N 1
ATOM 4707 C CA . THR B 1 270 ? -8.922 0.365 13.805 1 97.62 270 THR B CA 1
ATOM 4708 C C . THR B 1 270 ? -8.547 1.209 15.023 1 97.62 270 THR B C 1
ATOM 4710 O O . THR B 1 270 ? -9.273 1.225 16.016 1 97.62 270 THR B O 1
ATOM 4713 N N . ALA B 1 271 ? -7.414 1.873 14.938 1 98.62 271 ALA B N 1
ATOM 4714 C CA . ALA B 1 271 ? -6.965 2.727 16.031 1 98.62 271 ALA B CA 1
ATOM 4715 C C . ALA B 1 271 ? -7.969 3.846 16.297 1 98.62 271 ALA B C 1
ATOM 4717 O O . ALA B 1 271 ? -8.344 4.09 17.453 1 98.62 271 ALA B O 1
ATOM 4718 N N . VAL B 1 272 ? -8.414 4.52 15.258 1 98.88 272 VAL B N 1
ATOM 4719 C CA . VAL B 1 272 ? -9.352 5.625 15.375 1 98.88 272 VAL B CA 1
ATOM 4720 C C . VAL B 1 272 ? -10.672 5.125 15.969 1 98.88 272 VAL B C 1
ATOM 4722 O O . VAL B 1 272 ? -11.219 5.738 16.891 1 98.88 272 VAL B O 1
ATOM 4725 N N . ALA B 1 273 ? -11.164 3.998 15.469 1 98.75 273 ALA B N 1
ATOM 4726 C CA . ALA B 1 273 ? -12.398 3.416 15.992 1 98.75 273 ALA B CA 1
ATOM 4727 C C . ALA B 1 273 ? -12.273 3.094 17.484 1 98.75 273 ALA B C 1
ATOM 4729 O O . ALA B 1 273 ? -13.219 3.279 18.25 1 98.75 273 ALA B O 1
ATOM 4730 N N . GLY B 1 274 ? -11.117 2.562 17.828 1 98.5 274 GLY B N 1
ATOM 4731 C CA . GLY B 1 274 ? -10.875 2.281 19.219 1 98.5 274 GLY B CA 1
ATOM 4732 C C . GLY B 1 274 ? -10.961 3.514 20.109 1 98.5 274 GLY B C 1
ATOM 4733 O O . GLY B 1 274 ? -11.555 3.473 21.188 1 98.5 274 GLY B O 1
ATOM 4734 N N . LEU B 1 275 ? -10.383 4.59 19.672 1 98.69 275 LEU B N 1
ATOM 4735 C CA . LEU B 1 275 ? -10.406 5.844 20.422 1 98.69 275 LEU B CA 1
ATOM 4736 C C . LEU B 1 275 ? -11.82 6.406 20.484 1 98.69 275 LEU B C 1
ATOM 4738 O O . LEU B 1 275 ? -12.219 6.98 21.516 1 98.69 275 LEU B O 1
ATOM 4742 N N . VAL B 1 276 ? -12.586 6.281 19.422 1 98.44 276 VAL B N 1
ATOM 4743 C CA . VAL B 1 276 ? -13.984 6.691 19.422 1 98.44 276 VAL B CA 1
ATOM 4744 C C . VAL B 1 276 ? -14.75 5.902 20.484 1 98.44 276 VAL B C 1
ATOM 4746 O O . VAL B 1 276 ? -15.492 6.477 21.281 1 98.44 276 VAL B O 1
ATOM 4749 N N . THR B 1 277 ? -14.531 4.625 20.516 1 97.5 277 THR B N 1
ATOM 4750 C CA . THR B 1 277 ? -15.211 3.734 21.453 1 97.5 277 THR B CA 1
ATOM 4751 C C . THR B 1 277 ? -14.836 4.086 22.891 1 97.5 277 THR B C 1
ATOM 4753 O O . THR B 1 277 ? -15.672 3.982 23.797 1 97.5 277 THR B O 1
ATOM 4756 N N . SER B 1 278 ? -13.648 4.555 23.031 1 97.31 278 SER B N 1
ATOM 4757 C CA . SER B 1 278 ? -13.172 4.848 24.391 1 97.31 278 SER B CA 1
ATOM 4758 C C . SER B 1 278 ? -13.578 6.25 24.828 1 97.31 278 SER B C 1
ATOM 4760 O O . SER B 1 278 ? -13.172 6.719 25.891 1 97.31 278 SER B O 1
ATOM 4762 N N . GLY B 1 279 ? -14.25 7.02 23.969 1 97.62 279 GLY B N 1
ATOM 4763 C CA . GLY B 1 279 ? -14.836 8.281 24.375 1 97.62 279 GLY B CA 1
ATOM 4764 C C . GLY B 1 279 ? -14.016 9.492 23.969 1 97.62 279 GLY B C 1
ATOM 4765 O O . GLY B 1 279 ? -14.211 10.594 24.484 1 97.62 279 GLY B O 1
ATOM 4766 N N . HIS B 1 280 ? -13.086 9.305 23.031 1 98.56 280 HIS B N 1
ATOM 4767 C CA . HIS B 1 280 ? -12.188 10.383 22.656 1 98.56 280 HIS B CA 1
ATOM 4768 C C . HIS B 1 280 ? -12.5 10.898 21.25 1 98.56 280 HIS B C 1
ATOM 4770 O O . HIS B 1 280 ? -11.641 11.516 20.609 1 98.56 280 HIS B O 1
ATOM 4776 N N . ALA B 1 281 ? -13.68 10.703 20.75 1 98.5 281 ALA B N 1
ATOM 4777 C CA . ALA B 1 281 ? -14.047 11.008 19.359 1 98.5 281 ALA B CA 1
ATOM 4778 C C . ALA B 1 281 ? -13.836 12.492 19.062 1 98.5 281 ALA B C 1
ATOM 4780 O O . ALA B 1 281 ? -13.359 12.844 17.969 1 98.5 281 ALA B O 1
ATOM 4781 N N . SER B 1 282 ? -14.125 13.344 20 1 98.44 282 SER B N 1
ATOM 4782 C CA . SER B 1 282 ? -14.156 14.781 19.734 1 98.44 282 SER B CA 1
ATOM 4783 C C . SER B 1 282 ? -12.75 15.359 19.656 1 98.44 282 SER B C 1
ATOM 4785 O O . SER B 1 282 ? -12.57 16.531 19.297 1 98.44 282 SER B O 1
ATOM 4787 N N . GLN B 1 283 ? -11.695 14.531 19.922 1 98.38 283 GLN B N 1
ATOM 4788 C CA . GLN B 1 283 ? -10.312 14.984 19.969 1 98.38 283 GLN B CA 1
ATOM 4789 C C . GLN B 1 283 ? -9.508 14.438 18.797 1 98.38 283 GLN B C 1
ATOM 4791 O O . GLN B 1 283 ? -8.273 14.5 18.797 1 98.38 283 GLN B O 1
ATOM 4796 N N . LEU B 1 284 ? -10.156 13.883 17.812 1 98.94 284 LEU B N 1
ATOM 4797 C CA . LEU B 1 284 ? -9.438 13.219 16.734 1 98.94 284 LEU B CA 1
ATOM 4798 C C . LEU B 1 284 ? -9.508 14.031 15.445 1 98.94 284 LEU B C 1
ATOM 4800 O O . LEU B 1 284 ? -10.547 14.617 15.125 1 98.94 284 LEU B O 1
ATOM 4804 N N . LEU B 1 285 ? -8.43 14.086 14.734 1 98.94 285 LEU B N 1
ATOM 4805 C CA . LEU B 1 285 ? -8.344 14.734 13.43 1 98.94 285 LEU B CA 1
ATOM 4806 C C . LEU B 1 285 ? -7.812 13.766 12.375 1 98.94 285 LEU B C 1
ATOM 4808 O O . LEU B 1 285 ? -7.074 12.828 12.703 1 98.94 285 LEU B O 1
ATOM 4812 N N . LEU B 1 286 ? -8.195 13.953 11.086 1 98.94 286 LEU B N 1
ATOM 4813 C CA . LEU B 1 286 ? -7.824 13.07 9.984 1 98.94 286 LEU B CA 1
ATOM 4814 C C . LEU B 1 286 ? -7.242 13.867 8.82 1 98.94 286 LEU B C 1
ATOM 4816 O O . LEU B 1 286 ? -7.789 14.906 8.438 1 98.94 286 LEU B O 1
ATOM 4820 N N . SER B 1 287 ? -6.137 13.414 8.281 1 98.94 287 SER B N 1
ATOM 4821 C CA . SER B 1 287 ? -5.559 14.055 7.109 1 98.94 287 SER B CA 1
ATOM 4822 C C . SER B 1 287 ? -4.57 13.125 6.406 1 98.94 287 SER B C 1
ATOM 4824 O O . SER B 1 287 ? -4.523 11.93 6.691 1 98.94 287 SER B O 1
ATOM 4826 N N . HIS B 1 288 ? -3.834 13.664 5.352 1 98.88 288 HIS B N 1
ATOM 4827 C CA . HIS B 1 288 ? -2.973 12.82 4.531 1 98.88 288 HIS B CA 1
ATOM 4828 C C . HIS B 1 288 ? -1.5 13.125 4.789 1 98.88 288 HIS B C 1
ATOM 4830 O O . HIS B 1 288 ? -0.641 12.266 4.59 1 98.88 288 HIS B O 1
ATOM 4836 N N . ASP B 1 289 ? -1.276 14.352 5.16 1 98.81 289 ASP B N 1
ATOM 4837 C CA . ASP B 1 289 ? 0.095 14.852 5.191 1 98.81 289 ASP B CA 1
ATOM 4838 C C . ASP B 1 289 ? 0.776 14.672 3.838 1 98.81 289 ASP B C 1
ATOM 4840 O O . ASP B 1 289 ? 1.875 14.125 3.756 1 98.81 289 ASP B O 1
ATOM 4844 N N . LEU B 1 290 ? 0.051 15.07 2.758 1 98.81 290 LEU B N 1
ATOM 4845 C CA . LEU B 1 290 ? 0.683 15.102 1.443 1 98.81 290 LEU B CA 1
ATOM 4846 C C . LEU B 1 290 ? 1.92 15.992 1.453 1 98.81 290 LEU B C 1
ATOM 4848 O O . LEU B 1 290 ? 1.827 17.188 1.745 1 98.81 290 LEU B O 1
ATOM 4852 N N . PHE B 1 291 ? 3.141 15.438 1.165 1 98.69 291 PHE B N 1
ATOM 4853 C CA . PHE B 1 291 ? 4.359 16.234 1.264 1 98.69 291 PHE B CA 1
ATOM 4854 C C . PHE B 1 291 ? 5.375 15.805 0.212 1 98.69 291 PHE B C 1
ATOM 4856 O O . PHE B 1 291 ? 6.426 16.422 0.061 1 98.69 291 PHE B O 1
ATOM 4863 N N . LEU B 1 292 ? 5.145 14.742 -0.518 1 98.69 292 LEU B N 1
ATOM 4864 C CA . LEU B 1 292 ? 5.949 14.305 -1.655 1 98.69 292 LEU B CA 1
ATOM 4865 C C . LEU B 1 292 ? 5.152 14.398 -2.951 1 98.69 292 LEU B C 1
ATOM 4867 O O . LEU B 1 292 ? 3.928 14.234 -2.945 1 98.69 292 LEU B O 1
ATOM 4871 N N . LYS B 1 293 ? 5.871 14.578 -4.027 1 98.56 293 LYS B N 1
ATOM 4872 C CA . LYS B 1 293 ? 5.234 14.812 -5.32 1 98.56 293 LYS B CA 1
ATOM 4873 C C . LYS B 1 293 ? 4.371 13.625 -5.73 1 98.56 293 LYS B C 1
ATOM 4875 O O . LYS B 1 293 ? 3.287 13.797 -6.289 1 98.56 293 LYS B O 1
ATOM 4880 N N . SER B 1 294 ? 4.797 12.398 -5.422 1 98.25 294 SER B N 1
ATOM 4881 C CA . SER B 1 294 ? 4.137 11.164 -5.848 1 98.25 294 SER B CA 1
ATOM 4882 C C . SER B 1 294 ? 2.818 10.961 -5.109 1 98.25 294 SER B C 1
ATOM 4884 O O . SER B 1 294 ? 2.033 10.086 -5.461 1 98.25 294 SER B O 1
ATOM 4886 N N . MET B 1 295 ? 2.535 11.805 -4.141 1 98.69 295 MET B N 1
ATOM 4887 C CA . MET B 1 295 ? 1.257 11.703 -3.439 1 98.69 295 MET B CA 1
ATOM 4888 C C . MET B 1 295 ? 0.156 12.414 -4.219 1 98.69 295 MET B C 1
ATOM 4890 O O . MET B 1 295 ? -1.029 12.219 -3.943 1 98.69 295 MET B O 1
ATOM 4894 N N . LEU B 1 296 ? 0.536 13.273 -5.168 1 98.69 296 LEU B N 1
ATOM 4895 C CA . LEU B 1 296 ? -0.444 13.914 -6.043 1 98.69 296 LEU B CA 1
ATOM 4896 C C . LEU B 1 296 ? -1.043 12.898 -7.012 1 98.69 296 LEU B C 1
ATOM 4898 O O . LEU B 1 296 ? -0.335 12.031 -7.523 1 98.69 296 LEU B O 1
ATOM 4902 N N . ARG B 1 297 ? -2.277 13.078 -7.305 1 97.44 297 ARG B N 1
ATOM 4903 C CA . ARG B 1 297 ? -3.004 12.117 -8.133 1 97.44 297 ARG B CA 1
ATOM 4904 C C . ARG B 1 297 ? -2.352 11.977 -9.5 1 97.44 297 ARG B C 1
ATOM 4906 O O . ARG B 1 297 ? -2.17 10.859 -9.992 1 97.44 297 ARG B O 1
ATOM 4913 N N . LYS B 1 298 ? -1.928 13.078 -10.078 1 97.12 298 LYS B N 1
ATOM 4914 C CA . LYS B 1 298 ? -1.285 13.062 -11.391 1 97.12 298 LYS B CA 1
ATOM 4915 C C . LYS B 1 298 ? -0.084 12.117 -11.406 1 97.12 298 LYS B C 1
ATOM 4917 O O . LYS B 1 298 ? 0.214 11.5 -12.422 1 97.12 298 LYS B O 1
ATOM 4922 N N . HIS B 1 299 ? 0.498 11.953 -10.25 1 97 299 HIS B N 1
ATOM 4923 C CA . HIS B 1 299 ? 1.741 11.195 -10.164 1 97 299 HIS B CA 1
ATOM 4924 C C . HIS B 1 299 ? 1.524 9.859 -9.469 1 97 299 HIS B C 1
ATOM 4926 O O . HIS B 1 299 ? 2.48 9.234 -9 1 97 299 HIS B O 1
ATOM 4932 N N . GLY B 1 300 ? 0.265 9.477 -9.359 1 94.75 300 GLY B N 1
ATOM 4933 C CA . GLY B 1 300 ? -0.033 8.117 -8.945 1 94.75 300 GLY B CA 1
ATOM 4934 C C . GLY B 1 300 ? -0.519 8.023 -7.516 1 94.75 300 GLY B C 1
ATOM 4935 O O . GLY B 1 300 ? -0.858 6.934 -7.039 1 94.75 300 GLY B O 1
ATOM 4936 N N . GLY B 1 301 ? -0.527 9.141 -6.801 1 97.69 301 GLY B N 1
ATOM 4937 C CA . GLY B 1 301 ? -0.995 9.156 -5.426 1 97.69 301 GLY B CA 1
ATOM 4938 C C . GLY B 1 301 ? -2.484 9.414 -5.305 1 97.69 301 GLY B C 1
ATOM 4939 O O . GLY B 1 301 ? -3.199 9.445 -6.309 1 97.69 301 GLY B O 1
ATOM 4940 N N . ASN B 1 302 ? -2.977 9.508 -4.043 1 97.81 302 ASN B N 1
ATOM 4941 C CA . ASN B 1 302 ? -4.414 9.656 -3.826 1 97.81 302 ASN B CA 1
ATOM 4942 C C . ASN B 1 302 ? -4.812 11.125 -3.678 1 97.81 302 ASN B C 1
ATOM 4944 O O . ASN B 1 302 ? -6 11.438 -3.594 1 97.81 302 ASN B O 1
ATOM 4948 N N . GLY B 1 303 ? -3.84 12.062 -3.688 1 98.31 303 GLY B N 1
ATOM 4949 C CA . GLY B 1 303 ? -4.164 13.469 -3.48 1 98.31 303 GLY B CA 1
ATOM 4950 C C . GLY B 1 303 ? -4.918 13.719 -2.189 1 98.31 303 GLY B C 1
ATOM 4951 O O . GLY B 1 303 ? -4.539 13.211 -1.133 1 98.31 303 GLY B O 1
ATOM 4952 N N . PHE B 1 304 ? -5.969 14.562 -2.301 1 98.75 304 PHE B N 1
ATOM 4953 C CA . PHE B 1 304 ? -6.68 15.008 -1.109 1 98.75 304 PHE B CA 1
ATOM 4954 C C . PHE B 1 304 ? -8.031 14.312 -0.992 1 98.75 304 PHE B C 1
ATOM 4956 O O . PHE B 1 304 ? -8.875 14.719 -0.19 1 98.75 304 PHE B O 1
ATOM 4963 N N . SER B 1 305 ? -8.234 13.25 -1.7 1 98.19 305 SER B N 1
ATOM 4964 C CA . SER B 1 305 ? -9.57 12.68 -1.818 1 98.19 305 SER B CA 1
ATOM 4965 C C . SER B 1 305 ? -9.711 11.422 -0.968 1 98.19 305 SER B C 1
ATOM 4967 O O . SER B 1 305 ? -10.828 10.977 -0.698 1 98.19 305 SER B O 1
ATOM 4969 N N . TYR B 1 306 ? -8.648 10.852 -0.519 1 98.69 306 TYR B N 1
ATOM 4970 C CA . TYR B 1 306 ? -8.695 9.539 0.115 1 98.69 306 TYR B CA 1
ATOM 4971 C C . TYR B 1 306 ? -9.461 9.594 1.435 1 98.69 306 TYR B C 1
ATOM 4973 O O . TYR B 1 306 ? -10.328 8.758 1.696 1 98.69 306 TYR B O 1
ATOM 4981 N N . VAL B 1 307 ? -9.188 10.547 2.303 1 98.81 307 VAL B N 1
ATOM 4982 C CA . VAL B 1 307 ? -9.781 10.633 3.633 1 98.81 307 VAL B CA 1
ATOM 4983 C C . VAL B 1 307 ? -11.297 10.805 3.516 1 98.81 307 VAL B C 1
ATOM 4985 O O . VAL B 1 307 ? -12.062 10 4.051 1 98.81 307 VAL B O 1
ATOM 4988 N N . PRO B 1 308 ? -11.781 11.781 2.713 1 98.44 308 PRO B N 1
ATOM 4989 C CA . PRO B 1 308 ? -13.227 12 2.719 1 98.44 308 PRO B CA 1
ATOM 4990 C C . PRO B 1 308 ? -13.992 10.93 1.943 1 98.44 308 PRO B C 1
ATOM 4992 O O . PRO B 1 308 ? -15.195 10.773 2.133 1 98.44 308 PRO B O 1
ATOM 4995 N N . LEU B 1 309 ? -13.312 10.203 1.125 1 98.06 309 LEU B N 1
ATOM 4996 C CA . LEU B 1 309 ? -14.016 9.258 0.264 1 98.06 309 LEU B CA 1
ATOM 4997 C C . LEU B 1 309 ? -13.797 7.824 0.744 1 98.06 309 LEU B C 1
ATOM 4999 O O . LEU B 1 309 ? -14.734 7.184 1.24 1 98.06 309 LEU B O 1
ATOM 5003 N N . VAL B 1 310 ? -12.562 7.414 0.812 1 98 310 VAL B N 1
ATOM 5004 C CA . VAL B 1 310 ? -12.25 6.004 1.022 1 98 310 VAL B CA 1
ATOM 5005 C C . VAL B 1 310 ? -12.102 5.727 2.516 1 98 310 VAL B C 1
ATOM 5007 O O . VAL B 1 310 ? -12.664 4.762 3.035 1 98 310 VAL B O 1
ATOM 5010 N N . PHE B 1 311 ? -11.336 6.551 3.223 1 98.75 311 PHE B N 1
ATOM 5011 C CA . PHE B 1 311 ? -11.086 6.305 4.641 1 98.75 311 PHE B CA 1
ATOM 5012 C C . PHE B 1 311 ? -12.367 6.484 5.449 1 98.75 311 PHE B C 1
ATOM 5014 O O . PHE B 1 311 ? -12.617 5.734 6.395 1 98.75 311 PHE B O 1
ATOM 5021 N N . ALA B 1 312 ? -13.172 7.531 5.09 1 98.56 312 ALA B N 1
ATOM 5022 C CA . ALA B 1 312 ? -14.469 7.723 5.734 1 98.56 312 ALA B CA 1
ATOM 5023 C C . ALA B 1 312 ? -15.312 6.453 5.656 1 98.56 312 ALA B C 1
ATOM 5025 O O . ALA B 1 312 ? -15.875 6.012 6.66 1 98.56 312 ALA B O 1
ATOM 5026 N N . ALA B 1 313 ? -15.352 5.879 4.48 1 96.94 313 ALA B N 1
ATOM 5027 C CA . ALA B 1 313 ? -16.109 4.645 4.297 1 96.94 313 ALA B CA 1
ATOM 5028 C C . ALA B 1 313 ? -15.516 3.508 5.125 1 96.94 313 ALA B C 1
ATOM 5030 O O . ALA B 1 313 ? -16.25 2.67 5.656 1 96.94 313 ALA B O 1
ATOM 5031 N N . ARG B 1 314 ? -14.234 3.447 5.207 1 96.94 314 ARG B N 1
ATOM 5032 C CA . ARG B 1 314 ? -13.555 2.422 5.992 1 96.94 314 ARG B CA 1
ATOM 5033 C C . ARG B 1 314 ? -13.898 2.549 7.473 1 96.94 314 ARG B C 1
ATOM 5035 O O . ARG B 1 314 ? -14.039 1.544 8.172 1 96.94 314 ARG B O 1
ATOM 5042 N N . LEU B 1 315 ? -13.945 3.764 7.973 1 98.5 315 LEU B N 1
ATOM 5043 C CA . LEU B 1 315 ? -14.312 3.979 9.367 1 98.5 315 LEU B CA 1
ATOM 5044 C C . LEU B 1 315 ? -15.719 3.467 9.648 1 98.5 315 LEU B C 1
ATOM 5046 O O . LEU B 1 315 ? -15.969 2.852 10.688 1 98.5 315 LEU B O 1
ATOM 5050 N N . VAL B 1 316 ? -16.625 3.727 8.719 1 97.69 316 VAL B N 1
ATOM 5051 C CA . VAL B 1 316 ? -17.984 3.238 8.875 1 97.69 316 VAL B CA 1
ATOM 5052 C C . VAL B 1 316 ? -18 1.712 8.914 1 97.69 316 VAL B C 1
ATOM 5054 O O . VAL B 1 316 ? -18.641 1.106 9.766 1 97.69 316 VAL B O 1
ATOM 5057 N N . ARG B 1 317 ? -17.234 1.084 8.055 1 94.06 317 ARG B N 1
ATOM 5058 C CA . ARG B 1 317 ? -17.141 -0.372 8.031 1 94.06 317 ARG B CA 1
ATOM 5059 C C . ARG B 1 317 ? -16.531 -0.9 9.328 1 94.06 317 ARG B C 1
ATOM 5061 O O . ARG B 1 317 ? -16.844 -2.012 9.758 1 94.06 317 ARG B O 1
ATOM 5068 N N . ALA B 1 318 ? -15.688 -0.053 9.922 1 95 318 ALA B N 1
ATOM 5069 C CA . ALA B 1 318 ? -15.031 -0.447 11.172 1 95 318 ALA B CA 1
ATOM 5070 C C . ALA B 1 318 ? -15.961 -0.238 12.367 1 95 318 ALA B C 1
ATOM 5072 O O . ALA B 1 318 ? -15.578 -0.514 13.508 1 95 318 ALA B O 1
ATOM 5073 N N . GLY B 1 319 ? -17.109 0.309 12.141 1 95.81 319 GLY B N 1
ATOM 5074 C CA . GLY B 1 319 ? -18.109 0.376 13.195 1 95.81 319 GLY B CA 1
ATOM 5075 C C . GLY B 1 319 ? -18.344 1.783 13.711 1 95.81 319 GLY B C 1
ATOM 5076 O O . GLY B 1 319 ? -19.141 1.99 14.633 1 95.81 319 GLY B O 1
ATOM 5077 N N . VAL B 1 320 ? -17.719 2.764 13.133 1 98.38 320 VAL B N 1
ATOM 5078 C CA . VAL B 1 320 ? -17.938 4.141 13.562 1 98.38 320 VAL B CA 1
ATOM 5079 C C . VAL B 1 320 ? -19.219 4.688 12.938 1 98.38 320 VAL B C 1
ATOM 5081 O O . VAL B 1 320 ? -19.438 4.523 11.734 1 98.38 320 VAL B O 1
ATOM 5084 N N . ASP B 1 321 ? -20.031 5.324 13.672 1 97.88 321 ASP B N 1
ATOM 5085 C CA . ASP B 1 321 ? -21.25 5.934 13.188 1 97.88 321 ASP B CA 1
ATOM 5086 C C . ASP B 1 321 ? -20.969 6.973 12.102 1 97.88 321 ASP B C 1
ATOM 5088 O O . ASP B 1 321 ? -20.062 7.793 12.25 1 97.88 321 ASP B O 1
ATOM 5092 N N . PRO B 1 322 ? -21.719 6.91 11 1 97.75 322 PRO B N 1
ATOM 5093 C CA . PRO B 1 322 ? -21.484 7.859 9.914 1 97.75 322 PRO B CA 1
ATOM 5094 C C . PRO B 1 322 ? -21.531 9.312 10.375 1 97.75 322 PRO B C 1
ATOM 5096 O O . PRO B 1 322 ? -20.781 10.148 9.852 1 97.75 322 PRO B O 1
ATOM 5099 N N . GLN B 1 323 ? -22.375 9.617 11.289 1 97.75 323 GLN B N 1
ATOM 5100 C CA . GLN B 1 323 ? -22.438 10.977 11.805 1 97.75 323 GLN B CA 1
ATOM 5101 C C . GLN B 1 323 ? -21.156 11.336 12.562 1 97.75 323 GLN B C 1
ATOM 5103 O O . GLN B 1 323 ? -20.688 12.469 12.492 1 97.75 323 GLN B O 1
ATOM 5108 N N . GLN B 1 324 ? -20.656 10.375 13.289 1 97.88 324 GLN B N 1
ATOM 5109 C CA . GLN B 1 324 ? -19.391 10.586 13.977 1 97.88 324 GLN B CA 1
ATOM 5110 C C . GLN B 1 324 ? -18.234 10.75 12.984 1 97.88 324 GLN B C 1
ATOM 5112 O O . GLN B 1 324 ? -17.344 11.578 13.195 1 97.88 324 GLN B O 1
ATOM 5117 N N . VAL B 1 325 ? -18.281 9.945 11.953 1 98.69 325 VAL B N 1
ATOM 5118 C CA . VAL B 1 325 ? -17.25 10.07 10.922 1 98.69 325 VAL B CA 1
ATOM 5119 C C . VAL B 1 325 ? -17.266 11.477 10.336 1 98.69 325 VAL B C 1
ATOM 5121 O O . VAL B 1 325 ? -16.219 12.094 10.148 1 98.69 325 VAL B O 1
ATOM 5124 N N . SER B 1 326 ? -18.438 11.984 10.055 1 98.31 326 SER B N 1
ATOM 5125 C CA . SER B 1 326 ? -18.578 13.352 9.562 1 98.31 326 SER B CA 1
ATOM 5126 C C . SER B 1 326 ? -18.031 14.359 10.562 1 98.31 326 SER B C 1
ATOM 5128 O O . SER B 1 326 ? -17.359 15.32 10.172 1 98.31 326 SER B O 1
ATOM 5130 N N . ALA B 1 327 ? -18.297 14.18 11.805 1 98.62 327 ALA B N 1
ATOM 5131 C CA . ALA B 1 327 ? -17.859 15.094 12.859 1 98.62 327 ALA B CA 1
ATOM 5132 C C . ALA B 1 327 ? -16.328 15.125 12.953 1 98.62 327 ALA B C 1
ATOM 5134 O O . ALA B 1 327 ? -15.742 16.172 13.234 1 98.62 327 ALA B O 1
ATOM 5135 N N . LEU B 1 328 ? -15.688 13.992 12.695 1 98.81 328 LEU B N 1
ATOM 5136 C CA . LEU B 1 328 ? -14.234 13.93 12.734 1 98.81 328 LEU B CA 1
ATOM 5137 C C . LEU B 1 328 ? -13.625 14.898 11.727 1 98.81 328 LEU B C 1
ATOM 5139 O O . LEU B 1 328 ? -12.539 15.445 11.953 1 98.81 328 LEU B O 1
ATOM 5143 N N . MET B 1 329 ? -14.352 15.148 10.617 1 98.81 329 MET B N 1
ATOM 5144 C CA . MET B 1 329 ? -13.766 15.891 9.508 1 98.81 329 MET B CA 1
ATOM 5145 C C . MET B 1 329 ? -14.336 17.297 9.438 1 98.81 329 MET B C 1
ATOM 5147 O O . MET B 1 329 ? -13.875 18.125 8.648 1 98.81 329 MET B O 1
ATOM 5151 N N . ARG B 1 330 ? -15.367 17.625 10.219 1 98.69 330 ARG B N 1
ATOM 5152 C CA . ARG B 1 330 ? -16.031 18.922 10.164 1 98.69 330 ARG B CA 1
ATOM 5153 C C . ARG B 1 330 ? -16.047 19.578 11.539 1 98.69 330 ARG B C 1
ATOM 5155 O O . ARG B 1 330 ? -15.391 20.609 11.758 1 98.69 330 ARG B O 1
ATOM 5162 N N . ASP B 1 331 ? -16.656 18.891 12.477 1 98.75 331 ASP B N 1
ATOM 5163 C CA . ASP B 1 331 ? -16.891 19.484 13.789 1 98.75 331 ASP B CA 1
ATOM 5164 C C . ASP B 1 331 ? -15.602 19.562 14.602 1 98.75 331 ASP B C 1
ATOM 5166 O O . ASP B 1 331 ? -15.359 20.547 15.305 1 98.75 331 ASP B O 1
ATOM 5170 N N . ASN B 1 332 ? -14.812 18.5 14.547 1 98.88 332 ASN B N 1
ATOM 5171 C CA . ASN B 1 332 ? -13.602 18.453 15.359 1 98.88 332 ASN B CA 1
ATOM 5172 C C . ASN B 1 332 ? -12.617 19.547 14.945 1 98.88 332 ASN B C 1
ATOM 5174 O O . ASN B 1 332 ? -12.109 20.281 15.797 1 98.88 332 ASN B O 1
ATOM 5178 N N . PRO B 1 333 ? -12.344 19.656 13.625 1 98.88 333 PRO B N 1
ATOM 5179 C CA . PRO B 1 333 ? -11.469 20.766 13.242 1 98.88 333 PRO B CA 1
ATOM 5180 C C . PRO B 1 333 ? -12.039 22.125 13.625 1 98.88 333 PRO B C 1
ATOM 5182 O O . PRO B 1 333 ? -11.297 23.016 14.062 1 98.88 333 PRO B O 1
ATOM 5185 N N . ARG B 1 334 ? -13.312 22.328 13.477 1 98.75 334 ARG B N 1
ATOM 5186 C CA . ARG B 1 334 ? -13.938 23.578 13.898 1 98.75 334 ARG B CA 1
ATOM 5187 C C . ARG B 1 334 ? -13.727 23.828 15.391 1 98.75 334 ARG B C 1
ATOM 5189 O O . ARG B 1 334 ? -13.32 24.922 15.797 1 98.75 334 ARG B O 1
ATOM 5196 N N . SER B 1 335 ? -13.984 22.812 16.172 1 98.56 335 SER B N 1
ATOM 5197 C CA . SER B 1 335 ? -13.844 22.922 17.625 1 98.56 335 SER B CA 1
ATOM 5198 C C . SER B 1 335 ? -12.414 23.25 18.016 1 98.56 335 SER B C 1
ATOM 5200 O O . SER B 1 335 ? -12.188 24.016 18.969 1 98.56 335 SER B O 1
ATOM 5202 N N . LEU B 1 336 ? -11.461 22.703 17.328 1 98.75 336 LEU B N 1
ATOM 5203 C CA . LEU B 1 336 ? -10.055 23.016 17.578 1 98.75 336 LEU B CA 1
ATOM 5204 C C . LEU B 1 336 ? -9.797 24.516 17.484 1 98.75 336 LEU B C 1
ATOM 5206 O O . LEU B 1 336 ? -9.188 25.094 18.375 1 98.75 336 LEU B O 1
ATOM 5210 N N . PHE B 1 337 ? -10.273 25.109 16.391 1 98.62 337 PHE B N 1
ATOM 5211 C CA . PHE B 1 337 ? -10.07 26.531 16.188 1 98.62 337 PHE B CA 1
ATOM 5212 C C . PHE B 1 337 ? -10.812 27.344 17.234 1 98.62 337 PHE B C 1
ATOM 5214 O O . PHE B 1 337 ? -10.297 28.344 17.734 1 98.62 337 PHE B O 1
ATOM 5221 N N . GLU B 1 338 ? -11.984 26.906 17.609 1 98.31 338 GLU B N 1
ATOM 5222 C CA . GLU B 1 338 ? -12.805 27.641 18.578 1 98.31 338 GLU B CA 1
ATOM 5223 C C . GLU B 1 338 ? -12.195 27.547 19.969 1 98.31 338 GLU B C 1
ATOM 5225 O O . GLU B 1 338 ? -12.188 28.531 20.719 1 98.31 338 GLU B O 1
ATOM 5230 N N . GLN B 1 339 ? -11.672 26.406 20.281 1 97.38 339 GLN B N 1
ATOM 5231 C CA . GLN B 1 339 ? -11.062 26.234 21.594 1 97.38 339 GLN B CA 1
ATOM 5232 C C . GLN B 1 339 ? -9.758 27.016 21.688 1 97.38 339 GLN B C 1
ATOM 5234 O O . GLN B 1 339 ? -9.469 27.625 22.719 1 97.38 339 GLN B O 1
ATOM 5239 N N . ALA B 1 340 ? -9 27 20.641 1 97.38 340 ALA B N 1
ATOM 5240 C CA . ALA B 1 340 ? -7.734 27.734 20.641 1 97.38 340 ALA B CA 1
ATOM 5241 C C . ALA B 1 340 ? -7.973 29.234 20.781 1 97.38 340 ALA B C 1
ATOM 5243 O O . ALA B 1 340 ? -7.164 29.938 21.391 1 97.38 340 ALA B O 1
ATOM 5244 N N . ALA B 1 341 ? -9.07 29.75 20.281 1 95.12 341 ALA B N 1
ATOM 5245 C CA . ALA B 1 341 ? -9.391 31.172 20.266 1 95.12 341 ALA B CA 1
ATOM 5246 C C . ALA B 1 341 ? -9.828 31.641 21.656 1 95.12 341 ALA B C 1
ATOM 5248 O O . ALA B 1 341 ? -9.805 32.844 21.938 1 95.12 341 ALA B O 1
ATOM 5249 N N . LYS B 1 342 ? -10.391 30.828 22.516 1 88.56 342 LYS B N 1
ATOM 5250 C CA . LYS B 1 342 ? -10.82 31.203 23.859 1 88.56 342 LYS B CA 1
ATOM 5251 C C . LYS B 1 342 ? -9.641 31.672 24.703 1 88.56 342 LYS B C 1
ATOM 5253 O O . LYS B 1 342 ? -9.805 32.5 25.609 1 88.56 342 LYS B O 1
ATOM 5258 N N . GLY B 1 343 ? -8.531 31.578 24.25 1 72.75 343 GLY B N 1
ATOM 5259 C CA . GLY B 1 343 ? -7.359 32.031 25 1 72.75 343 GLY B CA 1
ATOM 5260 C C . GLY B 1 343 ? -7.215 31.328 26.328 1 72.75 343 GLY B C 1
ATOM 5261 O O . GLY B 1 343 ? -7.957 30.391 26.641 1 72.75 343 GLY B O 1
ATOM 5262 N N . ASN B 1 344 ? -6.078 31.375 26.938 1 58.97 344 ASN B N 1
ATOM 5263 C CA . ASN B 1 344 ? -5.836 30.906 28.297 1 58.97 344 ASN B CA 1
ATOM 5264 C C . ASN B 1 344 ? -6.672 31.688 29.312 1 58.97 344 ASN B C 1
ATOM 5266 O O . ASN B 1 344 ? -6.297 31.797 30.484 1 58.97 344 ASN B O 1
ATOM 5270 N N . ARG B 1 345 ? -7.738 32.375 28.953 1 51.97 345 ARG B N 1
ATOM 5271 C CA . ARG B 1 345 ? -8.508 33.281 29.797 1 51.97 345 ARG B CA 1
ATOM 5272 C C . ARG B 1 345 ? -9.031 32.562 31.047 1 51.97 345 ARG B C 1
ATOM 5274 O O . ARG B 1 345 ? -9.555 33.219 31.953 1 51.97 345 ARG B O 1
ATOM 5281 N 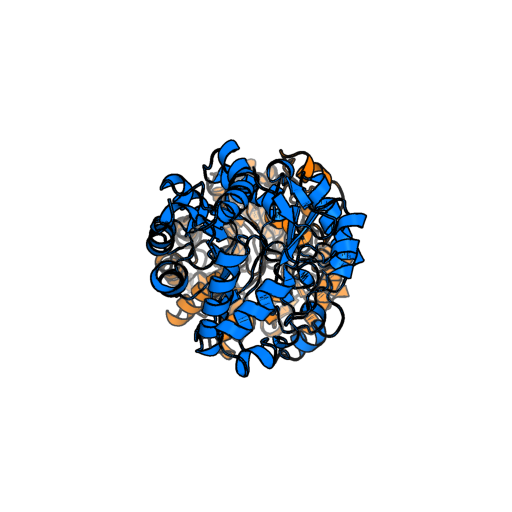N . SER B 1 346 ? -9.312 31.312 31.094 1 43.59 346 SER B N 1
ATOM 5282 C CA . SER B 1 346 ? -9.922 30.922 32.375 1 43.59 346 SER B CA 1
ATOM 5283 C C . SER B 1 346 ? -8.977 31.188 33.531 1 43.59 346 SER B C 1
ATOM 5285 O O . SER B 1 346 ? -9.336 30.984 34.688 1 43.59 346 SER B O 1
ATOM 5287 N N . SER B 1 347 ? -7.664 31.234 33.406 1 37.22 347 SER B N 1
ATOM 5288 C CA . SER B 1 347 ? -6.969 31.391 34.656 1 37.22 347 SER B CA 1
ATOM 5289 C C . SER B 1 347 ? -7.117 32.812 35.188 1 37.22 347 SER B C 1
ATOM 5291 O O . SER B 1 347 ? -6.719 33.125 36.312 1 37.22 347 SER B O 1
ATOM 5293 N N . HIS B 1 348 ? -7.32 33.875 34.344 1 32.38 348 HIS B N 1
ATOM 5294 C CA . HIS B 1 348 ? -7.387 35.188 35.031 1 32.38 348 HIS B CA 1
ATOM 5295 C C . HIS B 1 348 ? -8.812 35.469 35.5 1 32.38 348 HIS B C 1
ATOM 5297 O O . HIS B 1 348 ? -9.086 36.562 36 1 32.38 348 HIS B O 1
ATOM 5303 N N . GLY B 1 349 ? -9.812 34.719 35.219 1 27.03 349 GLY B N 1
ATOM 5304 C CA . GLY B 1 349 ? -10.992 35.125 35.938 1 27.03 349 GLY B CA 1
ATOM 5305 C C . GLY B 1 349 ? -11.039 34.562 37.344 1 27.03 349 GLY B C 1
ATOM 5306 O O . GLY B 1 349 ? -10.438 33.5 37.625 1 27.03 349 GLY B O 1
#